Protein AF-A0A1F9N794-F1 (afdb_monomer_lite)

Foldseek 3Di:
DDDDDDDPVVVVVVVVVVVVVVVVVVVVVVVVVVVVVVVVVVVVVVVCVVPPCVVVVVVVVVVVLVVLLVVQLPDPLNVLLVVLVVLLVPPPQLVVQADPVLVVVLSVLCSVPVNLSSLLSVLLNVLSPDPQNCLLRVHSLLSSLVSVLCSVPSVCSVQLSVLCVQLLSNQNQHDPVLSSLLSNLSSVCVVVVNSVLSNLLSLLNNLCSVLLQDHLLSNLSSVLCVVPVDSQLSVLLSVLSVQPLLSVDDNVLNNLLSSLCSQLSSDNLSSVLVSVCSPDVLSVVLCVQQSLLQSLLLVVAHSLQNNLLSVLVVVLSVDPLADSDNQLNNQLSLVSSVQCVPPNSVSDDSVVSSVVSPDDPQDAADDQDALPPDDPVVSVVSQVVRLVSLVVNLVRLVVVLVVLQVQLVPDQALVSLVVSVPSDQHDDHPCVRHDPVSSVVSVVSSVVSVVSSVVSVVSSVVSNVVRVVVHDPPVVVVVVQVVCSSSSNHDDPDPVPPPPPPPPVPPPDDDDDDDDDDDDDDDDDDDDDDDDPVVLLVVLVVVPDPDDCDPVSVVVSVVVSVVVVVVVVVVVVVVVVVVDDDDDDDDDDDDDDDDDDDDDDDDQDDPPVRDGDDPDPPDDDDDDDDDDDDDDDPDDQDLVNLQPDDDPDDQLDPDLVLADALVVLLVDQPVRDDPSLNVLVVLQVDDNVLSNCVQPPPRDGRPSLLDQLVPDDSSNNSSCVSNPDRSVNSVVSNVCVVVVNPD

Secondary structure (DSSP, 8-state):
-------HHHHHHHHHHHHHHHHHHHHHHHHHHHHHHHHHHHHHHHHHHHH-HHHHHHHHHHHHHHHHHHHHHTSHHHHHHHHHHHHHHH-HHHHTT--HHHHHHHHHHHHH-HHHHHHHHHHHHHHHHSTTHHHH--SHHHHHHHHHHHHH-GGGHHHHHHHHHSHHHH-TTS-HHHHHHHHHHHHHHHHTT-HHHHHHHHHHHHHHHHTT--HHHHHHHHHHHHHH--HHHHHHHHHHHH-HHHHHS-HHHHHHHHHHHHHTTT-HHHHHHHHHHHH-HHHHHHHHHHHHHHHHHHTTS-HHHHHHHHHHHHHHHHSTTS--SHHHHHHHHHHHHHHHHHHTGGG--HHHHHHHHHS-SSPPPPPPPP-TTS-HHHHHHHHHHHHHHHHHHHHHHHHHHHHHHHHHHT--SHHHHHTTTT-PPPPPP--TTS-HHHHHHHHHHHHHHHHHHHHHHHHHHHHHHHTSS-PPPHHHHHHHHHHHHHTT---TT--TTGGGSSSSSSS----S----------PPP--SSS--HHHHHHHHHHTT-SS---HHHHHHHHHHHHHHHHHHHHHHHHHHHHTS---PPP-------------------B-TTSPBPPS---S-------PPP-----SPPPHHHHHS----S--S-S-GGGS--HHHHHHS-GGGS-HHHHHHHHHTT--HHHHHTTTSTT----GGGGS-GGGS-HHHHHHHHHTT--HHHHHHHHHHHHHTS--

Structure (mmCIF, N/CA/C/O backbone):
data_AF-A0A1F9N794-F1
#
_entry.id   AF-A0A1F9N794-F1
#
loop_
_atom_site.group_PDB
_atom_site.id
_atom_site.type_symbol
_atom_site.label_atom_id
_atom_site.label_alt_id
_atom_site.label_comp_id
_atom_site.label_asym_id
_atom_site.label_entity_id
_atom_site.label_seq_id
_atom_site.pdbx_PDB_ins_code
_atom_site.Cartn_x
_atom_site.Cartn_y
_atom_site.Cartn_z
_atom_site.occupancy
_atom_site.B_iso_or_equiv
_atom_site.auth_seq_id
_atom_site.auth_comp_id
_atom_site.auth_asym_id
_atom_site.auth_atom_id
_atom_site.pdbx_PDB_model_num
ATOM 1 N N . MET A 1 1 ? -90.006 3.145 -19.663 1.00 33.34 1 MET A N 1
ATOM 2 C CA . MET A 1 1 ? -89.305 1.879 -19.958 1.00 33.34 1 MET A CA 1
ATOM 3 C C . MET A 1 1 ? -87.808 2.156 -19.964 1.00 33.34 1 MET A C 1
ATOM 5 O O . MET A 1 1 ? -87.338 2.712 -20.949 1.00 33.34 1 MET A O 1
ATOM 9 N N . PRO A 1 2 ? -87.083 1.885 -18.867 1.00 43.19 2 PRO A N 1
ATOM 10 C CA . PRO A 1 2 ? -85.628 1.935 -18.845 1.00 43.19 2 PRO A CA 1
ATOM 11 C C . PRO A 1 2 ? -85.046 0.529 -19.062 1.00 43.19 2 PRO A C 1
ATOM 13 O O . PRO A 1 2 ? -85.534 -0.445 -18.492 1.00 43.19 2 PRO A O 1
ATOM 16 N N . ILE A 1 3 ? -84.022 0.435 -19.910 1.00 43.19 3 ILE A N 1
ATOM 17 C CA . ILE A 1 3 ? -83.170 -0.747 -20.064 1.00 43.19 3 ILE A CA 1
ATOM 18 C C . ILE A 1 3 ? -81.896 -0.436 -19.277 1.00 43.19 3 ILE A C 1
ATOM 20 O O . ILE A 1 3 ? -81.021 0.268 -19.774 1.00 43.19 3 ILE A O 1
ATOM 24 N N . ASP A 1 4 ? -81.837 -0.924 -18.040 1.00 46.47 4 ASP A N 1
ATOM 25 C CA . ASP A 1 4 ? -80.626 -0.948 -17.221 1.00 46.47 4 ASP A CA 1
ATOM 26 C C . ASP A 1 4 ? -79.996 -2.339 -17.304 1.00 46.47 4 ASP A C 1
ATOM 28 O O . ASP A 1 4 ? -80.668 -3.348 -17.084 1.00 46.47 4 ASP A O 1
ATOM 32 N N . GLY A 1 5 ? -78.696 -2.383 -17.600 1.00 52.69 5 GLY A N 1
ATOM 33 C CA . GLY A 1 5 ? -77.892 -3.600 -17.500 1.00 52.69 5 GLY A CA 1
ATOM 34 C C . GLY A 1 5 ? -76.899 -3.798 -18.640 1.00 52.69 5 GLY A C 1
ATOM 35 O O . GLY A 1 5 ? -76.963 -4.811 -19.330 1.00 52.69 5 GLY A O 1
ATOM 36 N N . ILE A 1 6 ? -75.961 -2.863 -18.839 1.00 49.84 6 ILE A N 1
ATOM 37 C CA . ILE A 1 6 ? -74.727 -3.190 -19.568 1.00 49.84 6 ILE A CA 1
ATOM 38 C C . ILE A 1 6 ? -73.741 -3.775 -18.560 1.00 49.84 6 ILE A C 1
ATOM 40 O O . ILE A 1 6 ? -73.350 -3.132 -17.587 1.00 49.84 6 ILE A O 1
ATOM 44 N N . ASP A 1 7 ? -73.395 -5.029 -18.817 1.00 55.69 7 ASP A N 1
ATOM 45 C CA . ASP A 1 7 ? -72.596 -5.911 -17.985 1.00 55.69 7 ASP A CA 1
ATOM 46 C C . ASP A 1 7 ? -71.182 -5.352 -17.736 1.00 55.69 7 ASP A C 1
ATOM 48 O O . ASP A 1 7 ? -70.396 -5.107 -18.660 1.00 55.69 7 ASP A O 1
ATOM 52 N N . VAL A 1 8 ? -70.855 -5.160 -16.456 1.00 56.78 8 VAL A N 1
ATOM 53 C CA . VAL A 1 8 ? -69.587 -4.609 -15.947 1.00 56.78 8 VAL A CA 1
ATOM 54 C C . VAL A 1 8 ? -68.380 -5.439 -16.416 1.00 56.78 8 VAL A C 1
ATOM 56 O O . VAL A 1 8 ? -67.263 -4.922 -16.519 1.00 56.78 8 VAL A O 1
ATOM 59 N N . GLN A 1 9 ? -68.584 -6.705 -16.790 1.00 55.09 9 GLN A N 1
ATOM 60 C CA . GLN A 1 9 ? -67.521 -7.540 -17.350 1.00 55.09 9 GLN A CA 1
ATOM 61 C C . GLN A 1 9 ? -67.037 -7.069 -18.729 1.00 55.09 9 GLN A C 1
ATOM 63 O O . GLN A 1 9 ? -65.831 -7.117 -18.990 1.00 55.09 9 GLN A O 1
ATOM 68 N N . ILE A 1 10 ? -67.917 -6.529 -19.578 1.00 56.88 10 ILE A N 1
ATOM 69 C CA . ILE A 1 10 ? -67.556 -6.099 -20.940 1.00 56.88 10 ILE A CA 1
ATOM 70 C C . ILE A 1 10 ? -66.712 -4.817 -20.905 1.00 56.88 10 ILE A C 1
ATOM 72 O O . ILE A 1 10 ? -65.732 -4.700 -21.643 1.00 56.88 10 ILE A O 1
ATOM 76 N N . GLN A 1 11 ? -66.999 -3.889 -19.985 1.00 56.56 11 GLN A N 1
ATOM 77 C CA . GLN A 1 11 ? -66.172 -2.687 -19.809 1.00 56.56 11 GLN A CA 1
ATOM 78 C C . GLN A 1 11 ? -64.757 -3.011 -19.299 1.00 56.56 11 GLN A C 1
ATOM 80 O O . GLN A 1 11 ? -63.794 -2.358 -19.707 1.00 56.56 11 GLN A O 1
ATOM 85 N N . SER A 1 12 ? -64.599 -4.051 -18.469 1.00 54.75 12 SER A N 1
ATOM 86 C CA . SER A 1 12 ? -63.275 -4.475 -17.986 1.00 54.75 12 SER A CA 1
ATOM 87 C C . SER A 1 12 ? -62.397 -5.079 -19.093 1.00 54.75 12 SER A C 1
ATOM 89 O O . SER A 1 12 ? -61.193 -4.819 -19.139 1.00 54.75 12 SER A O 1
ATOM 91 N N . LEU A 1 13 ? -63.004 -5.810 -20.035 1.00 56.34 13 LEU A N 1
ATOM 92 C CA . LEU A 1 13 ? -62.301 -6.439 -21.156 1.00 56.34 13 LEU A CA 1
ATOM 93 C C . LEU A 1 13 ? -61.842 -5.413 -22.202 1.00 56.34 13 LEU A C 1
ATOM 95 O O . LEU A 1 13 ? -60.725 -5.509 -22.709 1.00 56.34 13 LEU A O 1
ATOM 99 N N . ILE A 1 14 ? -62.657 -4.388 -22.467 1.00 58.91 14 ILE A N 1
ATOM 100 C CA . ILE A 1 14 ? -62.307 -3.298 -23.394 1.00 58.91 14 ILE A CA 1
ATOM 101 C C . ILE A 1 14 ? -61.195 -2.409 -22.806 1.00 58.91 14 ILE A C 1
ATOM 103 O O . ILE A 1 14 ? -60.281 -1.994 -23.520 1.00 58.91 14 ILE A O 1
ATOM 107 N N . SER A 1 15 ? -61.222 -2.170 -21.491 1.00 60.75 15 SER A N 1
ATOM 108 C CA . SER A 1 15 ? -60.168 -1.445 -20.765 1.00 60.75 15 SER A CA 1
ATOM 109 C C . SER A 1 15 ? -58.816 -2.173 -20.814 1.00 60.75 15 SER A C 1
ATOM 111 O O . SER A 1 15 ? -57.793 -1.559 -21.126 1.00 60.75 15 SER A O 1
ATOM 113 N N . GLY A 1 16 ? -58.808 -3.494 -20.594 1.00 63.50 16 GLY A N 1
ATOM 114 C CA . GLY A 1 16 ? -57.588 -4.307 -20.646 1.00 63.50 16 GLY A CA 1
ATOM 115 C C . GLY A 1 16 ? -56.952 -4.363 -22.038 1.00 63.50 16 GLY A C 1
ATOM 116 O O . GLY A 1 16 ? -55.742 -4.181 -22.170 1.00 63.50 16 GLY A O 1
ATOM 117 N N . ALA A 1 17 ? -57.764 -4.528 -23.088 1.00 58.91 17 ALA A N 1
ATOM 118 C CA . ALA A 1 17 ? -57.274 -4.598 -24.465 1.00 58.91 17 ALA A CA 1
ATOM 119 C C . ALA A 1 17 ? -56.627 -3.279 -24.932 1.00 58.91 17 ALA A C 1
ATOM 121 O O . ALA A 1 17 ? -55.580 -3.294 -25.584 1.00 58.91 17 ALA A O 1
ATOM 122 N N . ASN A 1 18 ? -57.185 -2.127 -24.548 1.00 59.81 18 ASN A N 1
ATOM 123 C CA . ASN A 1 18 ? -56.602 -0.826 -24.891 1.00 59.81 18 ASN A CA 1
ATOM 124 C C . ASN A 1 18 ? -55.270 -0.568 -24.169 1.00 59.81 18 ASN A C 1
ATOM 126 O O . ASN A 1 18 ? -54.366 0.039 -24.748 1.00 59.81 18 ASN A O 1
ATOM 130 N N . LEU A 1 19 ? -55.110 -1.076 -22.944 1.00 61.47 19 LEU A N 1
ATOM 131 C CA . LEU A 1 19 ? -53.879 -0.913 -22.169 1.00 61.47 19 LEU A CA 1
ATOM 132 C C . LEU A 1 19 ? -52.725 -1.759 -22.728 1.00 61.47 19 LEU A C 1
ATOM 134 O O . LEU A 1 19 ? -51.597 -1.276 -22.826 1.00 61.47 19 LEU A O 1
ATOM 138 N N . ASP A 1 20 ? -53.011 -2.987 -23.168 1.00 59.22 20 ASP A N 1
ATOM 139 C CA . ASP A 1 20 ? -52.011 -3.853 -23.805 1.00 59.22 20 ASP A CA 1
ATOM 140 C C . ASP A 1 20 ? -51.599 -3.347 -25.194 1.00 59.22 20 ASP A C 1
ATOM 142 O O . ASP A 1 20 ? -50.441 -3.494 -25.594 1.00 59.22 20 ASP A O 1
ATOM 146 N N . THR A 1 21 ? -52.511 -2.688 -25.912 1.00 63.12 21 THR A N 1
ATOM 147 C CA . THR A 1 21 ? -52.209 -2.101 -27.225 1.00 63.12 21 THR A CA 1
ATOM 148 C C . THR A 1 21 ? -51.327 -0.855 -27.086 1.00 63.12 21 THR A C 1
ATOM 150 O O . THR A 1 21 ? -50.335 -0.727 -27.801 1.00 63.12 21 THR A O 1
ATOM 153 N N . GLN A 1 22 ? -51.591 0.015 -26.103 1.00 60.38 22 GLN A N 1
ATOM 154 C CA . GLN A 1 22 ? -50.720 1.165 -25.813 1.00 60.38 22 GLN A CA 1
ATOM 155 C C . GLN A 1 22 ? -49.330 0.746 -25.319 1.00 60.38 22 GLN A C 1
ATOM 157 O O . GLN A 1 22 ? -48.333 1.389 -25.647 1.00 60.38 22 GLN A O 1
ATOM 162 N N . LYS A 1 23 ? -49.243 -0.358 -24.572 1.00 66.31 23 LYS A N 1
ATOM 163 C CA . LYS A 1 23 ? -47.965 -0.881 -24.087 1.00 66.31 23 LYS A CA 1
ATOM 164 C C . LYS A 1 23 ? -47.104 -1.456 -25.214 1.00 66.31 23 LYS A C 1
ATOM 166 O O . LYS A 1 23 ? -45.899 -1.231 -25.219 1.00 66.31 23 LYS A O 1
ATOM 171 N N . LYS A 1 24 ? -47.717 -2.131 -26.193 1.00 64.12 24 LYS A N 1
ATOM 172 C CA . LYS A 1 24 ? -47.010 -2.632 -27.383 1.00 64.12 24 LYS A CA 1
ATOM 173 C C . LYS A 1 24 ? -46.495 -1.512 -28.287 1.00 64.12 24 LYS A C 1
ATOM 175 O O . LYS A 1 24 ? -45.371 -1.614 -28.761 1.00 64.12 24 LYS A O 1
ATOM 180 N N . ILE A 1 25 ? -47.266 -0.436 -28.461 1.00 65.75 25 ILE A N 1
ATOM 181 C CA . ILE A 1 25 ? -46.837 0.729 -29.254 1.00 65.75 25 ILE A CA 1
ATOM 182 C C . ILE A 1 25 ? -45.623 1.414 -28.596 1.00 65.75 25 ILE A C 1
ATOM 184 O O . ILE A 1 25 ? -44.646 1.719 -29.273 1.00 65.75 25 ILE A O 1
ATOM 188 N N . GLY A 1 26 ? -45.619 1.555 -27.264 1.00 67.81 26 GLY A N 1
ATOM 189 C CA . GLY A 1 26 ? -44.466 2.110 -26.541 1.00 67.81 26 GLY A CA 1
ATOM 190 C C . GLY A 1 26 ? -43.200 1.240 -26.599 1.00 67.81 26 GLY A C 1
ATOM 191 O O . GLY A 1 26 ? -42.091 1.772 -26.630 1.00 67.81 26 GLY A O 1
ATOM 192 N N . GLU A 1 27 ? -43.342 -0.089 -26.638 1.00 68.44 27 GLU A N 1
ATOM 193 C CA . GLU A 1 27 ? -42.206 -1.016 -26.763 1.00 68.44 27 GLU A CA 1
ATOM 194 C C . GLU A 1 27 ? -41.591 -1.010 -28.178 1.00 68.44 27 GLU A C 1
ATOM 196 O O . GLU A 1 27 ? -40.369 -1.136 -28.310 1.00 68.44 27 GLU A O 1
ATOM 201 N N . GLU A 1 28 ? -42.394 -0.814 -29.232 1.00 67.88 28 GLU A N 1
ATOM 202 C CA . GLU A 1 28 ? -41.887 -0.641 -30.604 1.00 67.88 28 GLU A CA 1
ATOM 203 C C . GLU A 1 28 ? -41.133 0.684 -30.779 1.00 67.88 28 GLU A C 1
ATOM 205 O O . GLU A 1 28 ? -40.030 0.684 -31.334 1.00 67.88 28 GLU A O 1
ATOM 210 N N . ASP A 1 29 ? -41.643 1.783 -30.219 1.00 73.56 29 ASP A N 1
ATOM 211 C CA . ASP A 1 29 ? -40.980 3.091 -30.284 1.00 73.56 29 ASP A CA 1
ATOM 212 C C . ASP A 1 29 ? -39.639 3.109 -29.520 1.00 73.56 29 ASP A C 1
ATOM 214 O O . ASP A 1 29 ? -38.648 3.690 -29.986 1.00 73.56 29 ASP A O 1
ATOM 218 N N . GLU A 1 30 ? -39.547 2.419 -28.375 1.00 71.81 30 GLU A N 1
ATOM 219 C CA . GLU A 1 30 ? -38.277 2.245 -27.656 1.00 71.81 30 GLU A CA 1
ATOM 220 C C . GLU A 1 30 ? -37.272 1.391 -28.445 1.00 71.81 30 GLU A C 1
ATOM 222 O O . GLU A 1 30 ? -36.070 1.697 -28.460 1.00 71.81 30 GLU A O 1
ATOM 227 N N . ALA A 1 31 ? -37.740 0.337 -29.120 1.00 71.75 31 ALA A N 1
ATOM 228 C CA . ALA A 1 31 ? -36.892 -0.527 -29.934 1.00 71.75 31 ALA A CA 1
ATOM 229 C C . ALA A 1 31 ? -36.330 0.215 -31.157 1.00 71.75 31 ALA A C 1
ATOM 231 O O . ALA A 1 31 ? -35.135 0.094 -31.459 1.00 71.75 31 ALA A O 1
ATOM 232 N N . ASP A 1 32 ? -37.145 1.034 -31.820 1.00 79.94 32 ASP A N 1
ATOM 233 C CA . ASP A 1 32 ? -36.725 1.824 -32.977 1.00 79.94 32 ASP A CA 1
ATOM 234 C C . ASP A 1 32 ? -35.795 2.979 -32.588 1.00 79.94 32 ASP A C 1
ATOM 236 O O . ASP A 1 32 ? -34.786 3.233 -33.260 1.00 79.94 32 ASP A O 1
ATOM 240 N N . HIS A 1 33 ? -36.033 3.622 -31.443 1.00 75.81 33 HIS A N 1
ATOM 241 C CA . HIS A 1 33 ? -35.098 4.603 -30.897 1.00 75.81 33 HIS A CA 1
ATOM 242 C C . HIS A 1 33 ? -33.748 3.956 -30.534 1.00 75.81 33 HIS A C 1
ATOM 244 O O . HIS A 1 33 ? -32.682 4.499 -30.850 1.00 75.81 33 HIS A O 1
ATOM 250 N N . ALA A 1 34 ? -33.753 2.757 -29.940 1.00 74.31 34 ALA A N 1
ATOM 251 C CA . ALA A 1 34 ? -32.528 2.017 -29.638 1.00 74.31 34 ALA A CA 1
ATOM 252 C C . ALA A 1 34 ? -31.742 1.635 -30.906 1.00 74.31 34 ALA A C 1
ATOM 254 O O . ALA A 1 34 ? -30.508 1.734 -30.910 1.00 74.31 34 ALA A O 1
ATOM 255 N N . ARG A 1 35 ? -32.433 1.263 -31.994 1.00 82.69 35 ARG A N 1
ATOM 256 C CA . ARG A 1 35 ? -31.817 0.991 -33.303 1.00 82.69 35 ARG A CA 1
ATOM 257 C C . ARG A 1 35 ? -31.167 2.239 -33.894 1.00 82.69 35 ARG A C 1
ATOM 259 O O . ARG A 1 35 ? -29.975 2.196 -34.197 1.00 82.69 35 ARG A O 1
ATOM 266 N N . LYS A 1 36 ? -31.873 3.373 -33.935 1.00 87.69 36 LYS A N 1
ATOM 267 C CA . LYS A 1 36 ? -31.327 4.647 -34.446 1.00 87.69 36 LYS A CA 1
ATOM 268 C C . LYS A 1 36 ? -30.106 5.123 -33.650 1.00 87.69 36 LYS A C 1
ATOM 270 O O . LYS A 1 36 ? -29.121 5.584 -34.226 1.00 87.69 36 LYS A O 1
ATOM 275 N N . VAL A 1 37 ? -30.109 4.957 -32.325 1.00 81.44 37 VAL A N 1
ATOM 276 C CA . VAL A 1 37 ? -28.949 5.290 -31.475 1.00 81.44 37 VAL A CA 1
ATOM 277 C C . VAL A 1 37 ? -27.766 4.350 -31.731 1.00 81.44 37 VAL A C 1
ATOM 279 O O . VAL A 1 37 ? -26.612 4.792 -31.715 1.00 81.44 37 VAL A O 1
ATOM 282 N N . ALA A 1 38 ? -28.016 3.059 -31.966 1.00 78.38 38 ALA A N 1
ATOM 283 C CA . ALA A 1 38 ? -26.968 2.104 -32.311 1.00 78.38 38 ALA A CA 1
ATOM 284 C C . ALA A 1 38 ? -26.351 2.415 -33.683 1.00 78.38 38 ALA A C 1
ATOM 286 O O . ALA A 1 38 ? -25.125 2.445 -33.803 1.00 78.38 38 ALA A O 1
ATOM 287 N N . GLU A 1 39 ? -27.174 2.727 -34.683 1.00 86.06 39 GLU A N 1
ATOM 288 C CA . GLU A 1 39 ? -26.725 3.120 -36.022 1.00 86.06 39 GLU A CA 1
ATOM 289 C C . GLU A 1 39 ? -25.909 4.411 -35.994 1.00 86.06 39 GLU A C 1
ATOM 291 O O . GLU A 1 39 ? -24.812 4.446 -36.557 1.00 86.06 39 GLU A O 1
ATOM 296 N N . LYS A 1 40 ? -26.353 5.427 -35.243 1.00 88.31 40 LYS A N 1
ATOM 297 C CA . LYS A 1 40 ? -25.595 6.672 -35.057 1.00 88.31 40 LYS A CA 1
ATOM 298 C C . LYS A 1 40 ? -24.228 6.423 -34.415 1.00 88.31 40 LYS A C 1
ATOM 300 O O . LYS A 1 40 ? -23.221 6.927 -34.903 1.00 88.31 40 LYS A O 1
ATOM 305 N N . LYS A 1 41 ? -24.147 5.572 -33.384 1.00 77.06 41 LYS A N 1
ATOM 306 C CA . LYS A 1 41 ? -22.859 5.200 -32.764 1.00 77.06 41 LYS A CA 1
ATOM 307 C C . LYS A 1 41 ? -21.952 4.416 -33.706 1.00 77.06 41 LYS A C 1
ATOM 309 O O . LYS A 1 41 ? -20.733 4.558 -33.636 1.00 77.06 41 LYS A O 1
ATOM 314 N N . ILE A 1 42 ? -22.513 3.567 -34.566 1.00 76.94 42 ILE A N 1
ATOM 315 C CA . ILE A 1 42 ? -21.741 2.842 -35.580 1.00 76.94 42 ILE A CA 1
ATOM 316 C C . ILE A 1 42 ? -21.224 3.816 -36.645 1.00 76.94 42 ILE A C 1
ATOM 318 O O . ILE A 1 42 ? -20.066 3.694 -37.048 1.00 76.94 42 ILE A O 1
ATOM 322 N N . ALA A 1 43 ? -22.029 4.797 -37.058 1.00 82.50 43 ALA A N 1
ATOM 323 C CA . ALA A 1 43 ? -21.636 5.842 -37.999 1.00 82.50 43 ALA A CA 1
ATOM 324 C C . ALA A 1 43 ? -20.524 6.739 -37.427 1.00 82.50 43 ALA A C 1
ATOM 326 O O . ALA A 1 43 ? -19.465 6.832 -38.042 1.00 82.50 43 ALA A O 1
ATOM 327 N N . GLU A 1 44 ? -20.679 7.269 -36.209 1.00 74.81 44 GLU A N 1
ATOM 328 C CA . GLU A 1 44 ? -19.650 8.067 -35.514 1.00 74.81 44 GLU A CA 1
ATOM 329 C C . GLU A 1 44 ? -18.349 7.272 -35.309 1.00 74.81 44 GLU A C 1
ATOM 331 O O . GLU A 1 44 ? -17.240 7.793 -35.454 1.00 74.81 44 GLU A O 1
ATOM 336 N N . LYS A 1 45 ? -18.450 5.967 -35.022 1.00 71.25 45 LYS A N 1
ATOM 337 C CA . LYS A 1 45 ? -17.276 5.092 -34.895 1.00 71.25 45 LYS A CA 1
ATOM 338 C C . LYS A 1 45 ? -16.599 4.820 -36.243 1.00 71.25 45 LYS A C 1
ATOM 340 O O . LYS A 1 45 ? -15.376 4.729 -36.305 1.00 71.25 45 LYS A O 1
ATOM 345 N N . LYS A 1 46 ? -17.367 4.697 -37.330 1.00 75.38 46 LYS A N 1
ATOM 346 C CA . LYS A 1 46 ? -16.825 4.585 -38.695 1.00 75.38 46 LYS A CA 1
ATOM 347 C C . LYS A 1 46 ? -16.169 5.892 -39.138 1.00 75.38 46 LYS A C 1
ATOM 349 O O . LYS A 1 46 ? -15.126 5.844 -39.780 1.00 75.38 46 LYS A O 1
ATOM 354 N N . GLU A 1 47 ? -16.737 7.033 -38.775 1.00 73.06 47 GLU A N 1
ATOM 355 C CA . GLU A 1 47 ? -16.204 8.348 -39.117 1.00 73.06 47 GLU A CA 1
ATOM 356 C C . GLU A 1 47 ? -14.926 8.664 -38.330 1.00 73.06 47 GLU A C 1
ATOM 358 O O . GLU A 1 47 ? -13.933 9.059 -38.931 1.00 73.06 47 GLU A O 1
ATOM 363 N N . THR A 1 48 ? -14.876 8.350 -37.031 1.00 63.31 48 THR A N 1
ATOM 364 C CA . THR A 1 48 ? -13.645 8.445 -36.214 1.00 63.31 48 THR A CA 1
ATOM 365 C C . THR A 1 48 ? -12.545 7.477 -36.656 1.00 63.31 48 THR A C 1
ATOM 367 O O . THR A 1 48 ? -11.365 7.816 -36.588 1.00 63.31 48 THR A O 1
ATOM 370 N N . LEU A 1 49 ? -12.891 6.286 -37.159 1.00 57.62 49 LEU A N 1
ATOM 371 C CA . LEU A 1 49 ? -11.914 5.379 -37.775 1.00 57.62 49 LEU A CA 1
ATOM 372 C C . LEU A 1 49 ? -11.380 5.929 -39.106 1.00 57.62 49 LEU A C 1
ATOM 374 O O . LEU A 1 49 ? -10.177 5.831 -39.351 1.00 57.62 49 LEU A O 1
ATOM 378 N N . LYS A 1 50 ? -12.241 6.547 -39.928 1.00 66.44 50 LYS A N 1
ATOM 379 C CA . LYS A 1 50 ? -11.858 7.191 -41.197 1.00 66.44 50 LYS A CA 1
ATOM 380 C C . LYS A 1 50 ? -11.041 8.475 -40.999 1.00 66.44 50 LYS A C 1
ATOM 382 O O . LYS A 1 50 ? -10.142 8.726 -41.793 1.00 66.44 50 LYS A O 1
ATOM 387 N N . SER A 1 51 ? -11.307 9.253 -39.950 1.00 51.84 51 SER A N 1
ATOM 388 C CA . SER A 1 51 ? -10.596 10.503 -39.634 1.00 51.84 51 SER A CA 1
ATOM 389 C C . SER A 1 51 ? -9.366 10.315 -38.739 1.00 51.84 51 SER A C 1
ATOM 391 O O . SER A 1 51 ? -8.626 11.271 -38.500 1.00 51.84 51 SER A O 1
ATOM 393 N N . SER A 1 52 ? -9.084 9.091 -38.270 1.00 50.41 52 SER A N 1
ATOM 394 C CA . SER A 1 52 ? -7.871 8.811 -37.497 1.00 50.41 52 SER A CA 1
ATOM 395 C C . SER A 1 52 ? -6.619 8.819 -38.391 1.00 50.41 52 SER A C 1
ATOM 397 O O . SER A 1 52 ? -6.073 7.790 -38.788 1.00 50.41 52 SER A O 1
ATOM 399 N N . ASN A 1 53 ? -6.098 10.022 -38.649 1.00 54.41 53 ASN A N 1
ATOM 400 C CA . ASN A 1 53 ? -4.766 10.255 -39.221 1.00 54.41 53 ASN A CA 1
ATOM 401 C C . ASN A 1 53 ? -3.657 9.491 -38.475 1.00 54.41 53 ASN A C 1
ATOM 403 O O . ASN A 1 53 ? -2.612 9.212 -39.053 1.00 54.41 53 ASN A O 1
ATOM 407 N N . PHE A 1 54 ? -3.910 9.076 -37.231 1.00 54.16 54 PHE A N 1
ATOM 408 C CA . PHE A 1 54 ? -3.012 8.279 -36.403 1.00 54.16 54 PHE A CA 1
ATOM 409 C C . PHE A 1 54 ? -2.532 6.984 -37.080 1.00 54.16 54 PHE A C 1
ATOM 411 O O . PHE A 1 54 ? -1.342 6.687 -37.046 1.00 54.16 54 PHE A O 1
ATOM 418 N N . ASN A 1 55 ? -3.412 6.232 -37.752 1.00 54.41 55 ASN A N 1
ATOM 419 C CA . ASN A 1 55 ? -2.997 4.988 -38.416 1.00 54.41 55 ASN A CA 1
ATOM 420 C C . ASN A 1 55 ? -2.144 5.260 -39.663 1.00 54.41 55 ASN A C 1
ATOM 422 O O . ASN A 1 55 ? -1.199 4.521 -39.932 1.00 54.41 55 ASN A O 1
ATOM 426 N N . ARG A 1 56 ? -2.430 6.346 -40.392 1.00 58.91 56 ARG A N 1
ATOM 427 C CA . ARG A 1 56 ? -1.656 6.752 -41.574 1.00 58.91 56 ARG A CA 1
ATOM 428 C C . ARG A 1 56 ? -0.275 7.283 -41.182 1.00 58.91 56 ARG A C 1
ATOM 430 O O . ARG A 1 56 ? 0.710 6.927 -41.821 1.00 58.91 56 ARG A O 1
ATOM 437 N N . GLU A 1 57 ? -0.188 8.048 -40.095 1.00 59.34 57 GLU A N 1
ATOM 438 C CA . GLU A 1 57 ? 1.074 8.547 -39.535 1.00 59.34 57 GLU A CA 1
ATOM 439 C C . GLU A 1 57 ? 1.953 7.415 -38.984 1.00 59.34 57 GLU A C 1
ATOM 441 O O . GLU A 1 57 ? 3.160 7.402 -39.221 1.00 59.34 57 GLU A O 1
ATOM 446 N N . VAL A 1 58 ? 1.367 6.442 -38.274 1.00 61.91 58 VAL A N 1
ATOM 447 C CA . VAL A 1 58 ? 2.097 5.264 -37.774 1.00 61.91 58 VAL A CA 1
ATOM 448 C C . VAL A 1 58 ? 2.637 4.433 -38.941 1.00 61.91 58 VAL A C 1
ATOM 450 O O . VAL A 1 58 ? 3.801 4.035 -38.911 1.00 61.91 58 VAL A O 1
ATOM 453 N N . PHE A 1 59 ? 1.842 4.239 -39.999 1.00 60.09 59 PHE A N 1
ATOM 454 C CA . PHE A 1 59 ? 2.264 3.495 -41.188 1.00 60.09 59 PHE A CA 1
ATOM 455 C C . PHE A 1 59 ? 3.374 4.220 -41.970 1.00 60.09 59 PHE A C 1
ATOM 457 O O . PHE A 1 59 ? 4.371 3.605 -42.344 1.00 60.09 59 PHE A O 1
ATOM 464 N N . GLN A 1 60 ? 3.263 5.542 -42.155 1.00 68.75 60 GLN A N 1
ATOM 465 C CA . GLN A 1 60 ? 4.311 6.351 -42.793 1.00 68.75 60 GLN A CA 1
ATOM 466 C C . GLN A 1 60 ? 5.610 6.371 -41.976 1.00 68.75 60 GLN A C 1
ATOM 468 O O . GLN A 1 60 ? 6.692 6.207 -42.539 1.00 68.75 60 GLN A O 1
ATOM 473 N N . LYS A 1 61 ? 5.526 6.508 -40.644 1.00 71.56 61 LYS A N 1
ATOM 474 C CA . LYS A 1 61 ? 6.699 6.438 -39.756 1.00 71.56 61 LYS A CA 1
ATOM 475 C C . LYS A 1 61 ? 7.386 5.076 -39.844 1.00 71.56 61 LYS A C 1
ATOM 477 O O . LYS A 1 61 ? 8.611 5.032 -39.894 1.00 71.56 61 LYS A O 1
ATOM 482 N N . GLN A 1 62 ? 6.622 3.987 -39.922 1.00 72.06 62 GLN A N 1
ATOM 483 C CA . GLN A 1 62 ? 7.172 2.636 -40.039 1.00 72.06 62 GLN A CA 1
ATOM 484 C C . GLN A 1 62 ? 7.859 2.399 -41.395 1.00 72.06 62 GLN A C 1
ATOM 486 O O . GLN A 1 62 ? 8.988 1.916 -41.420 1.00 72.06 62 GLN A O 1
ATOM 491 N N . SER A 1 63 ? 7.241 2.827 -42.499 1.00 71.81 63 SER A N 1
ATOM 492 C CA . SER A 1 63 ? 7.839 2.802 -43.845 1.00 71.81 63 SER A CA 1
ATOM 493 C C . SER A 1 63 ? 9.174 3.559 -43.897 1.00 71.81 63 SER A C 1
ATOM 495 O O . SER A 1 63 ? 10.187 3.035 -44.361 1.00 71.81 63 SER A O 1
ATOM 497 N N . ASN A 1 64 ? 9.204 4.783 -43.361 1.00 77.69 64 ASN A N 1
ATOM 498 C CA . ASN A 1 64 ? 10.415 5.609 -43.344 1.00 77.69 64 ASN A CA 1
ATOM 499 C C . ASN A 1 64 ? 11.518 5.009 -42.460 1.00 77.69 64 ASN A C 1
ATOM 501 O O . ASN A 1 64 ? 12.705 5.127 -42.774 1.00 77.69 64 ASN A O 1
ATOM 505 N N . LEU A 1 65 ? 11.137 4.350 -41.363 1.00 76.38 65 LEU A N 1
ATOM 506 C CA . LEU A 1 65 ? 12.062 3.646 -40.482 1.00 76.38 65 LEU A CA 1
ATOM 507 C C . LEU A 1 65 ? 12.709 2.445 -41.185 1.00 76.38 65 LEU A C 1
ATOM 509 O O . LEU A 1 65 ? 13.923 2.269 -41.099 1.00 76.38 65 LEU A O 1
ATOM 513 N N . GLU A 1 66 ? 11.919 1.642 -41.901 1.00 75.19 66 GLU A N 1
ATOM 514 C CA . GLU A 1 66 ? 12.424 0.500 -42.671 1.00 75.19 66 GLU A CA 1
ATOM 515 C C . GLU A 1 66 ? 13.365 0.945 -43.796 1.00 75.19 66 GLU A C 1
ATOM 517 O O . GLU A 1 66 ? 14.423 0.339 -43.977 1.00 75.19 66 GLU A O 1
ATOM 522 N N . GLY A 1 67 ? 13.042 2.041 -44.493 1.00 74.00 67 GLY A N 1
ATOM 523 C CA . GLY A 1 67 ? 13.921 2.642 -45.500 1.00 74.00 67 GLY A CA 1
ATOM 524 C C . GLY A 1 67 ? 15.270 3.084 -44.922 1.00 74.00 67 GLY A C 1
ATOM 525 O O . GLY A 1 67 ? 16.320 2.713 -45.448 1.00 74.00 67 GLY A O 1
ATOM 526 N N . ARG A 1 68 ? 15.259 3.796 -43.785 1.00 75.44 68 ARG A N 1
ATOM 527 C CA . ARG A 1 68 ? 16.488 4.207 -43.079 1.00 75.44 68 ARG A CA 1
ATOM 528 C C . ARG A 1 68 ? 17.313 3.016 -42.604 1.00 75.44 68 ARG A C 1
ATOM 530 O O . ARG A 1 68 ? 18.529 3.022 -42.764 1.00 75.44 68 ARG A O 1
ATOM 537 N N . MET A 1 69 ? 16.669 1.983 -42.061 1.00 72.88 69 MET A N 1
ATOM 538 C CA . MET A 1 69 ? 17.364 0.767 -41.634 1.00 72.88 69 MET A CA 1
ATOM 539 C C . MET A 1 69 ? 18.045 0.064 -42.809 1.00 72.88 69 MET A C 1
ATOM 541 O O . MET A 1 69 ? 19.206 -0.308 -42.682 1.00 72.88 69 MET A O 1
ATOM 545 N N . ARG A 1 70 ? 17.384 -0.062 -43.968 1.00 75.50 70 ARG A N 1
ATOM 546 C CA . ARG A 1 70 ? 18.002 -0.653 -45.170 1.00 75.50 70 ARG A CA 1
ATOM 547 C C . ARG A 1 70 ? 19.221 0.139 -45.651 1.00 75.50 70 ARG A C 1
ATOM 549 O O . ARG A 1 70 ? 20.229 -0.469 -45.990 1.00 75.50 70 ARG A O 1
ATOM 556 N N . GLN A 1 71 ? 19.152 1.471 -45.635 1.00 74.19 71 GLN A N 1
ATOM 557 C CA . GLN A 1 71 ? 20.266 2.337 -46.043 1.00 74.19 71 GLN A CA 1
ATOM 558 C C . GLN A 1 71 ? 21.472 2.222 -45.098 1.00 74.19 71 GLN A C 1
ATOM 560 O O . GLN A 1 71 ? 22.615 2.195 -45.541 1.00 74.19 71 GLN A O 1
ATOM 565 N N . ILE A 1 72 ? 21.211 2.118 -43.796 1.00 69.62 72 ILE A N 1
ATOM 566 C CA . ILE A 1 72 ? 22.231 1.956 -42.755 1.00 69.62 72 ILE A CA 1
ATOM 567 C C . ILE A 1 72 ? 22.896 0.574 -42.820 1.00 69.62 72 ILE A C 1
ATOM 569 O O . ILE A 1 72 ? 24.103 0.452 -42.619 1.00 69.62 72 ILE A O 1
ATOM 573 N N . ILE A 1 73 ? 22.109 -0.467 -43.097 1.00 69.38 73 ILE A N 1
ATOM 574 C CA . ILE A 1 73 ? 22.570 -1.859 -43.136 1.00 69.38 73 ILE A CA 1
ATOM 575 C C . ILE A 1 73 ? 23.538 -2.120 -44.308 1.00 69.38 73 ILE A C 1
ATOM 577 O O . ILE A 1 73 ? 24.352 -3.032 -44.226 1.00 69.38 73 ILE A O 1
ATOM 581 N N . GLY A 1 74 ? 23.524 -1.294 -45.359 1.00 76.00 74 GLY A N 1
ATOM 582 C CA . GLY A 1 74 ? 24.381 -1.469 -46.538 1.00 76.00 74 GLY A CA 1
ATOM 583 C C . GLY A 1 74 ? 25.887 -1.218 -46.339 1.00 76.00 74 GLY A C 1
ATOM 584 O O . GLY A 1 74 ? 26.659 -1.523 -47.242 1.00 76.00 74 GLY A O 1
ATOM 585 N N . GLY A 1 75 ? 26.330 -0.665 -45.202 1.00 76.88 75 GLY A N 1
ATOM 586 C CA . GLY A 1 75 ? 27.759 -0.481 -44.884 1.00 76.88 75 GLY A CA 1
ATOM 587 C C . GLY A 1 75 ? 28.356 -1.637 -44.064 1.00 76.88 75 GLY A C 1
ATOM 588 O O . GLY A 1 75 ? 27.621 -2.424 -43.482 1.00 76.88 75 GLY A O 1
ATOM 589 N N . ALA A 1 76 ? 29.686 -1.714 -43.921 1.00 69.50 76 ALA A N 1
ATOM 590 C CA . ALA A 1 76 ? 30.349 -2.772 -43.131 1.00 69.50 76 ALA A CA 1
ATOM 591 C C . ALA A 1 76 ? 29.888 -2.820 -41.653 1.00 69.50 76 ALA A C 1
ATOM 593 O O . ALA A 1 76 ? 29.637 -3.889 -41.109 1.00 69.50 76 ALA A O 1
ATOM 594 N N . ALA A 1 77 ? 29.678 -1.658 -41.019 1.00 69.31 77 ALA A N 1
ATOM 595 C CA . ALA A 1 77 ? 29.056 -1.571 -39.688 1.00 69.31 77 ALA A CA 1
ATOM 596 C C . ALA A 1 77 ? 27.554 -1.933 -39.692 1.00 69.31 77 ALA A C 1
ATOM 598 O O . ALA A 1 77 ? 26.966 -2.217 -38.648 1.00 69.31 77 ALA A O 1
ATOM 599 N N . GLY A 1 78 ? 26.931 -1.898 -40.868 1.00 79.25 78 GLY A N 1
ATOM 600 C CA . GLY A 1 78 ? 25.545 -2.261 -41.113 1.00 79.25 78 GLY A CA 1
ATOM 601 C C . GLY A 1 78 ? 25.318 -3.769 -41.187 1.00 79.25 78 GLY A C 1
ATOM 602 O O . GLY A 1 78 ? 24.276 -4.225 -40.724 1.00 79.25 78 GLY A O 1
ATOM 603 N N . GLN A 1 79 ? 26.294 -4.547 -41.667 1.00 84.69 79 GLN A N 1
ATOM 604 C CA . GLN A 1 79 ? 26.202 -6.010 -41.712 1.00 84.69 79 GLN A CA 1
ATOM 605 C C . GLN A 1 79 ? 26.165 -6.613 -40.300 1.00 84.69 79 GLN A C 1
ATOM 607 O O . GLN A 1 79 ? 25.245 -7.355 -39.969 1.00 84.69 79 GLN A O 1
ATOM 612 N N . ASP A 1 80 ? 27.063 -6.165 -39.420 1.00 84.38 80 ASP A N 1
ATOM 613 C CA . ASP A 1 80 ? 27.074 -6.527 -37.997 1.00 84.38 80 ASP A CA 1
ATOM 614 C C . ASP A 1 80 ? 25.748 -6.202 -37.284 1.00 84.38 80 ASP A C 1
ATOM 616 O O . ASP A 1 80 ? 25.266 -6.973 -36.446 1.00 84.38 80 ASP A O 1
ATOM 620 N N . ALA A 1 81 ? 25.154 -5.050 -37.613 1.00 86.75 81 ALA A N 1
ATOM 621 C CA . ALA A 1 81 ? 23.863 -4.626 -37.082 1.00 86.75 81 ALA A CA 1
ATOM 622 C C . ALA A 1 81 ? 22.694 -5.426 -37.670 1.00 86.75 81 ALA A C 1
ATOM 624 O O . ALA A 1 81 ? 21.727 -5.705 -36.958 1.00 86.75 81 ALA A O 1
ATOM 625 N N . ALA A 1 82 ? 22.779 -5.822 -38.939 1.00 87.06 82 ALA A N 1
ATOM 626 C CA . ALA A 1 82 ? 21.786 -6.656 -39.602 1.00 87.06 82 ALA A CA 1
ATOM 627 C C . ALA A 1 82 ? 21.769 -8.075 -39.042 1.00 87.06 82 ALA A C 1
ATOM 629 O O . ALA A 1 82 ? 20.689 -8.592 -38.761 1.00 87.06 82 ALA A O 1
ATOM 630 N N . ASP A 1 83 ? 22.938 -8.669 -38.808 1.00 91.38 83 ASP A N 1
ATOM 631 C CA . ASP A 1 83 ? 23.054 -9.995 -38.203 1.00 91.38 83 ASP A CA 1
ATOM 632 C C . ASP A 1 83 ? 22.527 -9.978 -36.764 1.00 91.38 83 ASP A C 1
ATOM 634 O O . ASP A 1 83 ? 21.668 -10.785 -36.405 1.00 91.38 83 ASP A O 1
ATOM 638 N N . ALA A 1 84 ? 22.917 -8.976 -35.967 1.00 92.00 84 ALA A N 1
ATOM 639 C CA . ALA A 1 84 ? 22.391 -8.796 -34.613 1.00 92.00 84 ALA A CA 1
ATOM 640 C C . ALA A 1 84 ? 20.863 -8.586 -34.597 1.00 92.00 84 ALA A C 1
ATOM 642 O O . ALA A 1 84 ? 20.160 -9.131 -33.741 1.00 92.00 84 ALA A O 1
ATOM 643 N N . LEU A 1 85 ? 20.324 -7.816 -35.548 1.00 91.38 85 LEU A N 1
ATOM 644 C CA . LEU A 1 85 ? 18.882 -7.625 -35.697 1.00 91.38 85 LEU A CA 1
ATOM 645 C C . LEU A 1 85 ? 18.177 -8.924 -36.076 1.00 91.38 85 LEU A C 1
ATOM 647 O O . LEU A 1 85 ? 17.117 -9.216 -35.525 1.00 91.38 85 LEU A O 1
ATOM 651 N N . LYS A 1 86 ? 18.741 -9.682 -37.017 1.00 93.88 86 LYS A N 1
ATOM 652 C CA . LYS A 1 86 ? 18.197 -10.955 -37.485 1.00 93.88 86 LYS A CA 1
ATOM 653 C C . LYS A 1 86 ? 18.152 -11.966 -36.344 1.00 93.88 86 LYS A C 1
ATOM 655 O O . LYS A 1 86 ? 17.109 -12.577 -36.131 1.00 93.88 86 LYS A O 1
ATOM 660 N N . ASP A 1 87 ? 19.212 -12.066 -35.549 1.00 94.25 87 ASP A N 1
ATOM 661 C CA . ASP A 1 87 ? 19.247 -12.912 -34.353 1.00 94.25 87 ASP A CA 1
ATOM 662 C C . ASP A 1 87 ? 18.194 -12.495 -33.325 1.00 94.25 87 ASP A C 1
ATOM 664 O O . ASP A 1 87 ? 17.446 -13.329 -32.809 1.00 94.25 87 ASP A O 1
ATOM 668 N N . TRP A 1 88 ? 18.067 -11.191 -33.073 1.00 95.25 88 TRP A N 1
ATOM 669 C CA . TRP A 1 88 ? 17.046 -10.652 -32.179 1.00 95.25 88 TRP A CA 1
ATOM 670 C C . TRP A 1 88 ? 15.620 -10.932 -32.684 1.00 95.25 88 TRP A C 1
ATOM 672 O O . TRP A 1 88 ? 14.744 -11.281 -31.888 1.00 95.25 88 TRP A O 1
ATOM 682 N N . GLN A 1 89 ? 15.370 -10.806 -33.992 1.00 94.19 89 GLN A N 1
ATOM 683 C CA . GLN A 1 89 ? 14.076 -11.090 -34.629 1.00 94.19 89 GLN A CA 1
ATOM 684 C C . GLN A 1 89 ? 13.739 -12.584 -34.608 1.00 94.19 89 GLN A C 1
ATOM 686 O O . GLN A 1 89 ? 12.598 -12.947 -34.328 1.00 94.19 89 GLN A O 1
ATOM 691 N N . ASN A 1 90 ? 14.728 -13.444 -34.846 1.00 96.44 90 ASN A N 1
ATOM 692 C CA . ASN A 1 90 ? 14.564 -14.898 -34.867 1.00 96.44 90 ASN A CA 1
ATOM 693 C C . ASN A 1 90 ? 14.452 -15.506 -33.465 1.00 96.44 90 ASN A C 1
ATOM 695 O O . ASN A 1 90 ? 14.050 -16.661 -33.309 1.00 96.44 90 ASN A O 1
ATOM 699 N N . ASN A 1 91 ? 14.761 -14.738 -32.422 1.00 95.81 91 ASN A N 1
ATOM 700 C CA . ASN A 1 91 ? 14.603 -15.165 -31.044 1.00 95.81 91 ASN A CA 1
ATOM 701 C C . ASN A 1 91 ? 13.122 -15.176 -30.625 1.00 95.81 91 ASN A C 1
ATOM 703 O O . ASN A 1 91 ? 12.617 -14.250 -29.984 1.00 95.81 91 ASN A O 1
ATOM 707 N N . GLY A 1 92 ? 12.412 -16.252 -30.976 1.00 94.81 92 GLY A N 1
ATOM 708 C CA . GLY A 1 92 ? 10.980 -16.408 -30.698 1.00 94.81 92 GLY A CA 1
ATOM 709 C C . GLY A 1 92 ? 10.617 -16.259 -29.215 1.00 94.81 92 GLY A C 1
ATOM 710 O O . GLY A 1 92 ? 9.577 -15.683 -28.883 1.00 94.81 92 GLY A O 1
ATOM 711 N N . GLN A 1 93 ? 11.500 -16.694 -28.308 1.00 93.31 93 GLN A N 1
ATOM 712 C CA . GLN A 1 93 ? 11.314 -16.537 -26.866 1.00 93.31 93 GLN A CA 1
ATOM 713 C C . GLN A 1 93 ? 11.272 -15.057 -26.473 1.00 93.31 93 GLN A C 1
ATOM 715 O O . GLN A 1 93 ? 10.323 -14.625 -25.818 1.00 93.31 93 GLN A O 1
ATOM 720 N N . LEU A 1 94 ? 12.248 -14.266 -26.921 1.00 94.12 94 LEU A N 1
ATOM 721 C CA . LEU A 1 94 ? 12.315 -12.825 -26.692 1.00 94.12 94 LEU A CA 1
ATOM 722 C C . LEU A 1 94 ? 11.138 -12.088 -27.344 1.00 94.12 94 LEU A C 1
ATOM 724 O O . LEU A 1 94 ? 10.460 -11.296 -26.685 1.00 94.12 94 LEU A O 1
ATOM 728 N N . GLN A 1 95 ? 10.854 -12.390 -28.614 1.00 95.50 95 GLN A N 1
ATOM 729 C CA . GLN A 1 95 ? 9.790 -11.741 -29.382 1.00 95.50 95 GLN A CA 1
ATOM 730 C C . GLN A 1 95 ? 8.408 -11.958 -28.763 1.00 95.50 95 GLN A C 1
ATOM 732 O O . GLN A 1 95 ? 7.607 -11.025 -28.724 1.00 95.50 95 GLN A O 1
ATOM 737 N N . SER A 1 96 ? 8.144 -13.143 -28.202 1.00 95.69 96 SER A N 1
ATOM 738 C CA . SER A 1 96 ? 6.877 -13.445 -27.518 1.00 95.69 96 SER A CA 1
ATOM 739 C C . SER A 1 96 ? 6.636 -12.601 -26.257 1.00 95.69 96 SER A C 1
ATOM 741 O O . SER A 1 96 ? 5.500 -12.476 -25.794 1.00 95.69 96 SER A O 1
ATOM 743 N N . LYS A 1 97 ? 7.695 -12.018 -25.675 1.00 95.31 97 LYS A N 1
ATOM 744 C CA . LYS A 1 97 ? 7.618 -11.177 -24.472 1.00 95.31 97 LYS A CA 1
ATOM 745 C C . LYS A 1 97 ? 7.530 -9.689 -24.793 1.00 95.31 97 LYS A C 1
ATOM 747 O O . LYS A 1 97 ? 7.258 -8.918 -23.877 1.00 95.31 97 LYS A O 1
ATOM 752 N N . LEU A 1 98 ? 7.756 -9.270 -26.035 1.00 95.69 98 LEU A N 1
ATOM 753 C CA . LEU A 1 98 ? 7.762 -7.863 -26.428 1.00 95.69 98 LEU A CA 1
ATOM 754 C C . LEU A 1 98 ? 6.431 -7.461 -27.068 1.00 95.69 98 LEU A C 1
ATOM 756 O O . LEU A 1 98 ? 5.869 -8.188 -27.884 1.00 95.69 98 LEU A O 1
ATOM 760 N N . THR A 1 99 ? 5.927 -6.276 -26.723 1.00 96.69 99 THR A N 1
ATOM 761 C CA . THR A 1 99 ? 4.807 -5.659 -27.451 1.00 96.69 99 THR A CA 1
ATOM 762 C C . THR A 1 99 ? 5.295 -5.012 -28.748 1.00 96.69 99 THR A C 1
ATOM 764 O O . THR A 1 99 ? 6.462 -4.646 -28.854 1.00 96.69 99 THR A O 1
ATOM 767 N N . GLU A 1 100 ? 4.413 -4.784 -29.723 1.00 94.81 100 GLU A N 1
ATOM 768 C CA . GLU A 1 100 ? 4.804 -4.087 -30.963 1.00 94.81 100 GLU A CA 1
ATOM 769 C C . GLU A 1 100 ? 5.373 -2.685 -30.706 1.00 94.81 100 GLU A C 1
ATOM 771 O O . GLU A 1 100 ? 6.380 -2.306 -31.296 1.00 94.81 100 GLU A O 1
ATOM 776 N N . ALA A 1 101 ? 4.822 -1.944 -29.739 1.00 94.44 101 ALA A N 1
ATOM 777 C CA . ALA A 1 101 ? 5.380 -0.652 -29.332 1.00 94.44 101 ALA A CA 1
ATOM 778 C C . ALA A 1 101 ? 6.831 -0.773 -28.822 1.00 94.44 101 ALA A C 1
ATOM 780 O O . ALA A 1 101 ? 7.675 0.063 -29.132 1.00 94.44 101 ALA A O 1
ATOM 781 N N . GLN A 1 102 ? 7.138 -1.836 -28.074 1.00 95.75 102 GLN A N 1
ATOM 782 C CA . GLN A 1 102 ? 8.488 -2.120 -27.584 1.00 95.75 102 GLN A CA 1
ATOM 783 C C . GLN A 1 102 ? 9.435 -2.541 -28.711 1.00 95.75 102 GLN A C 1
ATOM 785 O O . GLN A 1 102 ? 10.595 -2.130 -28.728 1.00 95.75 102 GLN A O 1
ATOM 790 N N . LYS A 1 103 ? 8.953 -3.330 -29.676 1.00 96.12 103 LYS A N 1
ATOM 791 C CA . LYS A 1 103 ? 9.726 -3.680 -30.874 1.00 96.12 103 LYS A CA 1
ATOM 792 C C . LYS A 1 103 ? 10.049 -2.431 -31.696 1.00 96.12 103 LYS A C 1
ATOM 794 O O . LYS A 1 103 ? 11.198 -2.245 -32.083 1.00 96.12 103 LYS A O 1
ATOM 799 N N . ASN A 1 104 ? 9.074 -1.543 -31.887 1.00 93.25 104 ASN A N 1
ATOM 800 C CA . ASN A 1 104 ? 9.254 -0.285 -32.613 1.00 93.25 104 ASN A CA 1
ATOM 801 C C . ASN A 1 104 ? 10.233 0.659 -31.911 1.00 93.25 104 ASN A C 1
ATOM 803 O O . ASN A 1 104 ? 11.124 1.178 -32.570 1.00 93.25 104 ASN A O 1
ATOM 807 N N . MET A 1 105 ? 10.149 0.794 -30.585 1.00 93.06 105 MET A N 1
ATOM 808 C CA . MET A 1 105 ? 11.119 1.566 -29.796 1.00 93.06 105 MET A CA 1
ATOM 809 C C . MET A 1 105 ? 12.561 1.071 -30.002 1.00 93.06 105 MET A C 1
ATOM 811 O O . MET A 1 105 ? 13.489 1.870 -30.077 1.00 93.06 105 MET A O 1
ATOM 815 N N . PHE A 1 106 ? 12.768 -0.243 -30.120 1.00 95.44 106 PHE A N 1
ATOM 816 C CA . PHE A 1 106 ? 14.093 -0.796 -30.402 1.00 95.44 106 PHE A CA 1
ATOM 817 C C . PHE A 1 106 ? 14.547 -0.562 -31.842 1.00 95.44 106 PHE A C 1
ATOM 819 O O . PHE A 1 106 ? 15.693 -0.174 -32.053 1.00 95.44 106 PHE A O 1
ATOM 826 N N . ARG A 1 107 ? 13.655 -0.730 -32.826 1.00 92.62 107 ARG A N 1
ATOM 827 C CA . ARG A 1 107 ? 13.953 -0.394 -34.228 1.00 92.62 107 ARG A CA 1
ATOM 828 C C . ARG A 1 107 ? 14.306 1.090 -34.385 1.00 92.62 107 ARG A C 1
ATOM 830 O O . ARG A 1 107 ? 15.214 1.421 -35.135 1.00 92.62 107 ARG A O 1
ATOM 837 N N . GLU A 1 108 ? 13.634 1.973 -33.650 1.00 92.31 108 GLU A N 1
ATOM 838 C CA . GLU A 1 108 ? 13.942 3.405 -33.620 1.00 92.31 108 GLU A CA 1
ATOM 839 C C . GLU A 1 108 ? 15.314 3.684 -32.996 1.00 92.31 108 GLU A C 1
ATOM 841 O O . GLU A 1 108 ? 16.119 4.395 -33.593 1.00 92.31 108 GLU A O 1
ATOM 846 N N . ALA A 1 109 ? 15.628 3.064 -31.854 1.00 91.56 109 ALA A N 1
ATOM 847 C CA . ALA A 1 109 ? 16.949 3.182 -31.234 1.00 91.56 109 ALA A CA 1
ATOM 848 C C . ALA A 1 109 ? 18.078 2.672 -32.155 1.00 91.56 109 ALA A C 1
ATOM 850 O O . ALA A 1 109 ? 19.134 3.297 -32.242 1.00 91.56 109 ALA A O 1
ATOM 851 N N . MET A 1 110 ? 17.836 1.575 -32.877 1.00 89.62 110 MET A N 1
ATOM 852 C CA . MET A 1 110 ? 18.739 1.034 -33.898 1.00 89.62 110 MET A CA 1
ATOM 853 C C . MET A 1 110 ? 18.937 1.994 -35.072 1.00 89.62 110 MET A C 1
ATOM 855 O O . MET A 1 110 ? 20.069 2.223 -35.485 1.00 89.62 110 MET A O 1
ATOM 859 N N . ALA A 1 111 ? 17.860 2.594 -35.584 1.00 89.31 111 ALA A N 1
ATOM 860 C CA . ALA A 1 111 ? 17.946 3.563 -36.673 1.00 89.31 111 ALA A CA 1
ATOM 861 C C . ALA A 1 111 ? 18.706 4.838 -36.265 1.00 89.31 111 ALA A C 1
ATOM 863 O O . ALA A 1 111 ? 19.366 5.449 -37.101 1.00 89.31 111 ALA A O 1
ATOM 864 N N . GLN A 1 112 ? 18.624 5.241 -34.992 1.00 92.38 112 GLN A N 1
ATOM 865 C CA . GLN A 1 112 ? 19.348 6.402 -34.464 1.00 92.38 112 GLN A CA 1
ATOM 866 C C . GLN A 1 112 ? 20.839 6.121 -34.235 1.00 92.38 112 GLN A C 1
ATOM 868 O O . GLN A 1 112 ? 21.672 6.981 -34.508 1.00 92.38 112 GLN A O 1
ATOM 873 N N . ASN A 1 113 ? 21.190 4.942 -33.713 1.00 93.88 113 ASN A N 1
ATOM 874 C CA . ASN A 1 113 ? 22.578 4.541 -33.492 1.00 93.88 113 ASN A CA 1
ATOM 875 C C . ASN A 1 113 ? 22.756 3.042 -33.798 1.00 93.88 113 ASN A C 1
ATOM 877 O O . ASN A 1 113 ? 22.564 2.210 -32.907 1.00 93.88 113 ASN A O 1
ATOM 881 N N . PRO A 1 114 ? 23.153 2.691 -35.033 1.00 91.19 114 PRO A N 1
ATOM 882 C CA . PRO A 1 114 ? 23.182 1.304 -35.504 1.00 91.19 114 PRO A CA 1
ATOM 883 C C . PRO A 1 114 ? 24.156 0.425 -34.727 1.00 91.19 114 PRO A C 1
ATOM 885 O O . PRO A 1 114 ? 23.816 -0.695 -34.356 1.00 91.19 114 PRO A O 1
ATOM 888 N N . LYS A 1 115 ? 25.341 0.959 -34.400 1.00 93.38 115 LYS A N 1
ATOM 889 C CA . LYS A 1 115 ? 26.354 0.251 -33.608 1.00 93.38 115 LYS A CA 1
ATOM 890 C C . LYS A 1 115 ? 25.827 -0.081 -32.213 1.00 93.38 115 LYS A C 1
ATOM 892 O O . LYS A 1 115 ? 25.852 -1.235 -31.796 1.00 93.38 115 LYS A O 1
ATOM 897 N N . LYS A 1 116 ? 25.287 0.921 -31.513 1.00 94.38 116 LYS A N 1
ATOM 898 C CA . LYS A 1 116 ? 24.699 0.727 -30.182 1.00 94.38 116 LYS A CA 1
ATOM 899 C C . LYS A 1 116 ? 23.488 -0.207 -30.238 1.00 94.38 116 LYS A C 1
ATOM 901 O O . LYS A 1 116 ? 23.311 -1.035 -29.353 1.00 94.38 116 LYS A O 1
ATOM 906 N N . GLY A 1 117 ? 22.673 -0.091 -31.284 1.00 94.00 117 GLY A N 1
ATOM 907 C CA . GLY A 1 117 ? 21.541 -0.970 -31.544 1.00 94.00 117 GLY A CA 1
ATOM 908 C C . GLY A 1 117 ? 21.959 -2.432 -31.702 1.00 94.00 117 GLY A C 1
ATOM 909 O O . GLY A 1 117 ? 21.348 -3.298 -31.078 1.00 94.00 117 GLY A O 1
ATOM 910 N N . ALA A 1 118 ? 23.030 -2.699 -32.456 1.00 94.06 118 ALA A N 1
ATOM 911 C CA . ALA A 1 118 ? 23.607 -4.031 -32.623 1.00 94.06 118 ALA A CA 1
ATOM 912 C C . ALA A 1 118 ? 24.086 -4.612 -31.285 1.00 94.06 118 ALA A C 1
ATOM 914 O O . ALA A 1 118 ? 23.730 -5.737 -30.932 1.00 94.06 118 ALA A O 1
ATOM 915 N N . GLU A 1 119 ? 24.825 -3.822 -30.498 1.00 96.06 119 GLU A N 1
ATOM 916 C CA . GLU A 1 119 ? 25.263 -4.196 -29.146 1.00 96.06 119 GLU A CA 1
ATOM 917 C C . GLU A 1 119 ? 24.062 -4.496 -28.232 1.00 96.06 119 GLU A C 1
ATOM 919 O O . GLU A 1 119 ? 24.045 -5.509 -27.534 1.00 96.06 119 GLU A O 1
ATOM 924 N N . THR A 1 120 ? 23.013 -3.667 -28.272 1.00 96.25 120 THR A N 1
ATOM 925 C CA . THR A 1 120 ? 21.765 -3.908 -27.535 1.00 96.25 120 THR A CA 1
ATOM 926 C C . THR A 1 120 ? 21.066 -5.191 -28.001 1.00 96.25 120 THR A C 1
ATOM 928 O O . THR A 1 120 ? 20.575 -5.938 -27.156 1.00 96.25 120 THR A O 1
ATOM 931 N N . ALA A 1 121 ? 21.004 -5.475 -29.308 1.00 96.44 121 ALA A N 1
ATOM 932 C CA . ALA A 1 121 ? 20.379 -6.688 -29.848 1.00 96.44 121 ALA A CA 1
ATOM 933 C C . ALA A 1 121 ? 21.104 -7.957 -29.384 1.00 96.44 121 ALA A C 1
ATOM 935 O O . ALA A 1 121 ? 20.447 -8.905 -28.938 1.00 96.44 121 ALA A O 1
ATOM 936 N N . ARG A 1 122 ? 22.444 -7.951 -29.440 1.00 96.62 122 ARG A N 1
ATOM 937 C CA . ARG A 1 122 ? 23.296 -9.035 -28.926 1.00 96.62 122 ARG A CA 1
ATOM 938 C C . ARG A 1 122 ? 23.052 -9.230 -27.431 1.00 96.62 122 ARG A C 1
ATOM 940 O O . ARG A 1 122 ? 22.597 -10.297 -27.030 1.00 96.62 122 ARG A O 1
ATOM 947 N N . ALA A 1 123 ? 23.145 -8.158 -26.643 1.00 97.12 123 ALA A N 1
ATOM 948 C CA . ALA A 1 123 ? 22.895 -8.206 -25.204 1.00 97.12 123 ALA A CA 1
ATOM 949 C C . ALA A 1 123 ? 21.479 -8.707 -24.848 1.00 97.12 123 ALA A C 1
ATOM 951 O O . ALA A 1 123 ? 21.305 -9.490 -23.916 1.00 97.12 123 ALA A O 1
ATOM 952 N N . MET A 1 124 ? 20.438 -8.295 -25.581 1.00 97.19 124 MET A N 1
ATOM 953 C CA . MET A 1 124 ? 19.071 -8.797 -25.371 1.00 97.19 124 MET A CA 1
ATOM 954 C C . MET A 1 124 ? 18.956 -10.290 -25.690 1.00 97.19 124 MET A C 1
ATOM 956 O O . MET A 1 124 ? 18.288 -11.027 -24.960 1.00 97.19 124 MET A O 1
ATOM 960 N N . THR A 1 125 ? 19.598 -10.727 -26.772 1.00 96.81 125 THR A N 1
ATOM 961 C CA . THR A 1 125 ? 19.640 -12.130 -27.186 1.00 96.81 125 THR A CA 1
ATOM 962 C C . THR A 1 125 ? 20.355 -12.972 -26.135 1.00 96.81 125 THR A C 1
ATOM 964 O O . THR A 1 125 ? 19.800 -13.976 -25.686 1.00 96.81 125 THR A O 1
ATOM 967 N N . ASP A 1 126 ? 21.506 -12.527 -25.647 1.00 96.62 126 ASP A N 1
ATOM 968 C CA . ASP A 1 126 ? 22.295 -13.243 -24.644 1.00 96.62 126 ASP A CA 1
ATOM 969 C C . ASP A 1 126 ? 21.577 -13.311 -23.296 1.00 96.62 126 ASP A C 1
ATOM 971 O O . ASP A 1 126 ? 21.441 -14.394 -22.723 1.00 96.62 126 ASP A O 1
ATOM 975 N N . VAL A 1 127 ? 20.983 -12.202 -22.840 1.00 97.00 127 VAL A N 1
ATOM 976 C CA . VAL A 1 127 ? 20.141 -12.166 -21.632 1.00 97.00 127 VAL A CA 1
ATOM 977 C C . VAL A 1 127 ? 18.960 -13.139 -21.735 1.00 97.00 127 VAL A C 1
ATOM 979 O O . VAL A 1 127 ? 18.618 -13.795 -20.749 1.00 97.00 127 VAL A O 1
ATOM 982 N N . SER A 1 128 ? 18.338 -13.264 -22.911 1.00 96.88 128 SER A N 1
ATOM 983 C CA . SER A 1 128 ? 17.193 -14.165 -23.110 1.00 96.88 128 SER A CA 1
ATOM 984 C C . SER A 1 128 ? 17.562 -15.651 -23.111 1.00 96.88 128 SER A C 1
ATOM 986 O O . SER A 1 128 ? 16.770 -16.471 -22.652 1.00 96.88 128 SER A O 1
ATOM 988 N N . LYS A 1 129 ? 18.782 -15.992 -23.550 1.00 95.94 129 LYS A N 1
ATOM 989 C CA . LYS A 1 129 ? 19.310 -17.365 -23.549 1.00 95.94 129 LYS A CA 1
ATOM 990 C C . LYS A 1 129 ? 19.674 -17.855 -22.145 1.00 95.94 129 LYS A C 1
ATOM 992 O O . LYS A 1 129 ? 19.930 -19.041 -21.949 1.00 95.94 129 LYS A O 1
ATOM 997 N N . GLN A 1 130 ? 19.707 -16.970 -21.148 1.00 95.88 130 GLN A N 1
ATOM 998 C CA . GLN A 1 130 ? 20.146 -17.347 -19.812 1.00 95.88 130 GLN A CA 1
ATOM 999 C C . GLN A 1 130 ? 19.186 -18.296 -19.092 1.00 95.88 130 GLN A C 1
ATOM 1001 O O . GLN A 1 130 ? 17.959 -18.125 -19.128 1.00 95.88 130 GLN A O 1
ATOM 1006 N N . PRO A 1 131 ? 19.727 -19.250 -18.310 1.00 94.19 131 PRO A N 1
ATOM 1007 C CA . PRO A 1 131 ? 18.909 -20.176 -17.551 1.00 94.19 131 PRO A CA 1
ATOM 1008 C C . PRO A 1 131 ? 18.039 -19.421 -16.542 1.00 94.19 131 PRO A C 1
ATOM 1010 O O . PRO A 1 131 ? 18.520 -18.685 -15.678 1.00 94.19 131 PRO A O 1
ATOM 1013 N N . GLY A 1 132 ? 16.726 -19.630 -16.632 1.00 91.00 132 GLY A N 1
ATOM 1014 C CA . GLY A 1 132 ? 15.747 -19.002 -15.747 1.00 91.00 132 GLY A CA 1
ATOM 1015 C C . GLY A 1 132 ? 15.171 -17.674 -16.242 1.00 91.00 132 GLY A C 1
ATOM 1016 O O . GLY A 1 132 ? 14.339 -17.116 -15.521 1.00 91.00 132 GLY A O 1
ATOM 1017 N N . PHE A 1 133 ? 15.520 -17.214 -17.450 1.00 95.81 133 PHE A N 1
ATOM 1018 C CA . PHE A 1 133 ? 14.928 -16.024 -18.068 1.00 95.81 133 PHE A CA 1
ATOM 1019 C C . PHE A 1 133 ? 13.389 -16.057 -18.040 1.00 95.81 133 PHE A C 1
ATOM 1021 O O . PHE A 1 133 ? 12.772 -15.149 -17.485 1.00 95.81 133 PHE A O 1
ATOM 1028 N N . ASP A 1 134 ? 12.754 -17.154 -18.470 1.00 95.19 134 ASP A N 1
ATOM 1029 C CA . ASP A 1 134 ? 11.282 -17.289 -18.453 1.00 95.19 134 ASP A CA 1
ATOM 1030 C C . ASP A 1 134 ? 10.663 -17.262 -17.053 1.00 95.19 134 ASP A C 1
ATOM 1032 O O . ASP A 1 134 ? 9.516 -16.844 -16.856 1.00 95.19 134 ASP A O 1
ATOM 1036 N N . LYS A 1 135 ? 11.413 -17.719 -16.044 1.00 95.12 135 LYS A N 1
ATOM 1037 C CA . LYS A 1 135 ? 10.961 -17.683 -14.647 1.00 95.12 135 LYS A CA 1
ATOM 1038 C C . LYS A 1 135 ? 11.040 -16.256 -14.102 1.00 95.12 135 LYS A C 1
ATOM 1040 O O . LYS A 1 135 ? 10.154 -15.842 -13.338 1.00 95.12 135 LYS A O 1
ATOM 1045 N N . ALA A 1 136 ? 12.073 -15.515 -14.502 1.00 95.75 136 ALA A N 1
ATOM 1046 C CA . ALA A 1 136 ? 12.301 -14.127 -14.135 1.00 95.75 136 ALA A CA 1
ATOM 1047 C C . ALA A 1 136 ? 11.297 -13.184 -14.816 1.00 95.75 136 ALA A C 1
ATOM 1049 O O . ALA A 1 136 ? 10.563 -12.484 -14.105 1.00 95.75 136 ALA A O 1
ATOM 1050 N N . ILE A 1 137 ? 11.213 -13.236 -16.148 1.00 96.44 137 ILE A N 1
ATOM 1051 C CA . ILE A 1 137 ? 10.435 -12.356 -17.027 1.00 96.44 137 ILE A CA 1
ATOM 1052 C C . ILE A 1 137 ? 9.109 -13.019 -17.421 1.00 96.44 137 ILE A C 1
ATOM 1054 O O . ILE A 1 137 ? 8.994 -13.794 -18.371 1.00 96.44 137 ILE A O 1
ATOM 1058 N N . LYS A 1 138 ? 8.060 -12.682 -16.672 1.00 94.38 138 LYS A N 1
ATOM 1059 C CA . LYS A 1 138 ? 6.700 -13.197 -16.883 1.00 94.38 138 LYS A CA 1
ATOM 1060 C C . LYS A 1 138 ? 5.810 -12.253 -17.683 1.00 94.38 138 LYS A C 1
ATOM 1062 O O . LYS A 1 138 ? 4.787 -12.697 -18.191 1.00 94.38 138 LYS A O 1
ATOM 1067 N N . THR A 1 139 ? 6.145 -10.966 -17.750 1.00 95.94 139 THR A N 1
ATOM 1068 C CA . THR A 1 139 ? 5.304 -9.950 -18.396 1.00 95.94 139 THR A CA 1
ATOM 1069 C C . THR A 1 139 ? 6.099 -9.105 -19.379 1.00 95.94 139 THR A C 1
ATOM 1071 O O . THR A 1 139 ? 7.291 -8.864 -19.185 1.00 95.94 139 THR A O 1
ATOM 1074 N N . SER A 1 140 ? 5.415 -8.577 -20.394 1.00 96.00 140 SER A N 1
ATOM 1075 C CA . SER A 1 140 ? 6.022 -7.657 -21.358 1.00 96.00 140 SER A CA 1
ATOM 1076 C C . SER A 1 140 ? 6.505 -6.357 -20.728 1.00 96.00 140 SER A C 1
ATOM 1078 O O . SER A 1 140 ? 7.480 -5.766 -21.176 1.00 96.00 140 SER A O 1
ATOM 1080 N N . GLN A 1 141 ? 5.895 -5.926 -19.623 1.00 96.44 141 GLN A N 1
ATOM 1081 C CA . GLN A 1 141 ? 6.368 -4.767 -18.868 1.00 96.44 141 GLN A CA 1
ATOM 1082 C C . GLN A 1 141 ? 7.757 -4.995 -18.243 1.00 96.44 141 GLN A C 1
ATOM 1084 O O . GLN A 1 141 ? 8.587 -4.085 -18.240 1.00 96.44 141 GLN A O 1
ATOM 1089 N N . GLN A 1 142 ? 8.019 -6.207 -17.737 1.00 96.88 142 GLN A N 1
ATOM 1090 C CA . GLN A 1 142 ? 9.336 -6.577 -17.206 1.00 96.88 142 GLN A CA 1
ATOM 1091 C C . GLN A 1 142 ? 10.368 -6.621 -18.331 1.00 96.88 142 GLN A C 1
ATOM 1093 O O . GLN A 1 142 ? 11.454 -6.068 -18.177 1.00 96.88 142 GLN A O 1
ATOM 1098 N N . MET A 1 143 ? 9.995 -7.201 -19.477 1.00 97.44 143 MET A N 1
ATOM 1099 C CA . MET A 1 143 ? 10.859 -7.232 -20.655 1.00 97.44 143 MET A CA 1
ATOM 1100 C C . MET A 1 143 ? 11.168 -5.827 -21.184 1.00 97.44 143 MET A C 1
ATOM 1102 O O . MET A 1 143 ? 12.322 -5.512 -21.445 1.00 97.44 143 MET A O 1
ATOM 1106 N N . GLY A 1 144 ? 10.167 -4.947 -21.250 1.00 97.06 144 GLY A N 1
ATOM 1107 C CA . GLY A 1 144 ? 10.354 -3.552 -21.649 1.00 97.06 144 GLY A CA 1
ATOM 1108 C C . GLY A 1 144 ? 11.300 -2.786 -20.732 1.00 97.06 144 GLY A C 1
ATOM 1109 O O . GLY A 1 144 ? 12.086 -1.979 -21.205 1.00 97.06 144 GLY A O 1
ATOM 1110 N N . THR A 1 145 ? 11.279 -3.073 -19.427 1.00 97.31 145 THR A N 1
ATOM 1111 C CA . THR A 1 145 ? 12.232 -2.476 -18.477 1.00 97.31 145 THR A CA 1
ATOM 1112 C C . THR A 1 145 ? 13.666 -2.946 -18.754 1.00 97.31 145 THR A C 1
ATOM 1114 O O . THR A 1 145 ? 14.586 -2.133 -18.730 1.00 97.31 145 THR A O 1
ATOM 1117 N N . VAL A 1 146 ? 13.865 -4.238 -19.043 1.00 97.31 146 VAL A N 1
ATOM 1118 C CA . VAL A 1 146 ? 15.180 -4.788 -19.430 1.00 97.31 146 VAL A CA 1
ATOM 1119 C C . VAL A 1 146 ? 15.664 -4.168 -20.741 1.00 97.31 146 VAL A C 1
ATOM 1121 O O . VAL A 1 146 ? 16.799 -3.705 -20.820 1.00 97.31 146 VAL A O 1
ATOM 1124 N N . GLN A 1 147 ? 14.784 -4.103 -21.740 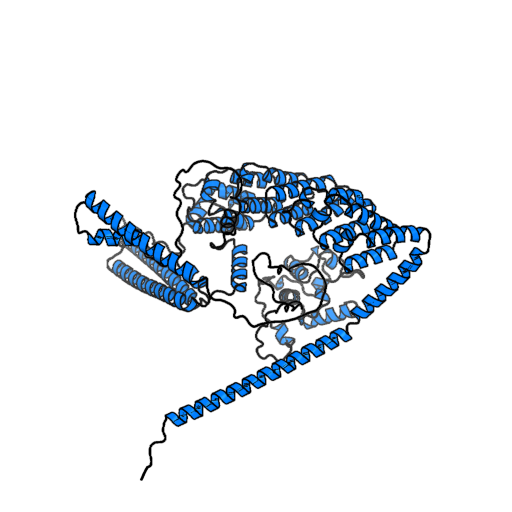1.00 97.25 147 GLN A N 1
ATOM 1125 C CA . GLN A 1 147 ? 15.052 -3.503 -23.043 1.00 97.25 147 GLN A CA 1
ATOM 1126 C C . GLN A 1 147 ? 15.445 -2.026 -22.918 1.00 97.25 147 GLN A C 1
ATOM 1128 O O . GLN A 1 147 ? 16.459 -1.622 -23.471 1.00 97.25 147 GLN A O 1
ATOM 1133 N N . GLU A 1 148 ? 14.698 -1.226 -22.153 1.00 96.44 148 GLU A N 1
ATOM 1134 C CA . GLU A 1 148 ? 15.025 0.184 -21.908 1.00 96.44 148 GLU A CA 1
ATOM 1135 C C . GLU A 1 148 ? 16.400 0.336 -21.233 1.00 96.44 148 GLU A C 1
ATOM 1137 O O . GLU A 1 148 ? 17.174 1.227 -21.585 1.00 96.44 148 GLU A O 1
ATOM 1142 N N . GLY A 1 149 ? 16.731 -0.557 -20.293 1.00 96.44 149 GLY A N 1
ATOM 1143 C CA . GLY A 1 149 ? 18.048 -0.609 -19.657 1.00 96.44 149 GLY A CA 1
ATOM 1144 C C . GLY A 1 149 ? 19.183 -0.856 -20.654 1.00 96.44 149 GLY A C 1
ATOM 1145 O O . GLY A 1 149 ? 20.167 -0.117 -20.642 1.00 96.44 149 GLY A O 1
ATOM 1146 N N . LEU A 1 150 ? 19.019 -1.842 -21.541 1.00 96.88 150 LEU A N 1
ATOM 1147 C CA . LEU A 1 150 ? 20.016 -2.218 -22.552 1.00 96.88 150 LEU A CA 1
ATOM 1148 C C . LEU A 1 150 ? 20.132 -1.207 -23.698 1.00 96.88 150 LEU A C 1
ATOM 1150 O O . LEU A 1 150 ? 21.231 -0.982 -24.193 1.00 96.88 150 LEU A O 1
ATOM 1154 N N . ILE A 1 151 ? 19.035 -0.552 -24.091 1.00 96.06 151 ILE A N 1
ATOM 1155 C CA . ILE A 1 151 ? 19.070 0.559 -25.059 1.00 96.06 151 ILE A CA 1
ATOM 1156 C C . ILE A 1 151 ? 19.884 1.728 -24.486 1.00 96.06 151 ILE A C 1
ATOM 1158 O O . ILE A 1 151 ? 20.657 2.379 -25.193 1.00 96.06 151 ILE A O 1
ATOM 1162 N N . LYS A 1 152 ? 19.738 2.014 -23.185 1.00 95.69 152 LYS A N 1
ATOM 1163 C CA . LYS A 1 152 ? 20.511 3.073 -22.523 1.00 95.69 152 LYS A CA 1
ATOM 1164 C C . LYS A 1 152 ? 21.979 2.686 -22.372 1.00 95.69 152 LYS A C 1
ATOM 1166 O O . LYS A 1 152 ? 22.835 3.510 -22.693 1.00 95.69 152 LYS A O 1
ATOM 1171 N N . ASN A 1 153 ? 22.265 1.460 -21.939 1.00 96.31 153 ASN A N 1
ATOM 1172 C CA . ASN A 1 153 ? 23.620 0.951 -21.741 1.00 96.31 153 ASN A CA 1
ATOM 1173 C C . ASN A 1 153 ? 23.722 -0.536 -22.148 1.00 96.31 153 ASN A C 1
ATOM 1175 O O . ASN A 1 153 ? 23.402 -1.398 -21.325 1.00 96.31 153 ASN A O 1
ATOM 1179 N N . PRO A 1 154 ? 24.193 -0.851 -23.371 1.00 96.25 154 PRO A N 1
ATOM 1180 C CA . PRO A 1 154 ? 24.345 -2.234 -23.833 1.00 96.25 154 PRO A CA 1
ATOM 1181 C C . PRO A 1 154 ? 25.287 -3.059 -22.947 1.00 96.25 154 PRO A C 1
ATOM 1183 O O . PRO A 1 154 ? 25.014 -4.221 -22.659 1.00 96.25 154 PRO A O 1
ATOM 1186 N N . ASN A 1 155 ? 26.325 -2.423 -22.394 1.00 95.38 155 ASN A N 1
ATOM 1187 C CA . ASN A 1 155 ? 27.311 -3.059 -21.514 1.00 95.38 155 ASN A CA 1
ATOM 1188 C C . ASN A 1 155 ? 26.743 -3.466 -20.141 1.00 95.38 155 ASN A C 1
ATOM 1190 O O . ASN A 1 155 ? 27.447 -4.086 -19.345 1.00 95.38 155 ASN A O 1
ATOM 1194 N N . ALA A 1 156 ? 25.481 -3.127 -19.843 1.00 95.44 156 ALA A N 1
ATOM 1195 C CA . ALA A 1 156 ? 24.788 -3.561 -18.631 1.00 95.44 156 ALA A CA 1
ATOM 1196 C C . ALA A 1 156 ? 24.309 -5.028 -18.687 1.00 95.44 156 ALA A C 1
ATOM 1198 O O . ALA A 1 156 ? 23.679 -5.502 -17.738 1.00 95.44 156 ALA A O 1
ATOM 1199 N N . GLU A 1 157 ? 24.570 -5.746 -19.785 1.00 96.06 157 GLU A N 1
ATOM 1200 C CA . GLU A 1 157 ? 24.180 -7.142 -20.005 1.00 96.06 157 GLU A CA 1
ATOM 1201 C C . GLU A 1 157 ? 24.524 -8.049 -18.815 1.00 96.06 157 GLU A C 1
ATOM 1203 O O . GLU A 1 157 ? 23.643 -8.722 -18.273 1.00 96.06 157 GLU A O 1
ATOM 1208 N N . LYS A 1 158 ? 25.777 -8.029 -18.340 1.00 96.06 158 LYS A N 1
ATOM 1209 C CA . LYS A 1 158 ? 26.236 -8.876 -17.223 1.00 96.06 158 LYS A CA 1
ATOM 1210 C C . LYS A 1 158 ? 25.509 -8.547 -15.917 1.00 96.06 158 LYS A C 1
ATOM 1212 O O . LYS A 1 158 ? 25.154 -9.443 -15.154 1.00 96.06 158 LYS A O 1
ATOM 1217 N N . GLN A 1 159 ? 25.237 -7.273 -15.658 1.00 95.06 159 GLN A N 1
ATOM 1218 C CA . GLN A 1 159 ? 24.529 -6.817 -14.463 1.00 95.06 159 GLN A CA 1
ATOM 1219 C C . GLN A 1 159 ? 23.044 -7.197 -14.520 1.00 95.06 159 GLN A C 1
ATOM 1221 O O . GLN A 1 159 ? 22.479 -7.658 -13.528 1.00 95.06 159 GLN A O 1
ATOM 1226 N N . ILE A 1 160 ? 22.408 -7.062 -15.686 1.00 95.75 160 ILE A N 1
ATOM 1227 C CA . ILE A 1 160 ? 21.026 -7.503 -15.926 1.00 95.75 160 ILE A CA 1
ATOM 1228 C C . ILE A 1 160 ? 20.915 -9.010 -15.763 1.00 95.75 160 ILE A C 1
ATOM 1230 O O . ILE A 1 160 ? 20.001 -9.502 -15.107 1.00 95.75 160 ILE A O 1
ATOM 1234 N N . SER A 1 161 ? 21.880 -9.739 -16.297 1.00 95.94 161 SER A N 1
ATOM 1235 C CA . SER A 1 161 ? 21.997 -11.178 -16.126 1.00 95.94 161 SER A CA 1
ATOM 1236 C C . SER A 1 161 ? 22.010 -11.554 -14.645 1.00 95.94 161 SER A C 1
ATOM 1238 O O . SER A 1 161 ? 21.143 -12.291 -14.176 1.00 95.94 161 SER A O 1
ATOM 1240 N N . GLN A 1 162 ? 22.904 -10.949 -13.858 1.00 95.44 162 GLN A N 1
ATOM 1241 C CA . GLN A 1 162 ? 22.964 -11.147 -12.406 1.00 95.44 162 GLN A CA 1
ATOM 1242 C C . GLN A 1 162 ? 21.642 -10.786 -11.702 1.00 95.44 162 GLN A C 1
ATOM 1244 O O . GLN A 1 162 ? 21.189 -11.519 -10.818 1.00 95.44 162 GLN A O 1
ATOM 1249 N N . LEU A 1 163 ? 20.975 -9.707 -12.125 1.00 96.19 163 LEU A N 1
ATOM 1250 C CA . LEU A 1 163 ? 19.654 -9.307 -11.629 1.00 96.19 163 LEU A CA 1
ATOM 1251 C C . LEU A 1 163 ? 18.583 -10.375 -11.882 1.00 96.19 163 LEU A C 1
ATOM 1253 O O . LEU A 1 163 ? 17.809 -10.696 -10.977 1.00 96.19 163 LEU A O 1
ATOM 1257 N N . LEU A 1 164 ? 18.530 -10.948 -13.086 1.00 96.25 164 LEU A N 1
ATOM 1258 C CA . LEU A 1 164 ? 17.575 -12.003 -13.440 1.00 96.25 164 LEU A CA 1
ATOM 1259 C C . LEU A 1 164 ? 17.883 -13.323 -12.734 1.00 96.25 164 LEU A C 1
ATOM 1261 O O . LEU A 1 164 ? 16.963 -14.079 -12.404 1.00 96.25 164 LEU A O 1
ATOM 1265 N N . GLN A 1 165 ? 19.160 -13.577 -12.439 1.00 96.00 165 GLN A N 1
ATOM 1266 C CA . GLN A 1 165 ? 19.581 -14.737 -11.664 1.00 96.00 165 GLN A CA 1
ATOM 1267 C C . GLN A 1 165 ? 19.173 -14.648 -10.181 1.00 96.00 165 GLN A C 1
ATOM 1269 O O . GLN A 1 165 ? 19.146 -15.687 -9.507 1.00 96.00 165 GLN A O 1
ATOM 1274 N N . ASN A 1 166 ? 18.800 -13.460 -9.686 1.00 96.50 166 ASN A N 1
ATOM 1275 C CA . ASN A 1 166 ? 18.419 -13.243 -8.295 1.00 96.50 166 ASN A CA 1
ATOM 1276 C C . ASN A 1 166 ? 17.239 -14.134 -7.859 1.00 96.50 166 ASN A C 1
ATOM 1278 O O . ASN A 1 166 ? 16.260 -14.351 -8.586 1.00 96.50 166 ASN A O 1
ATOM 1282 N N . ARG A 1 167 ? 17.304 -14.622 -6.615 1.00 95.62 167 ARG A N 1
ATOM 1283 C CA . ARG A 1 167 ? 16.294 -15.503 -6.017 1.00 95.62 167 ARG A CA 1
ATOM 1284 C C . ARG A 1 167 ? 14.880 -14.927 -6.102 1.00 95.62 167 ARG A C 1
ATOM 1286 O O . ARG A 1 167 ? 13.937 -15.676 -6.365 1.00 95.62 167 ARG A O 1
ATOM 1293 N N . PHE A 1 168 ? 14.716 -13.621 -5.897 1.00 97.44 168 PHE A N 1
ATOM 1294 C CA . PHE A 1 168 ? 13.416 -12.959 -5.978 1.00 97.44 168 PHE A CA 1
ATOM 1295 C C . PHE A 1 168 ? 12.803 -13.040 -7.381 1.00 97.44 168 PHE A C 1
ATOM 1297 O O . PHE A 1 168 ? 11.614 -13.354 -7.534 1.00 97.44 168 PHE A O 1
ATOM 1304 N N . MET A 1 169 ? 13.625 -12.821 -8.410 1.00 97.62 169 MET A N 1
ATOM 1305 C CA . MET A 1 169 ? 13.200 -12.887 -9.806 1.00 97.62 169 MET A CA 1
ATOM 1306 C C . MET A 1 169 ? 12.784 -14.306 -10.187 1.00 97.62 169 MET A C 1
ATOM 1308 O O . MET A 1 169 ? 11.756 -14.489 -10.831 1.00 97.62 169 MET A O 1
ATOM 1312 N N . LYS A 1 170 ? 13.475 -15.335 -9.703 1.00 95.88 170 LYS A N 1
ATOM 1313 C CA . LYS A 1 170 ? 13.108 -16.733 -9.987 1.00 95.88 170 LYS A CA 1
ATOM 1314 C C . LYS A 1 170 ? 11.945 -17.267 -9.149 1.00 95.88 170 LYS A C 1
ATOM 1316 O O . LYS A 1 170 ? 11.370 -18.299 -9.500 1.00 95.88 170 LYS A O 1
ATOM 1321 N N . ALA A 1 171 ? 11.586 -16.607 -8.047 1.00 96.00 171 ALA A N 1
ATOM 1322 C CA . ALA A 1 171 ? 10.578 -17.129 -7.132 1.00 96.00 171 ALA A CA 1
ATOM 1323 C C . ALA A 1 171 ? 9.196 -17.266 -7.818 1.00 96.00 171 ALA A C 1
ATOM 1325 O O . ALA A 1 171 ? 8.712 -16.334 -8.462 1.00 96.00 171 ALA A O 1
ATOM 1326 N N . PRO A 1 172 ? 8.492 -18.404 -7.670 1.00 95.00 172 PRO A N 1
ATOM 1327 C CA . PRO A 1 172 ? 7.189 -18.592 -8.310 1.00 95.00 172 PRO A CA 1
ATOM 1328 C C . PRO A 1 172 ? 6.102 -17.692 -7.705 1.00 95.00 172 PRO A C 1
ATOM 1330 O O . PRO A 1 172 ? 5.178 -17.291 -8.412 1.00 95.00 172 PRO A O 1
ATOM 1333 N N . LYS A 1 173 ? 6.238 -17.355 -6.414 1.00 94.88 173 LYS A N 1
ATOM 1334 C CA . LYS A 1 173 ? 5.274 -16.585 -5.610 1.00 94.88 173 LYS A CA 1
ATOM 1335 C C . LYS A 1 173 ? 5.590 -15.086 -5.509 1.00 94.88 173 LYS A C 1
ATOM 1337 O O . LYS A 1 173 ? 4.903 -14.384 -4.764 1.00 94.88 173 LYS A O 1
ATOM 1342 N N . SER A 1 174 ? 6.602 -14.588 -6.218 1.00 96.00 174 SER A N 1
ATOM 1343 C CA . SER A 1 174 ? 6.894 -13.154 -6.223 1.00 96.00 174 SER A CA 1
ATOM 1344 C C . SER A 1 174 ? 5.861 -12.367 -7.034 1.00 96.00 174 SER A C 1
ATOM 1346 O O . SER A 1 174 ? 5.326 -12.823 -8.049 1.00 96.00 174 SER A O 1
ATOM 1348 N N . ASP A 1 175 ? 5.537 -11.174 -6.547 1.00 96.62 175 ASP A N 1
ATOM 1349 C CA . ASP A 1 175 ? 4.594 -10.259 -7.175 1.00 96.62 175 ASP A CA 1
ATOM 1350 C C . ASP A 1 175 ? 5.183 -9.655 -8.458 1.00 96.62 175 ASP A C 1
ATOM 1352 O O . ASP A 1 175 ? 6.279 -9.100 -8.452 1.00 96.62 175 ASP A O 1
ATOM 1356 N N . ALA A 1 176 ? 4.442 -9.730 -9.568 1.00 96.12 176 ALA A N 1
ATOM 1357 C CA . ALA A 1 176 ? 4.923 -9.262 -10.870 1.00 96.12 176 ALA A CA 1
ATOM 1358 C C . ALA A 1 176 ? 5.224 -7.753 -10.892 1.00 96.12 176 ALA A C 1
ATOM 1360 O O . ALA A 1 176 ? 6.185 -7.333 -11.538 1.00 96.12 176 ALA A O 1
ATOM 1361 N N . GLN A 1 177 ? 4.438 -6.953 -10.160 1.00 96.12 177 GLN A N 1
ATOM 1362 C CA . GLN A 1 177 ? 4.666 -5.515 -10.034 1.00 96.12 177 GLN A CA 1
ATOM 1363 C C . GLN A 1 177 ? 5.917 -5.235 -9.191 1.00 96.12 177 GLN A C 1
ATOM 1365 O O . GLN A 1 177 ? 6.747 -4.434 -9.605 1.00 96.12 177 GLN A O 1
ATOM 1370 N N . ALA A 1 178 ? 6.104 -5.936 -8.067 1.00 97.56 178 ALA A N 1
ATOM 1371 C CA . ALA A 1 178 ? 7.322 -5.820 -7.264 1.00 97.56 178 ALA A CA 1
ATOM 1372 C C . ALA A 1 178 ? 8.583 -6.262 -8.033 1.00 97.56 178 ALA A C 1
ATOM 1374 O O . ALA A 1 178 ? 9.597 -5.578 -7.951 1.00 97.56 178 ALA A O 1
ATOM 1375 N N . LYS A 1 179 ? 8.515 -7.329 -8.844 1.00 97.69 179 LYS A N 1
ATOM 1376 C CA . LYS A 1 179 ? 9.596 -7.715 -9.774 1.00 97.69 179 LYS A CA 1
ATOM 1377 C C . LYS A 1 179 ? 9.938 -6.603 -10.762 1.00 97.69 179 LYS A C 1
ATOM 1379 O O . LYS A 1 179 ? 11.107 -6.314 -10.976 1.00 97.69 179 LYS A O 1
ATOM 1384 N N . ASN A 1 180 ? 8.925 -5.968 -11.352 1.00 97.56 180 ASN A N 1
ATOM 1385 C CA . ASN A 1 180 ? 9.143 -4.869 -12.288 1.00 97.56 180 ASN A CA 1
ATOM 1386 C C . ASN A 1 180 ? 9.809 -3.663 -11.601 1.00 97.56 180 ASN A C 1
ATOM 1388 O O . ASN A 1 180 ? 10.761 -3.096 -12.127 1.00 97.56 180 ASN A O 1
ATOM 1392 N N . SER A 1 181 ? 9.358 -3.309 -10.393 1.00 97.31 181 SER A N 1
ATOM 1393 C CA . SER A 1 181 ? 10.007 -2.276 -9.575 1.00 97.31 181 SER A CA 1
ATOM 1394 C C . SER A 1 181 ? 11.440 -2.652 -9.185 1.00 97.31 181 SER A C 1
ATOM 1396 O O . SER A 1 181 ? 12.306 -1.780 -9.178 1.00 97.31 181 SER A O 1
ATOM 1398 N N . PHE A 1 182 ? 11.702 -3.931 -8.899 1.00 98.25 182 PHE A N 1
ATOM 1399 C CA . PHE A 1 182 ? 13.039 -4.438 -8.589 1.00 98.25 182 PHE A CA 1
ATOM 1400 C C . PHE A 1 182 ? 13.975 -4.372 -9.795 1.00 98.25 182 PHE A C 1
ATOM 1402 O O . PHE A 1 182 ? 15.105 -3.939 -9.631 1.00 98.25 182 PHE A O 1
ATOM 1409 N N . LEU A 1 183 ? 13.506 -4.694 -11.005 1.00 97.69 183 LEU A N 1
ATOM 1410 C CA . LEU A 1 183 ? 14.292 -4.515 -12.231 1.00 97.69 183 LEU A CA 1
ATOM 1411 C C . LEU A 1 183 ? 14.672 -3.048 -12.454 1.00 97.69 183 LEU A C 1
ATOM 1413 O O . LEU A 1 183 ? 15.836 -2.754 -12.702 1.00 97.69 183 LEU A O 1
ATOM 1417 N N . ARG A 1 184 ? 13.717 -2.119 -12.306 1.00 96.94 184 ARG A N 1
ATOM 1418 C CA . ARG A 1 184 ? 13.988 -0.675 -12.433 1.00 96.94 184 ARG A CA 1
ATOM 1419 C C . ARG A 1 184 ? 14.999 -0.191 -11.399 1.00 96.94 184 ARG A C 1
ATOM 1421 O O . ARG A 1 184 ? 15.947 0.498 -11.755 1.00 96.94 184 ARG A O 1
ATOM 1428 N N . PHE A 1 185 ? 14.801 -0.576 -10.138 1.00 97.06 185 PHE A N 1
ATOM 1429 C CA . PHE A 1 185 ? 15.732 -0.272 -9.053 1.00 97.06 185 PHE A CA 1
ATOM 1430 C C . PHE A 1 185 ? 17.123 -0.848 -9.338 1.00 97.06 185 PHE A C 1
ATOM 1432 O O . PHE A 1 185 ? 18.111 -0.129 -9.248 1.00 97.06 185 PHE A O 1
ATOM 1439 N N . GLY A 1 186 ? 17.181 -2.116 -9.745 1.00 96.38 186 GLY A N 1
ATOM 1440 C CA . GLY A 1 186 ? 18.392 -2.825 -10.124 1.00 96.38 186 GLY A CA 1
ATOM 1441 C C . GLY A 1 186 ? 19.182 -2.078 -11.186 1.00 96.38 186 GLY A C 1
ATOM 1442 O O . GLY A 1 186 ? 20.317 -1.704 -10.932 1.00 96.38 186 GLY A O 1
ATOM 1443 N N . LEU A 1 187 ? 18.549 -1.784 -12.323 1.00 95.88 187 LEU A N 1
ATOM 1444 C CA . LEU A 1 187 ? 19.156 -1.051 -13.438 1.00 95.88 187 LEU A CA 1
ATOM 1445 C C . LEU A 1 187 ? 19.676 0.334 -13.028 1.00 95.88 187 LEU A C 1
ATOM 1447 O O . LEU A 1 187 ? 20.773 0.733 -13.415 1.00 95.88 187 LEU A O 1
ATOM 1451 N N . GLN A 1 188 ? 18.905 1.067 -12.221 1.00 95.50 188 GLN A N 1
ATOM 1452 C CA . GLN A 1 188 ? 19.311 2.383 -11.724 1.00 95.50 188 GLN A CA 1
ATOM 1453 C C . GLN A 1 188 ? 20.518 2.298 -10.783 1.00 95.50 188 GLN A C 1
ATOM 1455 O O . GLN A 1 188 ? 21.410 3.137 -10.853 1.00 95.50 188 GLN A O 1
ATOM 1460 N N . GLN A 1 189 ? 20.564 1.302 -9.898 1.00 94.75 189 GLN A N 1
ATOM 1461 C CA . GLN A 1 189 ? 21.671 1.132 -8.956 1.00 94.75 189 GLN A CA 1
ATOM 1462 C C . GLN A 1 189 ? 22.912 0.532 -9.623 1.00 94.75 189 GLN A C 1
ATOM 1464 O O . GLN A 1 189 ? 24.023 0.929 -9.289 1.00 94.75 189 GLN A O 1
ATOM 1469 N N . THR A 1 190 ? 22.754 -0.349 -10.617 1.00 92.31 190 THR A N 1
ATOM 1470 C CA . THR A 1 190 ? 23.878 -0.879 -11.405 1.00 92.31 190 THR A CA 1
ATOM 1471 C C . THR A 1 190 ? 24.566 0.228 -12.194 1.00 92.31 190 THR A C 1
ATOM 1473 O O . THR A 1 190 ? 25.788 0.244 -12.265 1.00 92.31 190 THR A O 1
ATOM 1476 N N . GLN A 1 191 ? 23.806 1.198 -12.721 1.00 92.44 191 GLN A N 1
ATOM 1477 C CA . GLN A 1 191 ? 24.370 2.395 -13.361 1.00 92.44 191 GLN A CA 1
ATOM 1478 C C . GLN A 1 191 ? 25.167 3.267 -12.380 1.00 92.44 191 GLN A C 1
ATOM 1480 O O . GLN A 1 191 ? 26.104 3.940 -12.789 1.00 92.44 191 GLN A O 1
ATOM 1485 N N . LYS A 1 192 ? 24.827 3.223 -11.088 1.00 94.12 192 LYS A N 1
ATOM 1486 C CA . LYS A 1 192 ? 25.553 3.904 -10.006 1.00 94.12 192 LYS A CA 1
ATOM 1487 C C . LYS A 1 192 ? 26.692 3.065 -9.409 1.00 94.12 192 LYS A C 1
ATOM 1489 O O . LYS A 1 192 ? 27.288 3.485 -8.426 1.00 94.12 192 LYS A O 1
ATOM 1494 N N . GLY A 1 193 ? 26.950 1.859 -9.925 1.00 92.75 193 GLY A N 1
ATOM 1495 C CA . GLY A 1 193 ? 27.930 0.927 -9.354 1.00 92.75 193 GLY A CA 1
ATOM 1496 C C . GLY A 1 193 ? 27.525 0.299 -8.011 1.00 92.75 193 GLY A C 1
ATOM 1497 O O . GLY A 1 193 ? 28.321 -0.407 -7.399 1.00 92.75 193 GLY A O 1
ATOM 1498 N N . ASN A 1 194 ? 26.288 0.492 -7.541 1.00 94.31 194 ASN A N 1
ATOM 1499 C CA . ASN A 1 194 ? 25.832 0.023 -6.229 1.00 94.31 194 ASN A CA 1
ATOM 1500 C C . ASN A 1 194 ? 25.224 -1.391 -6.295 1.00 94.31 194 ASN A C 1
ATOM 1502 O O . ASN A 1 194 ? 24.028 -1.602 -6.075 1.00 94.31 194 ASN A O 1
ATOM 1506 N N . LEU A 1 195 ? 26.053 -2.379 -6.639 1.00 92.75 195 LEU A N 1
ATOM 1507 C CA . LEU A 1 195 ? 25.621 -3.776 -6.782 1.00 92.75 195 LEU A CA 1
ATOM 1508 C C . LEU A 1 195 ? 25.252 -4.434 -5.442 1.00 92.75 195 LEU A C 1
ATOM 1510 O O . LEU A 1 195 ? 24.399 -5.324 -5.413 1.00 92.75 195 LEU A O 1
ATOM 1514 N N . ASP A 1 196 ? 25.843 -3.989 -4.331 1.00 94.12 196 ASP A N 1
ATOM 1515 C CA . ASP A 1 196 ? 25.566 -4.548 -3.002 1.00 94.12 196 ASP A CA 1
ATOM 1516 C C . ASP A 1 196 ? 24.131 -4.245 -2.540 1.00 94.12 196 ASP A C 1
ATOM 1518 O O . ASP A 1 196 ? 23.411 -5.151 -2.111 1.00 94.12 196 ASP A O 1
ATOM 1522 N N . ALA A 1 197 ? 23.653 -3.008 -2.725 1.00 94.75 197 ALA A N 1
ATOM 1523 C CA . ALA A 1 197 ? 22.266 -2.654 -2.414 1.00 94.75 197 ALA A CA 1
ATOM 1524 C C . ALA A 1 197 ? 21.263 -3.465 -3.252 1.00 94.75 197 ALA A C 1
ATOM 1526 O O . ALA A 1 197 ? 20.228 -3.903 -2.747 1.00 94.75 197 ALA A O 1
ATOM 1527 N N . VAL A 1 198 ? 21.582 -3.716 -4.525 1.00 96.31 198 VAL A N 1
ATOM 1528 C CA . VAL A 1 198 ? 20.773 -4.559 -5.417 1.00 96.31 198 VAL A CA 1
ATOM 1529 C C . VAL A 1 198 ? 20.705 -5.997 -4.917 1.00 96.31 198 VAL A C 1
ATOM 1531 O O . VAL A 1 198 ? 19.616 -6.575 -4.846 1.00 96.31 198 VAL A O 1
ATOM 1534 N N . LYS A 1 199 ? 21.857 -6.568 -4.553 1.00 96.06 199 LYS A N 1
ATOM 1535 C CA . LYS A 1 199 ? 21.953 -7.930 -4.027 1.00 96.06 199 LYS A CA 1
ATOM 1536 C C . LYS A 1 199 ? 21.139 -8.069 -2.742 1.00 96.06 199 LYS A C 1
ATOM 1538 O O . LYS A 1 199 ? 20.256 -8.922 -2.687 1.00 96.06 199 LYS A O 1
ATOM 1543 N N . LYS A 1 200 ? 21.334 -7.168 -1.775 1.00 96.31 200 LYS A N 1
ATOM 1544 C CA . LYS A 1 200 ? 20.614 -7.166 -0.489 1.00 96.31 200 LYS A CA 1
ATOM 1545 C C . LYS A 1 200 ? 19.108 -6.971 -0.651 1.00 96.31 200 LYS A C 1
ATOM 1547 O O . LYS A 1 200 ? 18.331 -7.682 -0.013 1.00 96.31 200 LYS A O 1
ATOM 1552 N N . ALA A 1 201 ? 18.673 -6.081 -1.546 1.00 97.75 201 ALA A N 1
ATOM 1553 C CA . ALA A 1 201 ? 17.254 -5.922 -1.864 1.00 97.75 201 ALA A CA 1
ATOM 1554 C C . ALA A 1 201 ? 16.664 -7.214 -2.447 1.00 97.75 201 ALA A C 1
ATOM 1556 O O . ALA A 1 201 ? 15.571 -7.635 -2.061 1.00 97.75 201 ALA A O 1
ATOM 1557 N N . GLY A 1 202 ? 17.387 -7.855 -3.367 1.00 97.56 202 GLY A N 1
ATOM 1558 C CA . GLY A 1 202 ? 16.968 -9.104 -3.989 1.00 97.56 202 GLY A CA 1
ATOM 1559 C C . GLY A 1 202 ? 16.925 -10.276 -3.006 1.00 97.56 202 GLY A C 1
ATOM 1560 O O . GLY A 1 202 ? 15.966 -11.047 -3.026 1.00 97.56 202 GLY A O 1
ATOM 1561 N N . ASP A 1 203 ? 17.894 -10.373 -2.096 1.00 97.06 203 ASP A N 1
ATOM 1562 C CA . ASP A 1 203 ? 17.928 -11.394 -1.044 1.00 97.06 203 ASP A CA 1
ATOM 1563 C C . ASP A 1 203 ? 16.756 -11.220 -0.071 1.00 97.06 203 ASP A C 1
ATOM 1565 O O . ASP A 1 203 ? 15.974 -12.157 0.115 1.00 97.06 203 ASP A O 1
ATOM 1569 N N . MET A 1 204 ? 16.529 -9.998 0.425 1.00 98.06 204 MET A N 1
ATOM 1570 C CA . MET A 1 204 ? 15.380 -9.650 1.270 1.00 98.06 204 MET A CA 1
ATOM 1571 C C . MET A 1 204 ? 14.041 -10.001 0.589 1.00 98.06 204 MET A C 1
ATOM 1573 O O . MET A 1 204 ? 13.180 -10.668 1.175 1.00 98.06 204 MET A O 1
ATOM 1577 N N . LEU A 1 205 ? 13.838 -9.590 -0.669 1.00 98.19 205 LEU A N 1
ATOM 1578 C CA . LEU A 1 205 ? 12.614 -9.890 -1.426 1.00 98.19 205 LEU A CA 1
ATOM 1579 C C . LEU A 1 205 ? 12.486 -11.391 -1.758 1.00 98.19 205 LEU A C 1
ATOM 1581 O O . LEU A 1 205 ? 11.377 -11.946 -1.819 1.00 98.19 205 LEU A O 1
ATOM 1585 N N . GLY A 1 206 ? 13.616 -12.072 -1.937 1.00 97.81 206 GLY A N 1
ATOM 1586 C CA . GLY A 1 206 ? 13.716 -13.518 -2.087 1.00 97.81 206 GLY A CA 1
ATOM 1587 C C . GLY A 1 206 ? 13.236 -14.241 -0.831 1.00 97.81 206 GLY A C 1
ATOM 1588 O O . GLY A 1 206 ? 12.410 -15.154 -0.934 1.00 97.81 206 GLY A O 1
ATOM 1589 N N . THR A 1 207 ? 13.664 -13.792 0.350 1.00 97.62 207 THR A N 1
ATOM 1590 C CA . THR A 1 207 ? 13.192 -14.288 1.648 1.00 97.62 207 THR A CA 1
ATOM 1591 C C . THR A 1 207 ? 11.703 -14.029 1.832 1.00 97.62 207 THR A C 1
ATOM 1593 O O . THR A 1 207 ? 10.980 -14.961 2.191 1.00 97.62 207 THR A O 1
ATOM 1596 N N . MET A 1 208 ? 11.190 -12.837 1.497 1.00 97.75 208 MET A N 1
ATOM 1597 C CA . MET A 1 208 ? 9.742 -12.555 1.514 1.00 97.75 208 MET A CA 1
ATOM 1598 C C . MET A 1 208 ? 8.957 -13.556 0.659 1.00 97.75 208 MET A C 1
ATOM 1600 O O . MET A 1 208 ? 7.937 -14.105 1.082 1.00 97.75 208 MET A O 1
ATOM 1604 N N . SER A 1 209 ? 9.453 -13.844 -0.544 1.00 96.69 209 SER A N 1
ATOM 1605 C CA . SER A 1 209 ? 8.798 -14.782 -1.458 1.00 96.69 209 SER A CA 1
ATOM 1606 C C . SER A 1 209 ? 8.865 -16.227 -0.953 1.00 96.69 209 SER A C 1
ATOM 1608 O O . SER A 1 209 ? 7.872 -16.952 -1.048 1.00 96.69 209 SER A O 1
ATOM 1610 N N . LYS A 1 210 ? 10.003 -16.644 -0.375 1.00 96.31 210 LYS A N 1
ATOM 1611 C CA . LYS A 1 210 ? 10.196 -17.978 0.228 1.00 96.31 210 LYS A CA 1
ATOM 1612 C C . LYS A 1 210 ? 9.284 -18.185 1.440 1.00 96.31 210 LYS A C 1
ATOM 1614 O O . LYS A 1 210 ? 8.679 -19.242 1.587 1.00 96.31 210 LYS A O 1
ATOM 1619 N N . THR A 1 211 ? 9.153 -17.166 2.285 1.00 95.56 211 THR A N 1
ATOM 1620 C CA . THR A 1 211 ? 8.394 -17.211 3.547 1.00 95.56 211 THR A CA 1
ATOM 1621 C C . THR A 1 211 ? 6.891 -16.966 3.368 1.00 95.56 211 THR A C 1
ATOM 1623 O O . THR A 1 211 ? 6.173 -16.809 4.356 1.00 95.56 211 THR A O 1
ATOM 1626 N N . ASN A 1 212 ? 6.390 -16.992 2.124 1.00 94.56 212 ASN A N 1
ATOM 1627 C CA . ASN A 1 212 ? 4.984 -16.775 1.760 1.00 94.56 212 ASN A CA 1
ATOM 1628 C C . ASN A 1 212 ? 4.414 -15.432 2.247 1.00 94.56 212 ASN A C 1
ATOM 1630 O O . ASN A 1 212 ? 3.223 -15.325 2.551 1.00 94.56 212 ASN A O 1
ATOM 1634 N N . VAL A 1 213 ? 5.250 -14.399 2.306 1.00 95.38 213 VAL A N 1
ATOM 1635 C CA . VAL A 1 213 ? 4.812 -13.034 2.587 1.00 95.38 213 VAL A CA 1
ATOM 1636 C C . VAL A 1 213 ? 4.014 -12.520 1.385 1.00 95.38 213 VAL A C 1
ATOM 1638 O O . VAL A 1 213 ? 4.417 -12.662 0.227 1.00 95.38 213 VAL A O 1
ATOM 1641 N N . GLY A 1 214 ? 2.853 -11.927 1.655 1.00 95.06 214 GLY A N 1
ATOM 1642 C CA . GLY A 1 214 ? 1.933 -11.448 0.633 1.00 95.06 214 GLY A CA 1
ATOM 1643 C C . GLY A 1 214 ? 2.482 -10.302 -0.222 1.00 95.06 214 GLY A C 1
ATOM 1644 O O . GLY A 1 214 ? 3.408 -9.577 0.143 1.00 95.06 214 GLY A O 1
ATOM 1645 N N . LYS A 1 215 ? 1.837 -10.105 -1.376 1.00 96.62 215 LYS A N 1
ATOM 1646 C CA . LYS A 1 215 ? 2.235 -9.144 -2.418 1.00 96.62 215 LYS A CA 1
ATOM 1647 C C . LYS A 1 215 ? 2.379 -7.701 -1.912 1.00 96.62 215 LYS A C 1
ATOM 1649 O O . LYS A 1 215 ? 3.234 -6.972 -2.400 1.00 96.62 215 LYS A O 1
ATOM 1654 N N . THR A 1 216 ? 1.562 -7.273 -0.943 1.00 94.25 216 THR A N 1
ATOM 1655 C CA . THR A 1 216 ? 1.605 -5.894 -0.419 1.00 94.25 216 THR A CA 1
ATOM 1656 C C . THR A 1 216 ? 2.900 -5.595 0.322 1.00 94.25 216 THR A C 1
ATOM 1658 O O . THR A 1 216 ? 3.467 -4.523 0.135 1.00 94.25 216 THR A O 1
ATOM 1661 N N . ALA A 1 217 ? 3.408 -6.549 1.098 1.00 96.56 217 ALA A N 1
ATOM 1662 C CA . ALA A 1 217 ? 4.667 -6.391 1.809 1.00 96.56 217 ALA A CA 1
ATOM 1663 C C . ALA A 1 217 ? 5.872 -6.485 0.868 1.00 96.56 217 ALA A C 1
ATOM 1665 O O . ALA A 1 217 ? 6.807 -5.718 1.036 1.00 96.56 217 ALA A O 1
ATOM 1666 N N . GLN A 1 218 ? 5.819 -7.328 -0.173 1.00 97.88 218 GLN A N 1
ATOM 1667 C CA . GLN A 1 218 ? 6.855 -7.344 -1.219 1.00 97.88 218 GLN A CA 1
ATOM 1668 C C . GLN A 1 218 ? 6.960 -5.981 -1.923 1.00 97.88 218 GLN A C 1
ATOM 1670 O O . GLN A 1 218 ? 8.054 -5.460 -2.116 1.00 97.88 218 GLN A O 1
ATOM 1675 N N . ARG A 1 219 ? 5.816 -5.359 -2.246 1.00 97.81 219 ARG A N 1
ATOM 1676 C CA . ARG A 1 219 ? 5.766 -3.995 -2.803 1.00 97.81 219 ARG A CA 1
ATOM 1677 C C . ARG A 1 219 ? 6.289 -2.949 -1.819 1.00 97.81 219 ARG A C 1
ATOM 1679 O O . ARG A 1 219 ? 7.024 -2.057 -2.218 1.00 97.81 219 ARG A O 1
ATOM 1686 N N . ALA A 1 220 ? 5.931 -3.056 -0.539 1.00 96.69 220 ALA A N 1
ATOM 1687 C CA . ALA A 1 220 ? 6.462 -2.167 0.492 1.00 96.69 220 ALA A CA 1
ATOM 1688 C C . ALA A 1 220 ? 7.983 -2.323 0.649 1.00 96.69 220 ALA A C 1
ATOM 1690 O O . ALA A 1 220 ? 8.672 -1.316 0.752 1.00 96.69 220 ALA A O 1
ATOM 1691 N N . GLY A 1 221 ? 8.497 -3.556 0.591 1.00 97.75 221 GLY A N 1
ATOM 1692 C CA . GLY A 1 221 ? 9.921 -3.878 0.653 1.00 97.75 221 GLY A CA 1
ATOM 1693 C C . GLY A 1 221 ? 10.716 -3.267 -0.496 1.00 97.75 221 GLY A C 1
ATOM 1694 O O . GLY A 1 221 ? 11.732 -2.626 -0.253 1.00 97.75 221 GLY A O 1
ATOM 1695 N N . ILE A 1 222 ? 10.242 -3.380 -1.742 1.00 98.19 222 ILE A N 1
ATOM 1696 C CA . ILE A 1 222 ? 10.941 -2.735 -2.864 1.00 9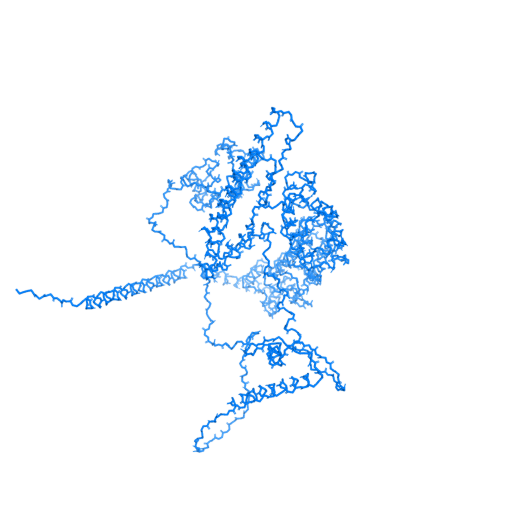8.19 222 ILE A CA 1
ATOM 1697 C C . ILE A 1 222 ? 10.837 -1.207 -2.807 1.00 98.19 222 ILE A C 1
ATOM 1699 O O . ILE A 1 222 ? 11.823 -0.523 -3.057 1.00 98.19 222 ILE A O 1
ATOM 1703 N N . ASN A 1 223 ? 9.684 -0.658 -2.411 1.00 97.31 223 ASN A N 1
ATOM 1704 C CA . ASN A 1 223 ? 9.542 0.788 -2.235 1.00 97.31 223 ASN A CA 1
ATOM 1705 C C . ASN A 1 223 ? 10.467 1.310 -1.126 1.00 97.31 223 ASN A C 1
ATOM 1707 O O . ASN A 1 223 ? 10.973 2.419 -1.232 1.00 97.31 223 ASN A O 1
ATOM 1711 N N . MET A 1 224 ? 10.685 0.526 -0.068 1.00 97.62 224 MET A N 1
ATOM 1712 C CA . MET A 1 224 ? 11.668 0.831 0.967 1.00 97.62 224 MET A CA 1
ATOM 1713 C C . MET A 1 224 ? 13.080 0.872 0.385 1.00 97.62 224 MET A C 1
ATOM 1715 O O . MET A 1 224 ? 13.743 1.892 0.513 1.00 97.62 224 MET A O 1
ATOM 1719 N N . ALA A 1 225 ? 13.508 -0.193 -0.301 1.00 97.31 225 ALA A N 1
ATOM 1720 C CA . ALA A 1 225 ? 14.841 -0.265 -0.900 1.00 97.31 225 ALA A CA 1
ATOM 1721 C C . ALA A 1 225 ? 15.102 0.891 -1.883 1.00 97.31 225 ALA A C 1
ATOM 1723 O O . ALA A 1 225 ? 16.201 1.433 -1.917 1.00 97.31 225 ALA A O 1
ATOM 1724 N N . GLN A 1 226 ? 14.078 1.316 -2.631 1.00 96.19 226 GLN A N 1
ATOM 1725 C CA . GLN A 1 226 ? 14.143 2.485 -3.511 1.00 96.19 226 GLN A CA 1
ATOM 1726 C C . GLN A 1 226 ? 14.281 3.814 -2.755 1.00 96.19 226 GLN A C 1
ATOM 1728 O O . GLN A 1 226 ? 14.979 4.698 -3.241 1.00 96.19 226 GLN A O 1
ATOM 1733 N N . ARG A 1 227 ? 13.607 3.971 -1.606 1.00 94.88 227 ARG A N 1
ATOM 1734 C CA . ARG A 1 227 ? 13.666 5.199 -0.796 1.00 94.88 227 ARG A CA 1
ATOM 1735 C C . ARG A 1 227 ? 14.981 5.330 -0.042 1.00 94.88 227 ARG A C 1
ATOM 1737 O O . ARG A 1 227 ? 15.577 6.397 -0.068 1.00 94.88 227 ARG A O 1
ATOM 1744 N N . THR A 1 228 ? 15.381 4.279 0.669 1.00 92.88 228 THR A N 1
ATOM 1745 C CA . THR A 1 228 ? 16.516 4.356 1.593 1.00 92.88 228 THR A CA 1
ATOM 1746 C C . THR A 1 228 ? 17.828 4.053 0.894 1.00 92.88 228 THR A C 1
ATOM 1748 O O . THR A 1 228 ? 18.840 4.664 1.210 1.00 92.88 228 THR A O 1
ATOM 1751 N N . GLY A 1 229 ? 17.839 3.073 -0.015 1.00 91.88 229 GLY A N 1
ATOM 1752 C CA . GLY A 1 229 ? 19.072 2.497 -0.550 1.00 91.88 229 GLY A CA 1
ATOM 1753 C C . GLY A 1 229 ? 19.972 1.838 0.506 1.00 91.88 229 GLY A C 1
ATOM 1754 O O . GLY A 1 229 ? 21.001 1.293 0.126 1.00 91.88 229 GLY A O 1
ATOM 1755 N N . ASP A 1 230 ? 19.591 1.859 1.790 1.00 93.31 230 ASP A N 1
ATOM 1756 C CA . ASP A 1 230 ? 20.419 1.440 2.919 1.00 93.31 230 ASP A CA 1
ATOM 1757 C C . ASP A 1 230 ? 20.419 -0.092 3.073 1.00 93.31 230 ASP A C 1
ATOM 1759 O O . ASP A 1 230 ? 19.373 -0.696 3.363 1.00 93.31 230 ASP A O 1
ATOM 1763 N N . PRO A 1 231 ? 21.588 -0.740 2.917 1.00 94.44 231 PRO A N 1
ATOM 1764 C CA . PRO A 1 231 ? 21.791 -2.144 3.236 1.00 94.44 231 PRO A CA 1
ATOM 1765 C C . PRO A 1 231 ? 21.273 -2.589 4.607 1.00 94.44 231 PRO A C 1
ATOM 1767 O O . PRO A 1 231 ? 20.726 -3.692 4.714 1.00 94.44 231 PRO A O 1
ATOM 1770 N N . LYS A 1 232 ? 21.438 -1.764 5.651 1.00 95.69 232 LYS A N 1
ATOM 1771 C CA . LYS A 1 232 ? 21.082 -2.124 7.030 1.00 95.69 232 LYS A CA 1
ATOM 1772 C C . LYS A 1 232 ? 19.567 -2.254 7.179 1.00 95.69 232 LYS A C 1
ATOM 1774 O O . LYS A 1 232 ? 19.093 -3.266 7.698 1.00 95.69 232 LYS A O 1
ATOM 1779 N N . SER A 1 233 ? 18.798 -1.313 6.630 1.00 95.38 233 SER A N 1
ATOM 1780 C CA . SER A 1 233 ? 17.331 -1.400 6.555 1.00 95.38 233 SER A CA 1
ATOM 1781 C C . SER A 1 233 ? 16.843 -2.693 5.893 1.00 95.38 233 SER A C 1
ATOM 1783 O O . SER A 1 233 ? 15.931 -3.351 6.397 1.00 95.38 233 SER A O 1
ATOM 1785 N N . MET A 1 234 ? 17.444 -3.087 4.764 1.00 97.12 234 MET A N 1
ATOM 1786 C CA . MET A 1 234 ? 17.061 -4.313 4.047 1.00 97.12 234 MET A CA 1
ATOM 1787 C C . MET A 1 234 ? 17.406 -5.569 4.851 1.00 97.12 234 MET A C 1
ATOM 1789 O O . MET A 1 234 ? 16.592 -6.490 4.941 1.00 97.12 234 MET A O 1
ATOM 1793 N N . GLN A 1 235 ? 18.577 -5.577 5.493 1.00 97.12 235 GLN A N 1
ATOM 1794 C CA . GLN A 1 235 ? 19.008 -6.664 6.365 1.00 97.12 235 GLN A CA 1
ATOM 1795 C C . GLN A 1 235 ? 18.097 -6.814 7.588 1.00 97.12 235 GLN A C 1
ATOM 1797 O O . GLN A 1 235 ? 17.797 -7.936 7.985 1.00 97.12 235 GLN A O 1
ATOM 1802 N N . ASN A 1 236 ? 17.608 -5.716 8.167 1.00 97.44 236 ASN A N 1
ATOM 1803 C CA . ASN A 1 236 ? 16.668 -5.761 9.288 1.00 97.44 236 ASN A CA 1
ATOM 1804 C C . ASN A 1 236 ? 15.347 -6.435 8.906 1.00 97.44 236 ASN A C 1
ATOM 1806 O O . ASN A 1 236 ? 14.837 -7.263 9.660 1.00 97.44 236 ASN A O 1
ATOM 1810 N N . VAL A 1 237 ? 14.811 -6.131 7.721 1.00 97.56 237 VAL A N 1
ATOM 1811 C CA . VAL A 1 237 ? 13.596 -6.783 7.210 1.00 97.56 237 VAL A CA 1
ATOM 1812 C C . VAL A 1 237 ? 13.838 -8.261 6.885 1.00 97.56 237 VAL A C 1
ATOM 1814 O O . VAL A 1 237 ? 12.963 -9.093 7.130 1.00 97.56 237 VAL A O 1
ATOM 1817 N N . ASP A 1 238 ? 15.010 -8.606 6.352 1.00 97.81 238 ASP A N 1
ATOM 1818 C CA . ASP A 1 238 ? 15.384 -9.996 6.078 1.00 97.81 238 ASP A CA 1
ATOM 1819 C C . ASP A 1 238 ? 15.537 -10.812 7.376 1.00 97.81 238 ASP A C 1
ATOM 1821 O O . ASP A 1 238 ? 14.884 -11.846 7.528 1.00 97.81 238 ASP A O 1
ATOM 1825 N N . LYS A 1 239 ? 16.288 -10.300 8.362 1.00 97.62 239 LYS A N 1
ATOM 1826 C CA . LYS A 1 239 ? 16.441 -10.906 9.698 1.00 97.62 239 LYS A CA 1
ATOM 1827 C C . LYS A 1 239 ? 15.093 -11.104 10.392 1.00 97.62 239 LYS A C 1
ATOM 1829 O O . LYS A 1 239 ? 14.824 -12.192 10.894 1.00 97.62 239 LYS A O 1
ATOM 1834 N N . PHE A 1 240 ? 14.210 -10.104 10.328 1.00 97.69 240 PHE A N 1
ATOM 1835 C CA . PHE A 1 240 ? 12.849 -10.202 10.860 1.00 97.69 240 PHE A CA 1
ATOM 1836 C C . PHE A 1 240 ? 12.087 -11.413 10.305 1.00 97.69 240 PHE A C 1
ATOM 1838 O O . PHE A 1 240 ? 11.392 -12.116 11.031 1.00 97.69 240 PHE A O 1
ATOM 1845 N N . LEU A 1 241 ? 12.205 -11.679 9.003 1.00 97.19 241 LEU A N 1
ATOM 1846 C CA . LEU A 1 241 ? 11.518 -12.796 8.351 1.00 97.19 241 LEU A CA 1
ATOM 1847 C C . LEU A 1 241 ? 12.143 -14.158 8.648 1.00 97.19 241 LEU A C 1
ATOM 1849 O O . LEU A 1 241 ? 11.453 -15.175 8.536 1.00 97.19 241 LEU A O 1
ATOM 1853 N N . GLN A 1 242 ? 13.429 -14.176 8.986 1.00 96.94 242 GLN A N 1
ATOM 1854 C CA . GLN A 1 242 ? 14.166 -15.374 9.381 1.00 96.94 242 GLN A CA 1
ATOM 1855 C C . GLN A 1 242 ? 13.950 -15.729 10.858 1.00 96.94 242 GLN A C 1
ATOM 1857 O O . GLN A 1 242 ? 14.190 -16.872 11.243 1.00 96.94 242 GLN A O 1
ATOM 1862 N N . ASN A 1 243 ? 13.443 -14.794 11.667 1.00 97.50 243 ASN A N 1
ATOM 1863 C CA . ASN A 1 243 ? 13.143 -15.025 13.073 1.00 97.50 243 ASN A CA 1
ATOM 1864 C C . ASN A 1 243 ? 12.140 -16.199 13.251 1.00 97.50 243 ASN A C 1
ATOM 1866 O O . ASN A 1 243 ? 11.043 -16.175 12.667 1.00 97.50 243 ASN A O 1
ATOM 1870 N N . PRO A 1 244 ? 12.466 -17.225 14.068 1.00 96.94 244 PRO A N 1
ATOM 1871 C CA . PRO A 1 244 ? 11.610 -18.394 14.267 1.00 96.94 244 PRO A CA 1
ATOM 1872 C C . PRO A 1 244 ? 10.198 -18.063 14.762 1.00 96.94 244 PRO A C 1
ATOM 1874 O O . PRO A 1 244 ? 9.236 -18.680 14.299 1.00 96.94 244 PRO A O 1
ATOM 1877 N N . ASP A 1 245 ? 10.027 -17.078 15.645 1.00 94.56 245 ASP A N 1
ATOM 1878 C CA . ASP A 1 245 ? 8.706 -16.688 16.152 1.00 94.56 245 ASP A CA 1
ATOM 1879 C C . ASP A 1 245 ? 7.867 -15.982 15.081 1.00 94.56 245 ASP A C 1
ATOM 1881 O O . ASP A 1 245 ? 6.670 -16.255 14.925 1.00 94.56 245 ASP A O 1
ATOM 1885 N N . VAL A 1 246 ? 8.500 -15.155 14.246 1.00 94.50 246 VAL A N 1
ATOM 1886 C CA . VAL A 1 246 ? 7.848 -14.521 13.088 1.00 94.50 246 VAL A CA 1
ATOM 1887 C C . VAL A 1 246 ? 7.431 -15.577 12.055 1.00 94.50 246 VAL A C 1
ATOM 1889 O O . VAL A 1 246 ? 6.337 -15.510 11.476 1.00 94.50 246 VAL A O 1
ATOM 1892 N N . SER A 1 247 ? 8.245 -16.618 11.871 1.00 93.69 247 SER A N 1
ATOM 1893 C CA . SER A 1 247 ? 7.933 -17.762 11.006 1.00 93.69 247 SER A CA 1
ATOM 1894 C C . SER A 1 247 ? 6.756 -18.614 11.515 1.00 93.69 247 SER A C 1
ATOM 1896 O O . SER A 1 247 ? 6.099 -19.291 10.720 1.00 93.69 247 SER A O 1
ATOM 1898 N N . LYS A 1 248 ? 6.429 -18.536 12.811 1.00 92.94 248 LYS A N 1
ATOM 1899 C CA . LYS A 1 248 ? 5.253 -19.176 13.425 1.00 92.94 248 LYS A CA 1
ATOM 1900 C C . LYS A 1 248 ? 4.002 -18.289 13.373 1.00 92.94 248 LYS A C 1
ATOM 1902 O O . LYS A 1 248 ? 2.886 -18.777 13.569 1.00 92.94 248 LYS A O 1
ATOM 1907 N N . MET A 1 249 ? 4.130 -16.997 13.048 1.00 89.75 249 MET A N 1
ATOM 1908 C CA . MET A 1 249 ? 2.962 -16.141 12.819 1.00 89.75 249 MET A CA 1
ATOM 1909 C C . MET A 1 249 ? 2.133 -16.637 11.620 1.00 89.75 249 MET A C 1
ATOM 1911 O O . MET A 1 249 ? 2.698 -16.994 10.584 1.00 89.75 249 MET A O 1
ATOM 1915 N N . PRO A 1 250 ? 0.791 -16.555 11.673 1.00 88.88 250 PRO A N 1
ATOM 1916 C CA . PRO A 1 250 ? -0.070 -16.735 10.511 1.00 88.88 250 PRO A CA 1
ATOM 1917 C C . PRO A 1 250 ? 0.333 -15.830 9.350 1.00 88.88 250 PRO A C 1
ATOM 1919 O O . PRO A 1 250 ? 0.699 -14.672 9.554 1.00 88.88 250 PRO A O 1
ATOM 1922 N N . ALA A 1 251 ? 0.195 -16.339 8.124 1.00 89.62 251 ALA A N 1
ATOM 1923 C CA . ALA A 1 251 ? 0.708 -15.694 6.914 1.00 89.62 251 ALA A CA 1
ATOM 1924 C C . ALA A 1 251 ? 0.291 -14.222 6.767 1.00 89.62 251 ALA A C 1
ATOM 1926 O O . ALA A 1 251 ? 1.092 -13.388 6.352 1.00 89.62 251 ALA A O 1
ATOM 1927 N N . PHE A 1 252 ? -0.942 -13.869 7.136 1.00 86.12 252 PHE A N 1
ATOM 1928 C CA . PHE A 1 252 ? -1.404 -12.488 7.030 1.00 86.12 252 PHE A CA 1
ATOM 1929 C C . PHE A 1 252 ? -0.770 -11.560 8.084 1.00 86.12 252 PHE A C 1
ATOM 1931 O O . PHE A 1 252 ? -0.538 -10.393 7.783 1.00 86.12 252 PHE A O 1
ATOM 1938 N N . ALA A 1 253 ? -0.507 -12.059 9.300 1.00 88.19 253 ALA A N 1
ATOM 1939 C CA . ALA A 1 253 ? 0.112 -11.294 10.380 1.00 88.19 253 ALA A CA 1
ATOM 1940 C C . ALA A 1 253 ? 1.560 -11.000 10.009 1.00 88.19 253 ALA A C 1
ATOM 1942 O O . ALA A 1 253 ? 1.940 -9.838 9.963 1.00 88.19 253 ALA A O 1
ATOM 1943 N N . ARG A 1 254 ? 2.285 -12.043 9.581 1.00 93.12 254 ARG A N 1
ATOM 1944 C CA . ARG A 1 254 ? 3.629 -11.931 9.005 1.00 93.12 254 ARG A CA 1
ATOM 1945 C C . ARG A 1 254 ? 3.665 -10.959 7.832 1.00 93.12 254 ARG A C 1
ATOM 1947 O O . ARG A 1 254 ? 4.488 -10.063 7.793 1.00 93.12 254 ARG A O 1
ATOM 1954 N N . THR A 1 255 ? 2.723 -11.086 6.893 1.00 93.88 255 THR A N 1
ATOM 1955 C CA . THR A 1 255 ? 2.635 -10.163 5.752 1.00 93.88 255 THR A CA 1
ATOM 1956 C C . THR A 1 255 ? 2.486 -8.726 6.219 1.00 93.88 255 THR A C 1
ATOM 1958 O O . THR A 1 255 ? 3.180 -7.842 5.727 1.00 93.88 255 THR A O 1
ATOM 1961 N N . LYS A 1 256 ? 1.579 -8.468 7.162 1.00 90.88 256 LYS A N 1
ATOM 1962 C CA . LYS A 1 256 ? 1.299 -7.101 7.573 1.00 90.88 256 LYS A CA 1
ATOM 1963 C C . LYS A 1 256 ? 2.413 -6.521 8.443 1.00 90.88 256 LYS A C 1
ATOM 1965 O O . LYS A 1 256 ? 2.769 -5.377 8.204 1.00 90.88 256 LYS A O 1
ATOM 1970 N N . SER A 1 257 ? 3.001 -7.274 9.372 1.00 91.94 257 SER A N 1
ATOM 1971 C CA . SER A 1 257 ? 4.159 -6.808 10.147 1.00 91.94 257 SER A CA 1
ATOM 1972 C C . SER A 1 257 ? 5.343 -6.477 9.238 1.00 91.94 257 SER A C 1
ATOM 1974 O O . SER A 1 257 ? 5.895 -5.388 9.348 1.00 91.94 257 SER A O 1
ATOM 1976 N N . THR A 1 258 ? 5.654 -7.322 8.251 1.00 95.94 258 THR A N 1
ATOM 1977 C CA . THR A 1 258 ? 6.698 -7.037 7.253 1.00 95.94 258 THR A CA 1
ATOM 1978 C C . THR A 1 258 ? 6.375 -5.810 6.398 1.00 95.94 258 THR A C 1
ATOM 1980 O O . THR A 1 258 ? 7.257 -4.996 6.140 1.00 95.94 258 THR A O 1
ATOM 1983 N N . GLU A 1 259 ? 5.118 -5.632 5.972 1.00 95.00 259 GLU A N 1
ATOM 1984 C CA . GLU A 1 259 ? 4.688 -4.425 5.248 1.00 95.00 259 GLU A CA 1
ATOM 1985 C C . GLU A 1 259 ? 4.920 -3.159 6.083 1.00 95.00 259 GLU A C 1
ATOM 1987 O O . GLU A 1 259 ? 5.346 -2.139 5.545 1.00 95.00 259 GLU A O 1
ATOM 1992 N N . LEU A 1 260 ? 4.626 -3.217 7.383 1.00 92.06 260 LEU A N 1
ATOM 1993 C CA . LEU A 1 260 ? 4.771 -2.086 8.297 1.00 92.06 260 LEU A CA 1
ATOM 1994 C C . LEU A 1 260 ? 6.227 -1.798 8.633 1.00 92.06 260 LEU A C 1
ATOM 1996 O O . LEU A 1 260 ? 6.618 -0.637 8.602 1.00 92.06 260 LEU A O 1
ATOM 2000 N N . LEU A 1 261 ? 7.037 -2.833 8.848 1.00 94.94 261 LEU A N 1
ATOM 2001 C CA . LEU A 1 261 ? 8.474 -2.686 9.041 1.00 94.94 261 LEU A CA 1
ATOM 2002 C C . LEU A 1 261 ? 9.135 -2.051 7.809 1.00 94.94 261 LEU A C 1
ATOM 2004 O O . LEU A 1 261 ? 9.905 -1.107 7.944 1.00 94.94 261 LEU A O 1
ATOM 2008 N N . ALA A 1 262 ? 8.767 -2.489 6.601 1.00 95.56 262 ALA A N 1
ATOM 2009 C CA . ALA A 1 262 ? 9.272 -1.894 5.365 1.00 95.56 262 ALA A CA 1
ATOM 2010 C C . ALA A 1 262 ? 8.767 -0.455 5.138 1.00 95.56 262 ALA A C 1
ATOM 2012 O O . ALA A 1 262 ? 9.473 0.395 4.598 1.00 95.56 262 ALA A O 1
ATOM 2013 N N . LYS A 1 263 ? 7.533 -0.141 5.550 1.00 93.69 263 LYS A N 1
ATOM 2014 C CA . LYS A 1 263 ? 7.030 1.244 5.553 1.00 93.69 263 LYS A CA 1
ATOM 2015 C C . LYS A 1 263 ? 7.753 2.124 6.563 1.00 93.69 263 LYS A C 1
ATOM 2017 O O . LYS A 1 263 ? 7.835 3.321 6.332 1.00 93.69 263 LYS A O 1
ATOM 2022 N N . ALA A 1 264 ? 8.263 1.533 7.637 1.00 92.12 264 ALA A N 1
ATOM 2023 C CA . ALA A 1 264 ? 9.118 2.188 8.609 1.00 92.12 264 ALA A CA 1
ATOM 2024 C C . ALA A 1 264 ? 10.605 2.064 8.290 1.00 92.12 264 ALA A C 1
ATOM 2026 O O . ALA A 1 264 ? 11.431 2.100 9.196 1.00 92.12 264 ALA A O 1
ATOM 2027 N N . ASP A 1 265 ? 10.937 1.916 7.008 1.00 95.62 265 ASP A N 1
ATOM 2028 C CA . ASP A 1 265 ? 12.308 1.973 6.514 1.00 95.62 265 ASP A CA 1
ATOM 2029 C C . ASP A 1 265 ? 13.250 0.953 7.169 1.00 95.62 265 ASP A C 1
ATOM 2031 O O . ASP A 1 265 ? 14.451 1.175 7.281 1.00 95.62 265 ASP A O 1
ATOM 2035 N N . GLY A 1 266 ? 12.707 -0.188 7.609 1.00 95.25 266 GLY A N 1
ATOM 2036 C CA . GLY A 1 266 ? 13.491 -1.260 8.219 1.00 95.25 266 GLY A CA 1
ATOM 2037 C C . GLY A 1 266 ? 14.141 -0.859 9.543 1.00 95.25 266 GLY A C 1
ATOM 2038 O O . GLY A 1 266 ? 15.158 -1.441 9.915 1.00 95.25 266 GLY A O 1
ATOM 2039 N N . LYS A 1 267 ? 13.582 0.134 10.244 1.00 94.44 267 LYS A N 1
ATOM 2040 C CA . LYS A 1 267 ? 14.071 0.602 11.545 1.00 94.44 267 LYS A CA 1
ATOM 2041 C C . LYS A 1 267 ? 14.187 -0.532 12.560 1.00 94.44 267 LYS A C 1
ATOM 2043 O O . LYS A 1 267 ? 13.276 -1.351 12.707 1.00 94.44 267 LYS A O 1
ATOM 2048 N N . GLU A 1 268 ? 15.315 -0.558 13.259 1.00 94.19 268 GLU A N 1
ATOM 2049 C CA . GLU A 1 268 ? 15.683 -1.617 14.199 1.00 94.19 268 GLU A CA 1
ATOM 2050 C C . GLU A 1 268 ? 14.731 -1.662 15.395 1.00 94.19 268 GLU A C 1
ATOM 2052 O O . GLU A 1 268 ? 14.216 -2.726 15.733 1.00 94.19 268 GLU A O 1
ATOM 2057 N N . GLU A 1 269 ? 14.354 -0.503 15.930 1.00 90.50 269 GLU A N 1
ATOM 2058 C CA . GLU A 1 269 ? 13.402 -0.408 17.031 1.00 90.50 269 GLU A CA 1
ATOM 2059 C C . GLU A 1 269 ? 12.018 -0.969 16.650 1.00 90.50 269 GLU A C 1
ATOM 2061 O O . GLU A 1 269 ? 11.352 -1.626 17.453 1.00 90.50 269 GLU A O 1
ATOM 2066 N N . VAL A 1 270 ? 11.577 -0.779 15.401 1.00 90.44 270 VAL A N 1
ATOM 2067 C CA . VAL A 1 270 ? 10.295 -1.316 14.911 1.00 90.44 270 VAL A CA 1
ATOM 2068 C C . VAL A 1 270 ? 10.388 -2.827 14.690 1.00 90.44 270 VAL A C 1
ATOM 2070 O O . VAL A 1 270 ? 9.435 -3.548 14.994 1.00 90.44 270 VAL A O 1
ATOM 2073 N N . LYS A 1 271 ? 11.534 -3.312 14.191 1.00 94.94 271 LYS A N 1
ATOM 2074 C CA . LYS A 1 271 ? 11.838 -4.742 14.032 1.00 94.94 271 LYS A CA 1
ATOM 2075 C C . LYS A 1 271 ? 11.706 -5.453 15.377 1.00 94.94 271 LYS A C 1
ATOM 2077 O O . LYS A 1 271 ? 10.880 -6.355 15.497 1.00 94.94 271 LYS A O 1
ATOM 2082 N N . GLU A 1 272 ? 12.433 -4.985 16.388 1.00 93.31 272 GLU A N 1
ATOM 2083 C CA . GLU A 1 272 ? 12.439 -5.568 17.734 1.00 93.31 272 GLU A CA 1
ATOM 2084 C C . GLU A 1 272 ? 11.043 -5.582 18.363 1.00 93.31 272 GLU A C 1
ATOM 2086 O O . GLU A 1 272 ? 10.648 -6.569 18.978 1.00 93.31 272 GLU A O 1
ATOM 2091 N N . GLY A 1 273 ? 10.251 -4.525 18.158 1.00 89.06 273 GLY A N 1
ATOM 2092 C CA . GLY A 1 273 ? 8.896 -4.443 18.708 1.00 89.06 273 GLY A CA 1
ATOM 2093 C C . GLY A 1 273 ? 7.972 -5.492 18.096 1.00 89.06 273 GLY A C 1
ATOM 2094 O O . GLY A 1 273 ? 7.196 -6.142 18.800 1.00 89.06 273 GLY A O 1
ATOM 2095 N N . PHE A 1 274 ? 8.078 -5.720 16.784 1.00 92.19 274 PHE A N 1
ATOM 2096 C CA . PHE A 1 274 ? 7.329 -6.790 16.129 1.00 92.19 274 PHE A CA 1
ATOM 2097 C C . PHE A 1 274 ? 7.848 -8.190 16.471 1.00 92.19 274 PHE A C 1
ATOM 2099 O O . PHE A 1 274 ? 7.041 -9.118 16.460 1.00 92.19 274 PHE A O 1
ATOM 2106 N N . GLU A 1 275 ? 9.137 -8.363 16.773 1.00 94.38 275 GLU A N 1
ATOM 2107 C CA . GLU A 1 275 ? 9.708 -9.637 17.239 1.00 94.38 275 GLU A CA 1
ATOM 2108 C C . GLU A 1 275 ? 9.258 -9.970 18.666 1.00 94.38 275 GLU A C 1
ATOM 2110 O O . GLU A 1 275 ? 8.804 -11.086 18.907 1.00 94.38 275 GLU A O 1
ATOM 2115 N N . GLN A 1 276 ? 9.264 -8.996 19.579 1.00 92.56 276 GLN A N 1
ATOM 2116 C CA . GLN A 1 276 ? 8.704 -9.133 20.931 1.00 92.56 276 GLN A CA 1
ATOM 2117 C C . GLN A 1 276 ? 7.211 -9.483 20.880 1.00 92.56 276 GLN A C 1
ATOM 2119 O O . GLN A 1 276 ? 6.739 -10.396 21.555 1.00 92.56 276 GLN A O 1
ATOM 2124 N N . LEU A 1 277 ? 6.459 -8.818 20.000 1.00 87.88 277 LEU A N 1
ATOM 2125 C CA . LEU A 1 277 ? 5.061 -9.162 19.754 1.00 87.88 277 LEU A CA 1
ATOM 2126 C C . LEU A 1 277 ? 4.902 -10.571 19.159 1.00 87.88 277 LEU A C 1
ATOM 2128 O O . LEU A 1 277 ? 3.911 -11.249 19.426 1.00 87.88 277 LEU A O 1
ATOM 2132 N N . ALA A 1 278 ? 5.854 -11.021 18.337 1.00 90.31 278 ALA A N 1
ATOM 2133 C CA . ALA A 1 278 ? 5.853 -12.361 17.762 1.00 90.31 278 ALA A CA 1
ATOM 2134 C C . ALA A 1 278 ? 6.039 -13.448 18.810 1.00 90.31 278 ALA A C 1
ATOM 2136 O O . ALA A 1 278 ? 5.417 -14.503 18.675 1.00 90.31 278 ALA A O 1
ATOM 2137 N N . SER A 1 279 ? 6.905 -13.206 19.794 1.00 91.62 279 SER A N 1
ATOM 2138 C CA . SER A 1 279 ? 7.283 -14.176 20.815 1.00 91.62 279 SER A CA 1
ATOM 2139 C C . SER A 1 279 ? 6.259 -14.267 21.950 1.00 91.62 279 SER A C 1
ATOM 2141 O O . SER A 1 279 ? 6.089 -15.359 22.496 1.00 91.62 279 SER A O 1
ATOM 2143 N N . ASP A 1 280 ? 5.506 -13.196 22.226 1.00 88.69 280 ASP A N 1
ATOM 2144 C CA . ASP A 1 280 ? 4.524 -13.118 23.315 1.00 88.69 280 ASP A CA 1
ATOM 2145 C C . ASP A 1 280 ? 3.426 -14.208 23.234 1.00 88.69 280 ASP A C 1
ATOM 2147 O O . ASP A 1 280 ? 2.675 -14.330 22.258 1.00 88.69 280 ASP A O 1
ATOM 2151 N N . ASN A 1 281 ? 3.306 -15.010 24.299 1.00 86.75 281 ASN A N 1
ATOM 2152 C CA . ASN A 1 281 ? 2.353 -16.120 24.384 1.00 86.75 281 ASN A CA 1
ATOM 2153 C C . ASN A 1 281 ? 0.890 -15.658 24.481 1.00 86.75 281 ASN A C 1
ATOM 2155 O O . ASN A 1 281 ? 0.008 -16.301 23.906 1.00 86.75 281 ASN A O 1
ATOM 2159 N N . LYS A 1 282 ? 0.611 -14.539 25.165 1.00 81.00 282 LYS A N 1
ATOM 2160 C CA . LYS A 1 282 ? -0.741 -13.962 25.256 1.00 81.00 282 LYS A CA 1
ATOM 2161 C C . LYS A 1 282 ? -1.168 -13.413 23.908 1.00 81.00 282 LYS A C 1
ATOM 2163 O O . LYS A 1 282 ? -2.316 -13.636 23.510 1.00 81.00 282 LYS A O 1
ATOM 2168 N N . PHE A 1 283 ? -0.242 -12.778 23.185 1.00 79.06 283 PHE A N 1
ATOM 2169 C CA . PHE A 1 283 ? -0.413 -12.470 21.780 1.00 79.06 283 PHE A CA 1
ATOM 2170 C C . PHE A 1 283 ? -0.733 -13.782 21.078 1.00 79.06 283 PHE A C 1
ATOM 2172 O O . PHE A 1 283 ? -1.896 -13.956 20.744 1.00 79.06 283 PHE A O 1
ATOM 2179 N N . LYS A 1 284 ? 0.166 -14.771 20.962 1.00 82.19 284 LYS A N 1
ATOM 2180 C CA . LYS A 1 284 ? -0.077 -16.073 20.282 1.00 82.19 284 LYS A CA 1
ATOM 2181 C C . LYS A 1 284 ? -1.439 -16.735 20.599 1.00 82.19 284 LYS A C 1
ATOM 2183 O O . LYS A 1 284 ? -2.083 -17.226 19.667 1.00 82.19 284 LYS A O 1
ATOM 2188 N N . ALA A 1 285 ? -1.915 -16.675 21.844 1.00 78.19 285 ALA A N 1
ATOM 2189 C CA . ALA A 1 285 ? -3.201 -17.224 22.283 1.00 78.19 285 ALA A CA 1
ATOM 2190 C C . ALA A 1 285 ? -4.425 -16.404 21.822 1.00 78.19 285 ALA A C 1
ATOM 2192 O O . ALA A 1 285 ? -5.365 -16.951 21.245 1.00 78.19 285 ALA A O 1
ATOM 2193 N N . GLN A 1 286 ? -4.426 -15.077 21.995 1.00 68.88 286 GLN A N 1
ATOM 2194 C CA . GLN A 1 286 ? -5.570 -14.218 21.625 1.00 68.88 286 GLN A CA 1
ATOM 2195 C C . GLN A 1 286 ? -5.759 -14.056 20.108 1.00 68.88 286 GLN A C 1
ATOM 2197 O O . GLN A 1 286 ? -6.735 -13.482 19.609 1.00 68.88 286 GLN A O 1
ATOM 2202 N N . THR A 1 287 ? -4.784 -14.516 19.341 1.00 60.56 287 THR A N 1
ATOM 2203 C CA . THR A 1 287 ? -4.484 -13.973 18.028 1.00 60.56 287 THR A CA 1
ATOM 2204 C C . THR A 1 287 ? -5.007 -14.858 16.889 1.00 60.56 287 THR A C 1
ATOM 2206 O O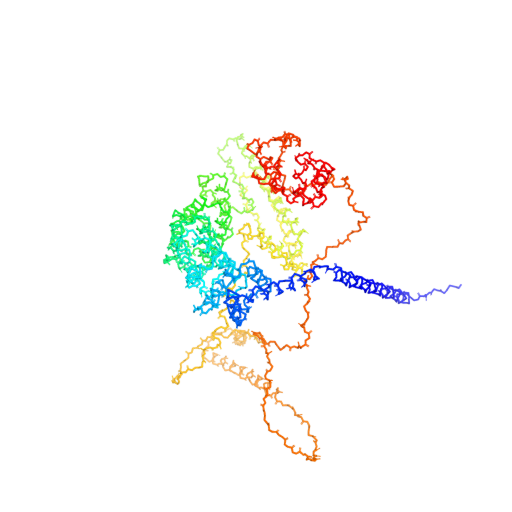 . THR A 1 287 ? -5.157 -14.364 15.774 1.00 60.56 287 THR A O 1
ATOM 2209 N N . ALA A 1 288 ? -5.440 -16.102 17.121 1.00 58.59 288 ALA A N 1
ATOM 2210 C CA . ALA A 1 288 ? -6.106 -16.892 16.071 1.00 58.59 288 ALA A CA 1
ATOM 2211 C C . ALA A 1 288 ? -7.353 -16.184 15.479 1.00 58.59 288 ALA A C 1
ATOM 2213 O O . ALA A 1 288 ? -7.541 -16.196 14.264 1.00 58.59 288 ALA A O 1
ATOM 2214 N N . GLN A 1 289 ? -8.144 -15.478 16.303 1.00 57.91 289 GLN A N 1
ATOM 2215 C CA . GLN A 1 289 ? -9.313 -14.703 15.849 1.00 57.91 289 GLN A CA 1
ATOM 2216 C C . GLN A 1 289 ? -9.046 -13.192 15.665 1.00 57.91 289 GLN A C 1
ATOM 2218 O O . GLN A 1 289 ? -9.689 -12.559 14.825 1.00 57.91 289 GLN A O 1
ATOM 2223 N N . ASN A 1 290 ? -8.094 -12.596 16.401 1.00 63.81 290 ASN A N 1
ATOM 2224 C CA . ASN A 1 290 ? -7.924 -11.133 16.458 1.00 63.81 290 ASN A CA 1
ATOM 2225 C C . ASN A 1 290 ? -6.721 -10.559 15.676 1.00 63.81 290 ASN A C 1
ATOM 2227 O O . ASN A 1 290 ? -6.705 -9.348 15.434 1.00 63.81 290 ASN A O 1
ATOM 2231 N N . LYS A 1 291 ? -5.761 -11.381 15.203 1.00 64.50 291 LYS A N 1
ATOM 2232 C CA . LYS A 1 291 ? -4.532 -10.922 14.493 1.00 64.50 291 LYS A CA 1
ATOM 2233 C C . LYS A 1 291 ? -4.833 -9.945 13.361 1.00 64.50 291 LYS A C 1
ATOM 2235 O O . LYS A 1 291 ? -4.107 -8.977 13.164 1.00 64.50 291 LYS A O 1
ATOM 2240 N N . GLY A 1 292 ? -5.896 -10.204 12.593 1.00 65.69 292 GLY A N 1
ATOM 2241 C CA . GLY A 1 292 ? -6.218 -9.428 11.388 1.00 65.69 292 GLY A CA 1
ATOM 2242 C C . GLY A 1 292 ? -6.567 -7.985 11.707 1.00 65.69 292 GLY A C 1
ATOM 2243 O O . GLY A 1 292 ? -6.244 -7.088 10.938 1.00 65.69 292 GLY A O 1
ATOM 2244 N N . ARG A 1 293 ? -7.211 -7.771 12.857 1.00 69.25 293 ARG A N 1
ATOM 2245 C CA . ARG A 1 293 ? -7.624 -6.447 13.319 1.00 69.25 293 ARG A CA 1
ATOM 2246 C C . ARG A 1 293 ? -6.453 -5.692 13.920 1.00 69.25 293 ARG A C 1
ATOM 2248 O O . ARG A 1 293 ? -6.273 -4.535 13.580 1.00 69.25 293 ARG A O 1
ATOM 2255 N N . PHE A 1 294 ? -5.629 -6.376 14.711 1.00 71.75 294 PHE A N 1
ATOM 2256 C CA . PHE A 1 294 ? -4.442 -5.793 15.327 1.00 71.75 294 PHE A CA 1
ATOM 2257 C C . PHE A 1 294 ? -3.530 -5.108 14.307 1.00 71.75 294 PHE A C 1
ATOM 2259 O O . PHE A 1 294 ? -3.371 -3.890 14.322 1.00 71.75 294 PHE A O 1
ATOM 2266 N N . PHE A 1 295 ? -3.029 -5.865 13.333 1.00 71.62 295 PHE A N 1
ATOM 2267 C CA . PHE A 1 295 ? -2.128 -5.309 12.326 1.00 71.62 295 PHE A CA 1
ATOM 2268 C C . PHE A 1 295 ? -2.823 -4.384 11.313 1.00 71.62 295 PHE A C 1
ATOM 2270 O O . PHE A 1 295 ? -2.164 -3.559 10.677 1.00 71.62 295 PHE A O 1
ATOM 2277 N N . ALA A 1 296 ? -4.147 -4.496 11.143 1.00 68.88 296 ALA A N 1
ATOM 2278 C CA . ALA A 1 296 ? -4.901 -3.519 10.360 1.00 68.88 296 ALA A CA 1
ATOM 2279 C C . ALA A 1 296 ? -4.908 -2.148 11.045 1.00 68.88 296 ALA A C 1
ATOM 2281 O O . ALA A 1 296 ? -4.732 -1.148 10.356 1.00 68.88 296 ALA A O 1
ATOM 2282 N N . THR A 1 297 ? -5.060 -2.115 12.371 1.00 68.81 297 THR A N 1
ATOM 2283 C CA . THR A 1 297 ? -5.059 -0.870 13.140 1.00 68.81 297 THR A CA 1
ATOM 2284 C C . THR A 1 297 ? -3.662 -0.282 13.304 1.00 68.81 297 THR A C 1
ATOM 2286 O O . THR A 1 297 ? -3.511 0.919 13.136 1.00 68.81 297 THR A O 1
ATOM 2289 N N . ILE A 1 298 ? -2.616 -1.089 13.531 1.00 69.94 298 ILE A N 1
ATOM 2290 C CA . ILE A 1 298 ? -1.242 -0.545 13.509 1.00 69.94 298 ILE A CA 1
ATOM 2291 C C . ILE A 1 298 ? -0.959 0.097 12.148 1.00 69.94 298 ILE A C 1
ATOM 2293 O O . ILE A 1 298 ? -0.369 1.167 12.071 1.00 69.94 298 ILE A O 1
ATOM 2297 N N . GLY A 1 299 ? -1.443 -0.510 11.062 1.00 64.38 299 GLY A N 1
ATOM 2298 C CA . GLY A 1 299 ? -1.139 -0.052 9.714 1.00 64.38 299 GLY A CA 1
ATOM 2299 C C . GLY A 1 299 ? -1.744 1.267 9.253 1.00 64.38 299 GLY A C 1
ATOM 2300 O O . GLY A 1 299 ? -1.528 1.610 8.089 1.00 64.38 299 GLY A O 1
ATOM 2301 N N . THR A 1 300 ? -2.476 1.978 10.110 1.00 63.66 300 THR A N 1
ATOM 2302 C CA . THR A 1 300 ? -2.947 3.347 9.856 1.00 63.66 300 THR A CA 1
ATOM 2303 C C . THR A 1 300 ? -2.043 4.425 10.456 1.00 63.66 300 THR A C 1
ATOM 2305 O O . THR A 1 300 ? -2.228 5.594 10.128 1.00 63.66 300 THR A O 1
ATOM 2308 N N . GLY A 1 301 ? -1.086 4.062 11.316 1.00 63.69 301 GLY A N 1
ATOM 2309 C CA . GLY A 1 301 ? -0.131 4.999 11.915 1.00 63.69 301 GLY A CA 1
ATOM 2310 C C . GLY A 1 301 ? 0.989 5.436 10.966 1.00 63.69 301 GLY A C 1
ATOM 2311 O O . GLY A 1 301 ? 1.230 4.820 9.920 1.00 63.69 301 GLY A O 1
ATOM 2312 N N . ARG A 1 302 ? 1.698 6.501 11.344 1.00 75.12 302 ARG A N 1
ATOM 2313 C CA . ARG A 1 302 ? 2.987 6.867 10.735 1.00 75.12 302 ARG A CA 1
ATOM 2314 C C . ARG A 1 302 ? 4.068 5.864 11.166 1.00 75.12 302 ARG A C 1
ATOM 2316 O O . ARG A 1 302 ? 3.980 5.318 12.263 1.00 75.12 302 ARG A O 1
ATOM 2323 N N . PRO A 1 303 ? 5.133 5.661 10.372 1.00 72.25 303 PRO A N 1
ATOM 2324 C CA . PRO A 1 303 ? 6.297 4.866 10.768 1.00 72.25 303 PRO A CA 1
ATOM 2325 C C . PRO A 1 303 ? 6.823 5.101 12.187 1.00 72.25 303 PRO A C 1
ATOM 2327 O O . PRO A 1 303 ? 7.090 4.147 12.911 1.00 72.25 303 PRO A O 1
ATOM 2330 N N . SER A 1 304 ? 6.924 6.369 12.596 1.00 72.12 304 SER A N 1
ATOM 2331 C CA . SER A 1 304 ? 7.378 6.783 13.929 1.00 72.12 304 SER A CA 1
ATOM 2332 C C . SER A 1 304 ? 6.438 6.350 15.058 1.00 72.12 304 SER A C 1
ATOM 2334 O O . SER A 1 304 ? 6.850 6.267 16.208 1.00 72.12 304 SER A O 1
ATOM 2336 N N . GLU A 1 305 ? 5.175 6.070 14.744 1.00 80.06 305 GLU A N 1
ATOM 2337 C CA . GLU A 1 305 ? 4.140 5.707 15.710 1.00 80.06 305 GLU A CA 1
ATOM 2338 C C . GLU A 1 305 ? 4.058 4.190 15.917 1.00 80.06 305 GLU A C 1
ATOM 2340 O O . GLU A 1 305 ? 3.507 3.742 16.919 1.00 80.06 305 GLU A O 1
ATOM 2345 N N . PHE A 1 306 ? 4.602 3.372 15.006 1.00 78.19 306 PHE A N 1
ATOM 2346 C CA . PHE A 1 306 ? 4.447 1.916 15.081 1.00 78.19 306 PHE A CA 1
ATOM 2347 C C . PHE A 1 306 ? 5.073 1.315 16.335 1.00 78.19 306 PHE A C 1
ATOM 2349 O O . PHE A 1 306 ? 4.453 0.435 16.932 1.00 78.19 306 PHE A O 1
ATOM 2356 N N . ARG A 1 307 ? 6.246 1.802 16.762 1.00 79.00 307 ARG A N 1
ATOM 2357 C CA . ARG A 1 307 ? 6.876 1.357 18.012 1.00 79.00 307 ARG A CA 1
ATOM 2358 C C . ARG A 1 307 ? 5.979 1.682 19.205 1.00 79.00 307 ARG A C 1
ATOM 2360 O O . ARG A 1 307 ? 5.569 0.773 19.912 1.00 79.00 307 ARG A O 1
ATOM 2367 N N . ALA A 1 308 ? 5.558 2.940 19.330 1.00 81.25 308 ALA A N 1
ATOM 2368 C CA . ALA A 1 308 ? 4.683 3.392 20.409 1.00 81.25 308 ALA A CA 1
ATOM 2369 C C . ALA A 1 308 ? 3.361 2.609 20.484 1.00 81.25 308 ALA A C 1
ATOM 2371 O O . ALA A 1 308 ? 2.953 2.171 21.557 1.00 81.25 308 ALA A O 1
ATOM 2372 N N . ILE A 1 309 ? 2.701 2.395 19.341 1.00 80.56 309 ILE A N 1
ATOM 2373 C CA . ILE A 1 309 ? 1.464 1.606 19.265 1.00 80.56 309 ILE A CA 1
ATOM 2374 C C . ILE A 1 309 ? 1.736 0.153 19.678 1.00 80.56 309 ILE A C 1
ATOM 2376 O O . ILE A 1 309 ? 0.916 -0.442 20.374 1.00 80.56 309 ILE A O 1
ATOM 2380 N N . THR A 1 310 ? 2.871 -0.421 19.269 1.00 79.94 310 THR A N 1
ATOM 2381 C CA . THR A 1 310 ? 3.239 -1.806 19.597 1.00 79.94 310 THR A CA 1
ATOM 2382 C C . THR A 1 310 ? 3.557 -1.964 21.082 1.00 79.94 310 THR A C 1
ATOM 2384 O O . THR A 1 310 ? 3.002 -2.858 21.713 1.00 79.94 310 THR A O 1
ATOM 2387 N N . ASP A 1 311 ? 4.341 -1.062 21.669 1.00 82.25 311 ASP A N 1
ATOM 2388 C CA . ASP A 1 311 ? 4.701 -1.097 23.091 1.00 82.25 311 ASP A CA 1
ATOM 2389 C C . ASP A 1 311 ? 3.473 -0.923 23.984 1.00 82.25 311 ASP A C 1
ATOM 2391 O O . ASP A 1 311 ? 3.222 -1.725 24.881 1.00 82.25 311 ASP A O 1
ATOM 2395 N N . LYS A 1 312 ? 2.631 0.076 23.695 1.00 85.31 312 LYS A N 1
ATOM 2396 C CA . LYS A 1 312 ? 1.393 0.304 24.456 1.00 85.31 312 LYS A CA 1
ATOM 2397 C C . LYS A 1 312 ? 0.411 -0.854 24.307 1.00 85.31 312 LYS A C 1
ATOM 2399 O O . LYS A 1 312 ? -0.299 -1.176 25.257 1.00 85.31 312 LYS A O 1
ATOM 2404 N N . ALA A 1 313 ? 0.383 -1.507 23.147 1.00 82.44 313 ALA A N 1
ATOM 2405 C CA . ALA A 1 313 ? -0.401 -2.717 22.957 1.00 82.44 313 ALA A CA 1
ATOM 2406 C C . ALA A 1 313 ? 0.143 -3.909 23.752 1.00 82.44 313 ALA A C 1
ATOM 2408 O O . ALA A 1 313 ? -0.659 -4.667 24.290 1.00 82.44 313 ALA A O 1
ATOM 2409 N N . LEU A 1 314 ? 1.465 -4.081 23.828 1.00 81.62 314 LEU A N 1
ATOM 2410 C CA . LEU A 1 314 ? 2.099 -5.128 24.632 1.00 81.62 314 LEU A CA 1
ATOM 2411 C C . LEU A 1 314 ? 1.780 -4.942 26.116 1.00 81.62 314 LEU A C 1
ATOM 2413 O O . LEU A 1 314 ? 1.293 -5.877 26.747 1.00 81.62 314 LEU A O 1
ATOM 2417 N N . VAL A 1 315 ? 1.923 -3.719 26.635 1.00 86.75 315 VAL A N 1
ATOM 2418 C CA . VAL A 1 315 ? 1.516 -3.373 28.008 1.00 86.75 315 VAL A CA 1
ATOM 2419 C C . VAL A 1 315 ? 0.031 -3.684 28.224 1.00 86.75 315 VAL A C 1
ATOM 2421 O O . VAL A 1 315 ? -0.337 -4.357 29.184 1.00 86.75 315 VAL A O 1
ATOM 2424 N N . ALA A 1 316 ? -0.835 -3.282 27.288 1.00 85.25 316 ALA A N 1
ATOM 2425 C CA . ALA A 1 316 ? -2.266 -3.563 27.376 1.00 85.25 316 ALA A CA 1
ATOM 2426 C C . ALA A 1 316 ? -2.587 -5.066 27.378 1.00 85.25 316 ALA A C 1
ATOM 2428 O O . ALA A 1 316 ? -3.496 -5.492 28.078 1.00 85.25 316 ALA A O 1
ATOM 2429 N N . LEU A 1 317 ? -1.872 -5.875 26.590 1.00 82.81 317 LEU A N 1
ATOM 2430 C CA . LEU A 1 317 ? -2.071 -7.327 26.520 1.00 82.81 317 LEU A CA 1
ATOM 2431 C C . LEU A 1 317 ? -1.671 -8.035 27.817 1.00 82.81 317 LEU A C 1
ATOM 2433 O O . LEU A 1 317 ? -2.176 -9.126 28.101 1.00 82.81 317 LEU A O 1
ATOM 2437 N N . GLN A 1 318 ? -0.768 -7.438 28.591 1.00 84.50 318 GLN A N 1
ATOM 2438 C CA . GLN A 1 318 ? -0.353 -7.973 29.879 1.00 84.50 318 GLN A CA 1
ATOM 2439 C C . GLN A 1 318 ? -1.410 -7.744 30.968 1.00 84.50 318 GLN A C 1
ATOM 2441 O O . GLN A 1 318 ? -1.537 -8.612 31.836 1.00 84.50 318 GLN A O 1
ATOM 2446 N N . ASP A 1 319 ? -2.219 -6.685 30.861 1.00 86.31 319 ASP A N 1
ATOM 2447 C CA . ASP A 1 319 ? -3.305 -6.354 31.790 1.00 86.31 319 ASP A CA 1
ATOM 2448 C C . ASP A 1 319 ? -4.394 -7.462 31.818 1.00 86.31 319 ASP A C 1
ATOM 2450 O O . ASP A 1 319 ? -4.987 -7.785 30.778 1.00 86.31 319 ASP A O 1
ATOM 2454 N N . PRO A 1 320 ? -4.720 -8.045 32.994 1.00 85.94 320 PRO A N 1
ATOM 2455 C CA . PRO A 1 320 ? -5.820 -9.006 33.154 1.00 85.94 320 PRO A CA 1
ATOM 2456 C C . PRO A 1 320 ? -7.176 -8.480 32.660 1.00 85.94 320 PRO A C 1
ATOM 2458 O O . PRO A 1 320 ? -8.054 -9.247 32.248 1.00 85.94 320 PRO A O 1
ATOM 2461 N N . SER A 1 321 ? -7.350 -7.158 32.670 1.00 87.19 321 SER A N 1
ATOM 2462 C CA . SER A 1 321 ? -8.519 -6.453 32.168 1.00 87.19 321 SER A CA 1
ATOM 2463 C C . SER A 1 321 ? -8.558 -6.334 30.647 1.00 87.19 321 SER A C 1
ATOM 2465 O O . SER A 1 321 ? -9.549 -5.801 30.144 1.00 87.19 321 SER A O 1
ATOM 2467 N N . PHE A 1 322 ? -7.582 -6.824 29.883 1.00 85.62 322 PHE A N 1
ATOM 2468 C CA . PHE A 1 322 ? -7.612 -6.691 28.428 1.00 85.62 322 PHE A CA 1
ATOM 2469 C C . PHE A 1 322 ? -8.900 -7.281 27.809 1.00 85.62 322 PHE A C 1
ATOM 2471 O O . PHE A 1 322 ? -9.382 -8.341 28.234 1.00 85.62 322 PHE A O 1
ATOM 2478 N N . PRO A 1 323 ? -9.520 -6.627 26.804 1.00 79.75 323 PRO A N 1
ATOM 2479 C CA . PRO A 1 323 ? -10.784 -7.102 26.262 1.00 79.75 323 PRO A CA 1
ATOM 2480 C C . PRO A 1 323 ? -10.648 -8.468 25.577 1.00 79.75 323 PRO A C 1
ATOM 2482 O O . PRO A 1 323 ? -9.904 -8.624 24.617 1.00 79.75 323 PRO A O 1
ATOM 2485 N N . LYS A 1 324 ? -11.446 -9.455 26.001 1.00 80.69 324 LYS A N 1
ATOM 2486 C CA . LYS A 1 324 ? -11.448 -10.799 25.387 1.00 80.69 324 LYS A CA 1
ATOM 2487 C C . LYS A 1 324 ? -12.256 -10.859 24.082 1.00 80.69 324 LYS A C 1
ATOM 2489 O O . LYS A 1 324 ? -12.005 -11.690 23.212 1.00 80.69 324 LYS A O 1
ATOM 2494 N N . ARG A 1 325 ? -13.248 -9.972 23.910 1.00 76.50 325 ARG A N 1
ATOM 2495 C CA . ARG A 1 325 ? -14.154 -9.980 22.746 1.00 76.50 325 ARG A CA 1
ATOM 2496 C C . ARG A 1 325 ? -13.563 -9.196 21.572 1.00 76.50 325 ARG A C 1
ATOM 2498 O O . ARG A 1 325 ? -13.269 -8.010 21.697 1.00 76.50 325 ARG A O 1
ATOM 2505 N N . ALA A 1 326 ? -13.548 -9.798 20.380 1.00 69.31 326 ALA A N 1
ATOM 2506 C CA . ALA A 1 326 ? -13.011 -9.204 19.143 1.00 69.31 326 ALA A CA 1
ATOM 2507 C C . ALA A 1 326 ? -13.546 -7.796 18.792 1.00 69.31 326 ALA A C 1
ATOM 2509 O O . ALA A 1 326 ? -12.864 -6.985 18.158 1.00 69.31 326 ALA A O 1
ATOM 2510 N N . GLY A 1 327 ? -14.795 -7.496 19.168 1.00 71.12 327 GLY A N 1
ATOM 2511 C CA . GLY A 1 327 ? -15.392 -6.170 18.985 1.00 71.12 327 GLY A CA 1
ATOM 2512 C C . GLY A 1 327 ? -14.760 -5.102 19.881 1.00 71.12 327 GLY A C 1
ATOM 2513 O O . GLY A 1 327 ? -14.478 -4.006 19.404 1.00 71.12 327 GLY A O 1
ATOM 2514 N N . GLN A 1 328 ? -14.498 -5.441 21.144 1.00 80.50 328 GLN A N 1
ATOM 2515 C CA . GLN A 1 328 ? -13.887 -4.546 22.126 1.00 80.50 328 GLN A CA 1
ATOM 2516 C C . GLN A 1 328 ? -12.396 -4.357 21.841 1.00 80.50 328 GLN A C 1
ATOM 2518 O O . GLN A 1 328 ? -11.943 -3.220 21.831 1.00 80.50 328 GLN A O 1
ATOM 2523 N N . VAL A 1 329 ? -11.675 -5.425 21.471 1.00 78.25 329 VAL A N 1
ATOM 2524 C CA . VAL A 1 329 ? -10.279 -5.328 21.001 1.00 78.25 329 VAL A CA 1
ATOM 2525 C C . VAL A 1 329 ? -10.177 -4.357 19.825 1.00 78.25 329 VAL A C 1
ATOM 2527 O O . VAL A 1 329 ? -9.352 -3.453 19.830 1.00 78.25 329 VAL A O 1
ATOM 2530 N N . GLY A 1 330 ? -11.076 -4.462 18.839 1.00 75.62 330 GLY A N 1
ATOM 2531 C CA . GLY A 1 330 ? -11.102 -3.520 17.716 1.00 75.62 330 GLY A CA 1
ATOM 2532 C C . GLY A 1 330 ? -11.380 -2.067 18.129 1.00 75.62 330 GLY A C 1
ATOM 2533 O O . GLY A 1 330 ? -10.794 -1.152 17.559 1.00 75.62 330 GLY A O 1
ATOM 2534 N N . LYS A 1 331 ? -12.254 -1.832 19.120 1.00 81.19 331 LYS A N 1
ATOM 2535 C CA . LYS A 1 331 ? -12.495 -0.484 19.667 1.00 81.19 331 LYS A CA 1
ATOM 2536 C C . LYS A 1 331 ? -11.269 0.045 20.415 1.00 81.19 331 LYS A C 1
ATOM 2538 O O . LYS A 1 331 ? -10.911 1.198 20.203 1.00 81.19 331 LYS A O 1
ATOM 2543 N N . PHE A 1 332 ? -10.649 -0.788 21.252 1.00 87.38 332 PHE A N 1
ATOM 2544 C CA . PHE A 1 332 ? -9.430 -0.470 21.995 1.00 87.38 332 PHE A CA 1
ATOM 2545 C C . PHE A 1 332 ? -8.325 -0.018 21.043 1.00 87.38 332 PHE A C 1
ATOM 2547 O O . PHE A 1 332 ? -7.854 1.109 21.147 1.00 87.38 332 PHE A O 1
ATOM 2554 N N . LEU A 1 333 ? -8.002 -0.848 20.049 1.00 81.56 333 LEU A N 1
ATOM 2555 C CA . LEU A 1 333 ? -6.937 -0.561 19.093 1.00 81.56 333 LEU A CA 1
ATOM 2556 C C . LEU A 1 333 ? -7.206 0.723 18.308 1.00 81.56 333 LEU A C 1
ATOM 2558 O O . LEU A 1 333 ? -6.300 1.528 18.127 1.00 81.56 333 LEU A O 1
ATOM 2562 N N . ASN A 1 334 ? -8.443 0.933 17.845 1.00 80.94 334 ASN A N 1
ATOM 2563 C CA . ASN A 1 334 ? -8.776 2.135 17.082 1.00 80.94 334 ASN A CA 1
ATOM 2564 C C . ASN A 1 334 ? -8.645 3.401 17.936 1.00 80.94 334 ASN A C 1
ATOM 2566 O O . ASN A 1 334 ? -8.157 4.413 17.445 1.00 80.94 334 ASN A O 1
ATOM 2570 N N . LYS A 1 335 ? -9.059 3.354 19.209 1.00 87.50 335 LYS A N 1
ATOM 2571 C CA . LYS A 1 335 ? -8.858 4.479 20.127 1.00 87.50 335 LYS A CA 1
ATOM 2572 C C . LYS A 1 335 ? -7.374 4.705 20.399 1.00 87.50 335 LYS A C 1
ATOM 2574 O O . LYS A 1 335 ? -6.929 5.834 20.287 1.00 87.50 335 LYS A O 1
ATOM 2579 N N . MET A 1 336 ? -6.615 3.641 20.652 1.00 87.56 336 MET A N 1
ATOM 2580 C CA . MET A 1 336 ? -5.168 3.712 20.850 1.00 87.56 336 MET A CA 1
ATOM 2581 C C . MET A 1 336 ? -4.463 4.355 19.655 1.00 87.56 336 MET A C 1
ATOM 2583 O O . MET A 1 336 ? -3.717 5.306 19.840 1.00 87.56 336 MET A O 1
ATOM 2587 N N . SER A 1 337 ? -4.755 3.908 18.429 1.00 80.81 337 SER A N 1
ATOM 2588 C CA . SER A 1 337 ? -4.198 4.520 17.216 1.00 80.81 337 SER A CA 1
ATOM 2589 C C . SER A 1 337 ? -4.556 6.002 17.108 1.00 80.81 337 SER A C 1
ATOM 2591 O O . SER A 1 337 ? -3.701 6.793 16.728 1.00 80.81 337 SER A O 1
ATOM 2593 N N . ASN A 1 338 ? -5.792 6.388 17.433 1.00 84.50 338 ASN A N 1
ATOM 2594 C CA . ASN A 1 338 ? -6.214 7.787 17.376 1.00 84.50 338 ASN A CA 1
ATOM 2595 C C . ASN A 1 338 ? -5.521 8.649 18.441 1.00 84.50 338 ASN A C 1
ATOM 2597 O O . ASN A 1 338 ? -5.172 9.787 18.149 1.00 84.50 338 ASN A O 1
ATOM 2601 N N . GLU A 1 339 ? -5.333 8.133 19.657 1.00 88.12 339 GLU A N 1
ATOM 2602 C CA . GLU A 1 339 ? -4.628 8.847 20.728 1.00 88.12 339 GLU A CA 1
ATOM 2603 C C . GLU A 1 339 ? -3.138 9.009 20.395 1.00 88.12 339 GLU A C 1
ATOM 2605 O O . GLU A 1 339 ? -2.622 10.119 20.503 1.00 88.12 339 GLU A O 1
ATOM 2610 N N . VAL A 1 340 ? -2.471 7.966 19.870 1.00 85.00 340 VAL A N 1
ATOM 2611 C CA . VAL A 1 340 ? -1.080 8.097 19.391 1.00 85.00 340 VAL A CA 1
ATOM 2612 C C . VAL A 1 340 ? -0.978 9.143 18.281 1.00 85.00 340 VAL A C 1
ATOM 2614 O O . VAL A 1 340 ? -0.078 9.976 18.307 1.00 85.00 340 VAL A O 1
ATOM 2617 N N . GLN A 1 341 ? -1.907 9.142 17.322 1.00 80.06 341 GLN A N 1
ATOM 2618 C CA . GLN A 1 341 ? -1.902 10.121 16.230 1.00 80.06 341 GLN A CA 1
ATOM 2619 C C . GLN A 1 341 ? -2.136 11.560 16.706 1.00 80.06 341 GLN A C 1
ATOM 2621 O O . GLN A 1 341 ? -1.650 12.495 16.074 1.00 80.06 341 GLN A O 1
ATOM 2626 N N . LYS A 1 342 ? -2.908 11.753 17.783 1.00 86.62 342 LYS A N 1
ATOM 2627 C CA . LYS A 1 342 ? -3.243 13.083 18.307 1.00 86.62 342 LYS A CA 1
ATOM 2628 C C . LYS A 1 342 ? -2.183 13.643 19.247 1.00 86.62 342 LYS A C 1
ATOM 2630 O O . LYS A 1 342 ? -1.879 14.825 19.148 1.00 86.62 342 LYS A O 1
ATOM 2635 N N . GLY A 1 343 ? -1.668 12.827 20.163 1.00 84.31 343 GLY A N 1
ATOM 2636 C CA . GLY A 1 343 ? -0.807 13.284 21.258 1.00 84.31 343 GLY A CA 1
ATOM 2637 C C . GLY A 1 343 ? 0.510 12.520 21.391 1.00 84.31 343 GLY A C 1
ATOM 2638 O O . GLY A 1 343 ? 1.201 12.657 22.398 1.00 84.31 343 GLY A O 1
ATOM 2639 N N . GLY A 1 344 ? 0.869 11.702 20.400 1.00 86.50 344 GLY A N 1
ATOM 2640 C CA . GLY A 1 344 ? 2.075 10.880 20.433 1.00 86.50 344 GLY A CA 1
ATOM 2641 C C . GLY A 1 344 ? 1.984 9.709 21.414 1.00 86.50 344 GLY A C 1
ATOM 2642 O O . GLY A 1 344 ? 0.931 9.391 21.967 1.00 86.50 344 GLY A O 1
ATOM 2643 N N . ALA A 1 345 ? 3.118 9.040 21.633 1.00 81.12 345 ALA A N 1
ATOM 2644 C CA . ALA A 1 345 ? 3.206 7.847 22.480 1.00 81.12 345 ALA A CA 1
ATOM 2645 C C . ALA A 1 345 ? 2.748 8.093 23.930 1.00 81.12 345 ALA A C 1
ATOM 2647 O O . ALA A 1 345 ? 2.128 7.225 24.547 1.00 81.12 345 ALA A O 1
ATOM 2648 N N . ASN A 1 346 ? 3.040 9.284 24.456 1.00 85.62 346 ASN A N 1
ATOM 2649 C CA . ASN A 1 346 ? 2.822 9.630 25.860 1.00 85.62 346 ASN A CA 1
ATOM 2650 C C . ASN A 1 346 ? 1.354 9.939 26.177 1.00 85.62 346 ASN A C 1
ATOM 2652 O O . ASN A 1 346 ? 0.935 9.757 27.313 1.00 85.62 346 ASN A O 1
ATOM 2656 N N . ALA A 1 347 ? 0.550 10.321 25.179 1.00 85.56 347 ALA A N 1
ATOM 2657 C CA . ALA A 1 347 ? -0.883 10.555 25.364 1.00 85.56 347 ALA A CA 1
ATOM 2658 C C . ALA A 1 347 ? -1.694 9.263 25.571 1.00 85.56 347 ALA A C 1
ATOM 2660 O O . ALA A 1 347 ? -2.872 9.309 25.927 1.00 85.56 347 ALA A O 1
ATOM 2661 N N . VAL A 1 348 ? -1.083 8.095 25.345 1.00 89.12 348 VAL A N 1
ATOM 2662 C CA . VAL A 1 348 ? -1.759 6.805 25.471 1.00 89.12 348 VAL A CA 1
ATOM 2663 C C . VAL A 1 348 ? -1.605 6.231 26.869 1.00 89.12 348 VAL A C 1
ATOM 2665 O O . VAL A 1 348 ? -0.541 5.728 27.243 1.00 89.12 348 VAL A O 1
ATOM 2668 N N . ASP A 1 349 ? -2.733 6.209 27.573 1.00 91.94 349 ASP A N 1
ATOM 2669 C CA . ASP A 1 349 ? -2.970 5.416 28.775 1.00 91.94 349 ASP A CA 1
ATOM 2670 C C . ASP A 1 349 ? -3.742 4.126 28.403 1.00 91.94 349 ASP A C 1
ATOM 2672 O O . ASP A 1 349 ? -4.948 4.181 28.106 1.00 91.94 349 ASP A O 1
ATOM 2676 N N . PRO A 1 350 ? -3.069 2.956 28.378 1.00 88.88 350 PRO A N 1
ATOM 2677 C CA . PRO A 1 350 ? -3.692 1.682 28.038 1.00 88.88 350 PRO A CA 1
ATOM 2678 C C . PRO A 1 350 ? -4.879 1.327 28.935 1.00 88.88 350 PRO A C 1
ATOM 2680 O O . PRO A 1 350 ? -5.886 0.834 28.424 1.00 88.88 350 PRO A O 1
ATOM 2683 N N . GLU A 1 351 ? -4.820 1.619 30.235 1.00 90.19 351 GLU A N 1
ATOM 2684 C CA . GLU A 1 351 ? -5.874 1.248 31.180 1.00 90.19 351 GLU A CA 1
ATOM 2685 C C . GLU A 1 351 ? -7.155 2.038 30.921 1.00 90.19 351 GLU A C 1
ATOM 2687 O O . GLU A 1 351 ? -8.255 1.473 30.823 1.00 90.19 351 GLU A O 1
ATOM 2692 N N . LYS A 1 352 ? -7.027 3.359 30.744 1.00 91.19 352 LYS A N 1
ATOM 2693 C CA . LYS A 1 352 ? -8.154 4.232 30.387 1.00 91.19 352 LYS A CA 1
ATOM 2694 C C . LYS A 1 352 ? -8.782 3.794 29.069 1.00 91.19 352 LYS A C 1
ATOM 2696 O O . LYS A 1 352 ? -10.014 3.756 28.936 1.00 91.19 352 LYS A O 1
ATOM 2701 N N . LEU A 1 353 ? -7.962 3.391 28.101 1.00 89.25 353 LEU A N 1
ATOM 2702 C CA . LEU A 1 353 ? -8.438 2.874 26.824 1.00 89.25 353 LEU A CA 1
ATOM 2703 C C . LEU A 1 353 ? -9.144 1.522 26.961 1.00 89.25 353 LEU A C 1
ATOM 2705 O O . LEU A 1 353 ? -10.230 1.370 26.389 1.00 89.25 353 LEU A O 1
ATOM 2709 N N . ILE A 1 354 ? -8.609 0.581 27.744 1.00 86.94 354 ILE A N 1
ATOM 2710 C CA . ILE A 1 354 ? -9.240 -0.713 28.044 1.00 86.94 354 ILE A CA 1
ATOM 2711 C C . ILE A 1 354 ? -10.614 -0.477 28.677 1.00 86.94 354 ILE A C 1
ATOM 2713 O O . ILE A 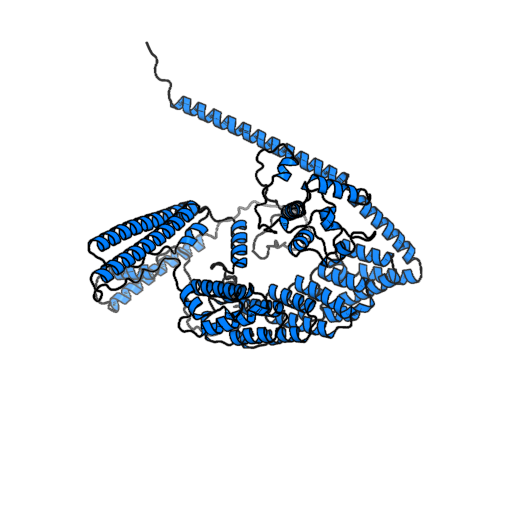1 354 ? -11.619 -0.949 28.129 1.00 86.94 354 ILE A O 1
ATOM 2717 N N . LYS A 1 355 ? -10.691 0.334 29.742 1.00 86.94 355 LYS A N 1
ATOM 2718 C CA . LYS A 1 355 ? -11.948 0.714 30.416 1.00 86.94 355 LYS A CA 1
ATOM 2719 C C . LYS A 1 355 ? -12.945 1.312 29.418 1.00 86.94 355 LYS A C 1
ATOM 2721 O O . LYS A 1 355 ? -14.098 0.886 29.344 1.00 86.94 355 LYS A O 1
ATOM 2726 N N . SER A 1 356 ? -12.497 2.232 28.564 1.00 84.44 356 SER A N 1
ATOM 2727 C CA . SER A 1 356 ? -13.356 2.875 27.562 1.00 84.44 356 SER A CA 1
ATOM 2728 C C . SER A 1 356 ? -13.775 1.958 26.400 1.00 84.44 356 SER A C 1
ATOM 2730 O O . SER A 1 356 ? -14.748 2.259 25.707 1.00 84.44 356 SER A O 1
ATOM 2732 N N . SER A 1 357 ? -13.031 0.885 26.123 1.00 81.50 357 SER A N 1
ATOM 2733 C CA . SER A 1 357 ? -13.329 -0.078 25.053 1.00 81.50 357 SER A CA 1
ATOM 2734 C C . SER A 1 357 ? -14.335 -1.145 25.485 1.00 81.50 357 SER A C 1
ATOM 2736 O O . SER A 1 357 ? -15.059 -1.687 24.644 1.00 81.50 357 SER A O 1
ATOM 2738 N N . LYS A 1 358 ? -14.397 -1.415 26.797 1.00 79.94 358 LYS A N 1
ATOM 2739 C CA . LYS A 1 358 ? -15.392 -2.288 27.422 1.00 79.94 358 LYS A CA 1
ATOM 2740 C C . LYS A 1 358 ? -16.761 -1.629 27.531 1.00 79.94 358 LYS A C 1
ATOM 2742 O O . LYS A 1 358 ? -17.747 -2.359 27.448 1.00 79.94 358 LYS A O 1
ATOM 2747 N N . LYS A 1 359 ? -16.818 -0.294 27.667 1.00 73.06 359 LYS A N 1
ATOM 2748 C CA . LYS A 1 359 ? -18.081 0.459 27.690 1.00 73.06 359 LYS A CA 1
ATOM 2749 C C . LYS A 1 359 ? -18.916 0.094 26.458 1.00 73.06 359 LYS A C 1
ATOM 2751 O O . LYS A 1 359 ? -18.463 0.220 25.313 1.00 73.06 359 LYS A O 1
ATOM 2756 N N . SER A 1 360 ? -20.113 -0.431 26.710 1.00 66.62 360 SER A N 1
ATOM 2757 C CA . SER A 1 360 ? -21.141 -0.588 25.687 1.00 66.62 360 SER A CA 1
ATOM 2758 C C . SER A 1 360 ? -21.422 0.767 25.047 1.00 66.62 360 SER A C 1
ATOM 2760 O O . SER A 1 360 ? -21.229 1.801 25.677 1.00 66.62 360 SER A O 1
ATOM 2762 N N . ASP A 1 361 ? -21.892 0.770 23.798 1.00 68.88 361 ASP A N 1
ATOM 2763 C CA . ASP A 1 361 ? -22.402 2.014 23.199 1.00 68.88 361 ASP A CA 1
ATOM 2764 C C . ASP A 1 361 ? -23.712 2.467 23.882 1.00 68.88 361 ASP A C 1
ATOM 2766 O O . ASP A 1 361 ? -24.165 3.583 23.660 1.00 68.88 361 ASP A O 1
ATOM 2770 N N . LEU A 1 362 ? -24.293 1.612 24.734 1.00 75.31 362 LEU A N 1
ATOM 2771 C CA . LEU A 1 362 ? -25.405 1.944 25.616 1.00 75.31 362 LEU A CA 1
ATOM 2772 C C . LEU A 1 362 ? -24.913 2.719 26.847 1.00 75.31 362 LEU A C 1
ATOM 2774 O O . LEU A 1 362 ? -23.870 2.344 27.404 1.00 75.31 362 LEU A O 1
ATOM 2778 N N . PRO A 1 363 ? -25.666 3.743 27.295 1.00 81.50 363 PRO A N 1
ATOM 2779 C CA . PRO A 1 363 ? -25.434 4.404 28.574 1.00 81.50 363 PRO A CA 1
ATOM 2780 C C . PRO A 1 363 ? -25.376 3.372 29.705 1.00 81.50 363 PRO A C 1
ATOM 2782 O O . PRO A 1 363 ? -26.157 2.425 29.724 1.00 81.50 363 PRO A O 1
ATOM 2785 N N . THR A 1 364 ? -24.441 3.535 30.637 1.00 83.69 364 THR A N 1
ATOM 2786 C CA . THR A 1 364 ? -24.419 2.753 31.882 1.00 83.69 364 THR A CA 1
ATOM 2787 C C . THR A 1 364 ? -25.368 3.383 32.898 1.00 83.69 364 THR A C 1
ATOM 2789 O O . THR A 1 364 ? -25.388 4.619 32.951 1.00 83.69 364 THR A O 1
ATOM 2792 N N . PRO A 1 365 ? -26.094 2.585 33.705 1.00 87.81 365 PRO A N 1
ATOM 2793 C CA . PRO A 1 365 ? -26.912 3.107 34.794 1.00 87.81 365 PRO A CA 1
ATOM 2794 C C . PRO A 1 365 ? -26.095 4.068 35.671 1.00 87.81 365 PRO A C 1
ATOM 2796 O O . PRO A 1 365 ? -24.915 3.791 35.937 1.00 87.81 365 PRO A O 1
ATOM 2799 N N . PRO A 1 366 ? -26.651 5.230 36.050 1.00 89.81 366 PRO A N 1
ATOM 2800 C CA . PRO A 1 366 ? -25.952 6.161 36.919 1.00 89.81 366 PRO A CA 1
ATOM 2801 C C . PRO A 1 366 ? -25.783 5.538 38.307 1.00 89.81 366 PRO A C 1
ATOM 2803 O O . PRO A 1 366 ? -26.693 4.893 38.814 1.00 89.81 366 PRO A O 1
ATOM 2806 N N . LYS A 1 367 ? -24.622 5.753 38.934 1.00 91.81 367 LYS A N 1
ATOM 2807 C CA . LYS A 1 367 ? -24.472 5.495 40.370 1.00 91.81 367 LYS A CA 1
ATOM 2808 C C . LYS A 1 367 ? -25.162 6.628 41.127 1.00 91.81 367 LYS A C 1
ATOM 2810 O O . LYS A 1 367 ? -24.802 7.793 40.916 1.00 91.81 367 LYS A O 1
ATOM 2815 N N . LEU A 1 368 ? -26.154 6.280 41.938 1.00 91.69 368 LEU A N 1
ATOM 2816 C CA . LEU A 1 368 ? -26.889 7.224 42.773 1.00 91.69 368 LEU A CA 1
ATOM 2817 C C . LEU A 1 368 ? -26.102 7.493 44.066 1.00 91.69 368 LEU A C 1
ATOM 2819 O O . LEU A 1 368 ? -25.398 6.613 44.558 1.00 91.69 368 LEU A O 1
ATOM 2823 N N . GLU A 1 369 ? -26.152 8.732 44.549 1.00 91.44 369 GLU A N 1
ATOM 2824 C CA . GLU A 1 369 ? -25.593 9.140 45.845 1.00 91.44 369 GLU A CA 1
ATOM 2825 C C . GLU A 1 369 ? -26.520 8.644 46.963 1.00 91.44 369 GLU A C 1
ATOM 2827 O O . GLU A 1 369 ? -27.739 8.770 46.825 1.00 91.44 369 GLU A O 1
ATOM 2832 N N . SER A 1 370 ? -25.958 8.064 48.030 1.00 90.00 370 SER A N 1
ATOM 2833 C CA . SER A 1 370 ? -26.748 7.652 49.196 1.00 90.00 370 SER A CA 1
ATOM 2834 C C . SER A 1 370 ? -27.267 8.883 49.934 1.00 90.00 370 SER A C 1
ATOM 2836 O O . SER A 1 370 ? -26.532 9.855 50.096 1.00 90.00 370 SER A O 1
ATOM 2838 N N . THR A 1 371 ? -28.516 8.832 50.391 1.00 88.62 371 THR A N 1
ATOM 2839 C CA . THR A 1 371 ? -29.146 9.899 51.184 1.00 88.62 371 THR A CA 1
ATOM 2840 C C . THR A 1 371 ? -29.290 9.533 52.659 1.00 88.62 371 THR A C 1
ATOM 2842 O O . THR A 1 371 ? -29.833 10.327 53.412 1.00 88.62 371 THR A O 1
ATOM 2845 N N . SER A 1 372 ? -28.866 8.334 53.072 1.00 87.31 372 SER A N 1
ATOM 2846 C CA . SER A 1 372 ? -29.110 7.802 54.423 1.00 87.31 372 SER A CA 1
ATOM 2847 C C . SER A 1 372 ? -28.291 8.472 55.528 1.00 87.31 372 SER A C 1
ATOM 2849 O O . SER A 1 372 ? -28.655 8.362 56.691 1.00 87.31 372 SER A O 1
ATOM 2851 N N . GLU A 1 373 ? -27.185 9.129 55.174 1.00 91.00 373 GLU A N 1
ATOM 2852 C CA . GLU A 1 373 ? -26.219 9.725 56.115 1.00 91.00 373 GLU A CA 1
ATOM 2853 C C . GLU A 1 373 ? -26.101 11.251 55.959 1.00 91.00 373 GLU A C 1
ATOM 2855 O O . GLU A 1 373 ? -25.225 11.868 56.557 1.00 91.00 373 GLU A O 1
ATOM 2860 N N . LEU A 1 374 ? -26.949 11.854 55.123 1.00 91.75 374 LEU A N 1
ATOM 2861 C CA . LEU A 1 374 ? -26.925 13.286 54.833 1.00 91.75 374 LEU A CA 1
ATOM 2862 C C . LEU A 1 374 ? -27.985 14.008 55.666 1.00 91.75 374 LEU A C 1
ATOM 2864 O O . LEU A 1 374 ? -29.042 13.437 55.940 1.00 91.75 374 LEU A O 1
ATOM 2868 N N . ASP A 1 375 ? -27.719 15.264 56.026 1.00 94.44 375 ASP A N 1
ATOM 2869 C CA . ASP A 1 375 ? -28.744 16.133 56.610 1.00 94.44 375 ASP A CA 1
ATOM 2870 C C . ASP A 1 375 ? -29.906 16.366 55.620 1.00 94.44 375 ASP A C 1
ATOM 2872 O O . ASP A 1 375 ? -29.795 16.065 54.430 1.00 94.44 375 ASP A O 1
ATOM 2876 N N . ASP A 1 376 ? -31.045 16.883 56.086 1.00 91.38 376 ASP A N 1
ATOM 2877 C CA . ASP A 1 376 ? -32.239 17.024 55.239 1.00 91.38 376 ASP A CA 1
ATOM 2878 C C . ASP A 1 376 ? -32.010 17.912 53.999 1.00 91.38 376 ASP A C 1
ATOM 2880 O O . ASP A 1 376 ? -32.584 17.662 52.930 1.00 91.38 376 ASP A O 1
ATOM 2884 N N . GLU A 1 377 ? -31.144 18.924 54.099 1.00 93.75 377 GLU A N 1
ATOM 2885 C CA . GLU A 1 377 ? -30.854 19.847 53.002 1.00 93.75 377 GLU A CA 1
ATOM 2886 C C . GLU A 1 377 ? -29.903 19.214 51.970 1.00 93.75 377 GLU A C 1
ATOM 2888 O O . GLU A 1 377 ? -30.122 19.288 50.754 1.00 93.75 377 GLU A O 1
ATOM 2893 N N . GLU A 1 378 ? -28.867 18.526 52.433 1.00 93.19 378 GLU A N 1
ATOM 2894 C CA . GLU A 1 378 ? -27.929 17.749 51.635 1.00 93.19 378 GLU A CA 1
ATOM 2895 C C . GLU A 1 378 ? -28.608 16.540 50.994 1.00 93.19 378 GLU A C 1
ATOM 2897 O O . GLU A 1 378 ? -28.380 16.270 49.811 1.00 93.19 378 GLU A O 1
ATOM 2902 N N . ALA A 1 379 ? -29.513 15.871 51.708 1.00 86.88 379 ALA A N 1
ATOM 2903 C CA . ALA A 1 379 ? -30.347 14.801 51.184 1.00 86.88 379 ALA A CA 1
ATOM 2904 C C . ALA A 1 379 ? -31.255 15.323 50.065 1.00 86.88 379 ALA A C 1
ATOM 2906 O O . ALA A 1 379 ? -31.340 14.694 49.007 1.00 86.88 379 ALA A O 1
ATOM 2907 N N . ALA A 1 380 ? -31.877 16.498 50.224 1.00 87.62 380 ALA A N 1
ATOM 2908 C CA . ALA A 1 380 ? -32.666 17.125 49.162 1.00 87.62 380 ALA A CA 1
ATOM 2909 C C . ALA A 1 380 ? -31.810 17.460 47.924 1.00 87.62 380 ALA A C 1
ATOM 2911 O O . ALA A 1 380 ? -32.211 17.192 46.783 1.00 87.62 380 ALA A O 1
ATOM 2912 N N . ARG A 1 381 ? -30.589 17.978 48.122 1.00 91.81 381 ARG A N 1
ATOM 2913 C CA . ARG A 1 381 ? -29.633 18.247 47.031 1.00 91.81 381 ARG A CA 1
ATOM 2914 C C . ARG A 1 381 ? -29.172 16.958 46.342 1.00 91.81 381 ARG A C 1
ATOM 2916 O O . ARG A 1 381 ? -29.118 16.920 45.109 1.00 91.81 381 ARG A O 1
ATOM 2923 N N . ALA A 1 382 ? -28.873 15.902 47.097 1.00 89.44 382 ALA A N 1
ATOM 2924 C CA . ALA A 1 382 ? -28.474 14.596 46.577 1.00 89.44 382 ALA A CA 1
ATOM 2925 C C . ALA A 1 382 ? -29.605 13.936 45.772 1.00 89.44 382 ALA A C 1
ATOM 2927 O O . ALA A 1 382 ? -29.362 13.478 44.653 1.00 89.44 382 ALA A O 1
ATOM 2928 N N . ARG A 1 383 ? -30.857 13.989 46.253 1.00 86.12 383 ARG A N 1
ATOM 2929 C CA . ARG A 1 383 ? -32.046 13.539 45.499 1.00 86.12 383 ARG A CA 1
ATOM 2930 C C . ARG A 1 383 ? -32.198 14.300 44.185 1.00 86.12 383 ARG A C 1
ATOM 2932 O O . ARG A 1 383 ? -32.285 13.683 43.127 1.00 86.12 383 ARG A O 1
ATOM 2939 N N . SER A 1 384 ? -32.092 15.631 44.206 1.00 89.44 384 SER A N 1
ATOM 2940 C CA . SER A 1 384 ? -32.145 16.456 42.987 1.00 89.44 384 SER A CA 1
ATOM 2941 C C . SER A 1 384 ? -31.058 16.073 41.964 1.00 89.44 384 SER A C 1
ATOM 2943 O O . SER A 1 384 ? -31.328 15.920 40.763 1.00 89.44 384 SER A O 1
ATOM 2945 N N . ARG A 1 385 ? -29.825 15.813 42.425 1.00 92.69 385 ARG A N 1
ATOM 2946 C CA . ARG A 1 385 ? -28.732 15.310 41.573 1.00 92.69 385 ARG A CA 1
ATOM 2947 C C . ARG A 1 385 ? -29.015 13.907 41.039 1.00 92.69 385 ARG A C 1
ATOM 2949 O O . ARG A 1 385 ? -28.791 13.665 39.850 1.00 92.69 385 ARG A O 1
ATOM 2956 N N . ASN A 1 386 ? -29.509 12.995 41.875 1.00 91.19 386 ASN A N 1
ATOM 2957 C CA . ASN A 1 386 ? -29.888 11.636 41.489 1.00 91.19 386 ASN A CA 1
ATOM 2958 C C . ASN A 1 386 ? -30.983 11.661 40.417 1.00 91.19 386 ASN A C 1
ATOM 2960 O O . ASN A 1 386 ? -30.799 11.072 39.347 1.00 91.19 386 ASN A O 1
ATOM 2964 N N . ARG A 1 387 ? -32.040 12.453 40.619 1.00 87.81 387 ARG A N 1
ATOM 2965 C CA . ARG A 1 387 ? -33.107 12.688 39.641 1.00 87.81 387 ARG A CA 1
ATOM 2966 C C . ARG A 1 387 ? -32.560 13.198 38.311 1.00 87.81 387 ARG A C 1
ATOM 2968 O O . ARG A 1 387 ? -32.887 12.652 37.258 1.00 87.81 387 ARG A O 1
ATOM 2975 N N . SER A 1 388 ? -31.666 14.188 38.334 1.00 91.56 388 SER A N 1
ATOM 2976 C CA . SER A 1 388 ? -31.015 14.708 37.122 1.00 91.56 388 SER A CA 1
ATOM 2977 C C . SER A 1 388 ? -30.176 13.642 36.399 1.00 91.56 388 SER A C 1
ATOM 2979 O O . SER A 1 388 ? -30.270 13.493 35.176 1.00 91.56 388 SER A O 1
ATOM 2981 N N . LYS A 1 389 ? -29.398 12.830 37.129 1.00 92.81 389 LYS A N 1
ATOM 2982 C CA . LYS A 1 389 ? -28.602 11.729 36.551 1.00 92.81 389 LYS A CA 1
ATOM 2983 C C . LYS A 1 389 ? -29.490 10.671 35.886 1.00 92.81 389 LYS A C 1
ATOM 2985 O O . LYS A 1 389 ? -29.187 10.240 34.770 1.00 92.81 389 LYS A O 1
ATOM 2990 N N . VAL A 1 390 ? -30.586 10.283 36.536 1.00 91.19 390 VAL A N 1
ATOM 2991 C CA . VAL A 1 390 ? -31.577 9.326 36.019 1.00 91.19 390 VAL A CA 1
ATOM 2992 C C . VAL A 1 390 ? -32.266 9.875 34.767 1.00 91.19 390 VAL A C 1
ATOM 2994 O O . VAL A 1 390 ? -32.324 9.198 33.738 1.00 91.19 390 VAL A O 1
ATOM 2997 N N . MET A 1 391 ? -32.679 11.144 34.793 1.00 89.88 391 MET A N 1
ATOM 2998 C CA . MET A 1 391 ? -33.248 11.847 33.639 1.00 89.88 391 MET A CA 1
ATOM 2999 C C . MET A 1 391 ? -32.311 11.849 32.432 1.00 89.88 391 MET A C 1
ATOM 3001 O O . MET A 1 391 ? -32.704 11.515 31.308 1.00 89.88 391 MET A O 1
ATOM 3005 N N . GLN A 1 392 ? -31.041 12.191 32.653 1.00 91.94 392 GLN A N 1
ATOM 3006 C CA . GLN A 1 392 ? -30.034 12.192 31.596 1.00 91.94 392 GLN A CA 1
ATOM 3007 C C . GLN A 1 392 ? -29.766 10.787 31.050 1.00 91.94 392 GLN A C 1
ATOM 3009 O O . GLN A 1 392 ? -29.535 10.635 29.847 1.00 91.94 392 GLN A O 1
ATOM 3014 N N . PHE A 1 393 ? -29.777 9.765 31.909 1.00 93.25 393 PHE A N 1
ATOM 3015 C CA . PHE A 1 393 ? -29.604 8.372 31.508 1.00 93.25 393 PHE A CA 1
ATOM 3016 C C . PHE A 1 393 ? -30.722 7.924 30.564 1.00 93.25 393 PHE A C 1
ATOM 3018 O O . PHE A 1 393 ? -30.431 7.492 29.443 1.00 93.25 393 PHE A O 1
ATOM 3025 N N . PHE A 1 394 ? -31.982 8.118 30.956 1.00 92.19 394 PHE A N 1
ATOM 3026 C CA . PHE A 1 394 ? -33.125 7.744 30.127 1.00 92.19 394 PHE A CA 1
ATOM 3027 C C . PHE A 1 394 ? -33.209 8.554 28.834 1.00 92.19 394 PHE A C 1
ATOM 3029 O O . PHE A 1 394 ? -33.428 7.975 27.771 1.00 92.19 394 PHE A O 1
ATOM 3036 N N . THR A 1 395 ? -32.897 9.852 28.870 1.00 92.31 395 THR A N 1
ATOM 3037 C CA . THR A 1 395 ? -32.819 10.686 27.657 1.00 92.31 395 THR A CA 1
ATOM 3038 C C . THR A 1 395 ? -31.772 10.155 26.670 1.00 92.31 395 THR A C 1
ATOM 3040 O O . THR A 1 395 ? -32.011 10.082 25.463 1.00 92.31 395 THR A O 1
ATOM 3043 N N . LYS A 1 396 ? -30.590 9.749 27.157 1.00 90.31 396 LYS A N 1
ATOM 3044 C CA . LYS A 1 396 ? -29.532 9.176 26.306 1.00 90.31 396 LYS A CA 1
ATOM 3045 C C . LYS A 1 396 ? -29.926 7.809 25.745 1.00 90.31 396 LYS A C 1
ATOM 3047 O O . LYS A 1 396 ? -29.626 7.528 24.582 1.00 90.31 396 LYS A O 1
ATOM 3052 N N . LEU A 1 397 ? -30.595 6.970 26.536 1.00 89.94 397 LEU A N 1
ATOM 3053 C CA . LEU A 1 397 ? -31.125 5.682 26.079 1.00 89.94 397 LEU A CA 1
ATOM 3054 C C . LEU A 1 397 ? -32.179 5.872 24.992 1.00 89.94 397 LEU A C 1
ATOM 3056 O O . LEU A 1 397 ? -32.065 5.276 23.923 1.00 89.94 397 LEU A O 1
ATOM 3060 N N . GLN A 1 398 ? -33.134 6.772 25.222 1.00 92.94 398 GLN A N 1
ATOM 3061 C CA . GLN A 1 398 ? -34.178 7.103 24.263 1.00 92.94 398 GLN A CA 1
ATOM 3062 C C . GLN A 1 398 ? -33.584 7.549 22.924 1.00 92.94 398 GLN A C 1
ATOM 3064 O O . GLN A 1 398 ? -33.935 6.986 21.888 1.00 92.94 398 GLN A O 1
ATOM 3069 N N . ARG A 1 399 ? -32.622 8.483 22.937 1.00 91.06 399 ARG A N 1
ATOM 3070 C CA . ARG A 1 399 ? -31.913 8.923 21.721 1.00 91.06 399 ARG A CA 1
ATOM 3071 C C . ARG A 1 399 ? -31.201 7.770 21.014 1.00 91.06 399 ARG A C 1
ATOM 3073 O O . ARG A 1 399 ? -31.191 7.707 19.790 1.00 91.06 399 ARG A O 1
ATOM 3080 N N . THR A 1 400 ? -30.627 6.833 21.770 1.00 87.94 400 THR A N 1
ATOM 3081 C CA . THR A 1 400 ? -29.951 5.655 21.204 1.00 87.94 400 THR A CA 1
ATOM 3082 C C . THR A 1 400 ? -30.937 4.743 20.468 1.00 87.94 400 THR A C 1
ATOM 3084 O O . THR A 1 400 ? -30.614 4.230 19.393 1.00 87.94 400 THR A O 1
ATOM 3087 N N . TYR A 1 401 ? -32.143 4.558 21.011 1.00 91.50 401 TYR A N 1
ATOM 3088 C CA . TYR A 1 401 ? -33.203 3.789 20.358 1.00 91.50 401 TYR A CA 1
ATOM 3089 C C . TYR A 1 401 ? -33.799 4.524 19.156 1.00 91.50 401 TYR A C 1
ATOM 3091 O O . TYR A 1 401 ? -33.959 3.899 18.112 1.00 91.50 401 TYR A O 1
ATOM 3099 N N . GLU A 1 402 ? -34.016 5.839 19.237 1.00 93.62 402 GLU A N 1
ATOM 3100 C CA . GLU A 1 402 ? -34.453 6.672 18.102 1.00 93.62 402 GLU A CA 1
ATOM 3101 C C . GLU A 1 402 ? -33.449 6.648 16.948 1.00 93.62 402 GLU A C 1
ATOM 3103 O O . GLU A 1 402 ? -33.822 6.514 15.784 1.00 93.62 402 GLU A O 1
ATOM 3108 N N . ASP A 1 403 ? -32.154 6.719 17.249 1.00 89.31 403 ASP A N 1
ATOM 3109 C CA . ASP A 1 403 ? -31.104 6.570 16.244 1.00 89.31 403 ASP A CA 1
ATOM 3110 C C . ASP A 1 403 ? -31.092 5.165 15.635 1.00 89.31 403 ASP A C 1
ATOM 3112 O O . ASP A 1 403 ? -30.803 5.003 14.446 1.00 89.31 403 ASP A O 1
ATOM 3116 N N . GLY A 1 404 ? -31.371 4.137 16.442 1.00 89.69 404 GLY A N 1
ATOM 3117 C CA . GLY A 1 404 ? -31.548 2.763 15.978 1.00 89.69 404 GLY A CA 1
ATOM 3118 C C . GLY A 1 404 ? -32.718 2.649 15.004 1.00 89.69 404 GLY A C 1
ATOM 3119 O O . GLY A 1 404 ? -32.559 2.109 13.910 1.00 89.69 404 GLY A O 1
ATOM 3120 N N . GLU A 1 405 ? -33.854 3.235 15.362 1.00 94.12 405 GLU A N 1
ATOM 3121 C CA . GLU A 1 405 ? -35.071 3.292 14.561 1.00 94.12 405 GLU A CA 1
ATOM 3122 C C . GLU A 1 405 ? -34.856 4.039 13.238 1.00 94.12 405 GLU A C 1
ATOM 3124 O O . GLU A 1 405 ? -35.106 3.491 12.163 1.00 94.12 405 GLU A O 1
ATOM 3129 N N . LYS A 1 406 ? -34.275 5.246 13.277 1.00 94.38 406 LYS A N 1
ATOM 3130 C CA . LYS A 1 406 ? -33.920 6.026 12.078 1.00 94.38 406 LYS A CA 1
ATOM 3131 C C . LYS A 1 406 ? -32.982 5.249 11.152 1.00 94.38 406 LYS A C 1
ATOM 3133 O O . LYS A 1 406 ? -33.142 5.285 9.929 1.00 94.38 406 LYS A O 1
ATOM 3138 N N . LYS A 1 407 ? -32.011 4.510 11.703 1.00 90.62 407 LYS A N 1
ATOM 3139 C CA . LYS A 1 407 ? -31.101 3.656 10.914 1.00 90.62 407 LYS A CA 1
ATOM 3140 C C . LYS A 1 407 ? -31.803 2.431 10.324 1.00 90.62 407 LYS A C 1
ATOM 3142 O O . LYS A 1 407 ? -31.437 2.024 9.225 1.00 90.62 407 LYS A O 1
ATOM 3147 N N . LEU A 1 408 ? -32.791 1.856 11.011 1.00 93.00 408 LEU A N 1
ATOM 3148 C CA . LEU A 1 408 ? -33.623 0.775 10.471 1.00 93.00 408 LEU A CA 1
ATOM 3149 C C . LEU A 1 408 ? -34.529 1.272 9.346 1.00 93.00 408 LEU A C 1
ATOM 3151 O O . LEU A 1 408 ? -34.600 0.632 8.302 1.00 93.00 408 LEU A O 1
ATOM 3155 N N . ASN A 1 409 ? -35.162 2.431 9.515 1.00 94.06 409 ASN A N 1
ATOM 3156 C CA . ASN A 1 409 ? -36.030 3.022 8.497 1.00 94.06 409 ASN A CA 1
ATOM 3157 C C . ASN A 1 409 ? -35.265 3.469 7.249 1.00 94.06 409 ASN A C 1
ATOM 3159 O O . ASN A 1 409 ? -35.767 3.339 6.137 1.00 94.06 409 ASN A O 1
ATOM 3163 N N . SER A 1 410 ? -34.024 3.928 7.412 1.00 93.44 410 SER A N 1
ATOM 3164 C CA . SER A 1 410 ? -33.139 4.271 6.291 1.00 93.44 410 SER A CA 1
ATOM 3165 C C . SER A 1 410 ? -32.354 3.078 5.721 1.00 93.44 410 SER A C 1
ATOM 3167 O O . SER A 1 410 ? -31.583 3.253 4.769 1.00 93.44 410 SER A O 1
ATOM 3169 N N . ALA A 1 411 ? -32.527 1.866 6.266 1.00 92.88 411 ALA A N 1
ATOM 3170 C CA . ALA A 1 411 ? -31.819 0.680 5.802 1.00 92.88 411 ALA A CA 1
ATOM 3171 C C . ALA A 1 411 ? -32.255 0.316 4.378 1.00 92.88 411 ALA A C 1
ATOM 3173 O O . ALA A 1 411 ? -33.421 0.047 4.108 1.00 92.88 411 ALA A O 1
ATOM 3174 N N . LYS A 1 412 ? -31.291 0.267 3.451 1.00 93.44 412 LYS A N 1
ATOM 3175 C CA . LYS A 1 412 ? -31.548 -0.117 2.051 1.00 93.44 412 LYS A CA 1
ATOM 3176 C C . LYS A 1 412 ? -31.253 -1.591 1.779 1.00 93.44 412 LYS A C 1
ATOM 3178 O O . LYS A 1 412 ? -31.686 -2.113 0.756 1.00 93.44 412 LYS A O 1
ATOM 3183 N N . TYR A 1 413 ? -30.498 -2.243 2.664 1.00 93.19 413 TYR A N 1
ATOM 3184 C CA . TYR A 1 413 ? -30.046 -3.624 2.497 1.00 93.19 413 TYR A CA 1
ATOM 3185 C C . TYR A 1 413 ? -30.091 -4.397 3.816 1.00 93.19 413 TYR A C 1
ATOM 3187 O O . TYR A 1 413 ? -29.928 -3.819 4.893 1.00 93.19 413 TYR A O 1
ATOM 3195 N N . LEU A 1 414 ? -30.216 -5.724 3.733 1.00 88.56 414 LEU A N 1
ATOM 3196 C CA . LEU A 1 414 ? -30.226 -6.609 4.904 1.00 88.56 414 LEU A CA 1
ATOM 3197 C C . LEU A 1 414 ? -28.980 -6.438 5.791 1.00 88.56 414 LEU A C 1
ATOM 3199 O O . LEU A 1 414 ? -29.047 -6.533 7.016 1.00 88.56 414 LEU A O 1
ATOM 3203 N N . GLU A 1 415 ? -27.823 -6.156 5.188 1.00 85.44 415 GLU A N 1
ATOM 3204 C CA . GLU A 1 415 ? -26.581 -5.934 5.925 1.00 85.44 415 GLU A CA 1
ATOM 3205 C C . GLU A 1 415 ? -26.603 -4.680 6.815 1.00 85.44 415 GLU A C 1
ATOM 3207 O O . GLU A 1 415 ? -25.810 -4.601 7.757 1.00 85.44 415 GLU A O 1
ATOM 3212 N N . ASP A 1 416 ? -27.469 -3.704 6.526 1.00 86.56 416 ASP A N 1
ATOM 3213 C CA . ASP A 1 416 ? -27.655 -2.514 7.363 1.00 86.56 416 ASP A CA 1
ATOM 3214 C C . ASP A 1 416 ? -28.481 -2.846 8.608 1.00 86.56 416 ASP A C 1
ATOM 3216 O O . ASP A 1 416 ? -28.097 -2.468 9.714 1.00 86.56 416 ASP A O 1
ATOM 3220 N N . VAL A 1 417 ? -29.520 -3.667 8.450 1.00 87.75 417 VAL A N 1
ATOM 3221 C CA . VAL A 1 417 ? -30.361 -4.159 9.552 1.00 87.75 417 VAL A CA 1
ATOM 3222 C C . VAL A 1 417 ? -29.563 -5.050 10.509 1.00 87.75 417 VAL A C 1
ATOM 3224 O O . VAL A 1 417 ? -29.613 -4.883 11.730 1.00 87.75 417 VAL A O 1
ATOM 3227 N N . ASN A 1 418 ? -28.737 -5.950 9.966 1.00 84.00 418 ASN A N 1
ATOM 3228 C CA . ASN A 1 418 ? -27.888 -6.837 10.770 1.00 84.00 418 ASN A CA 1
ATOM 3229 C C . ASN A 1 418 ? -26.805 -6.081 11.557 1.00 84.00 418 ASN A C 1
ATOM 3231 O O . ASN A 1 418 ? -26.315 -6.576 12.571 1.00 84.00 418 ASN A O 1
ATOM 3235 N N . ALA A 1 419 ? -26.419 -4.874 11.128 1.00 78.31 419 ALA A N 1
ATOM 3236 C CA . ALA A 1 419 ? -25.450 -4.063 11.863 1.00 78.31 419 ALA A CA 1
ATOM 3237 C C . ALA A 1 419 ? -25.999 -3.539 13.206 1.00 78.31 419 ALA A C 1
ATOM 3239 O O . ALA A 1 419 ? -25.202 -3.159 14.066 1.00 78.31 419 ALA A O 1
ATOM 3240 N N . LEU A 1 420 ? -27.324 -3.552 13.393 1.00 82.00 420 LEU A N 1
ATOM 3241 C CA . LEU A 1 420 ? -28.028 -3.044 14.576 1.00 82.00 420 LEU A CA 1
ATOM 3242 C C . LEU A 1 420 ? -28.445 -4.141 15.571 1.00 82.00 420 LEU A C 1
ATOM 3244 O O . LEU A 1 420 ? -29.072 -3.836 16.576 1.00 82.00 420 LEU A O 1
ATOM 3248 N N . GLN A 1 421 ? -28.042 -5.402 15.368 1.00 70.31 421 GLN A N 1
ATOM 3249 C CA . GLN A 1 421 ? -28.371 -6.542 16.252 1.00 70.31 421 GLN A CA 1
ATOM 3250 C C . GLN A 1 421 ? -27.903 -6.420 17.718 1.00 70.31 421 GLN A C 1
ATOM 3252 O O . GLN A 1 421 ? -28.172 -7.309 18.515 1.00 70.31 421 GLN A O 1
ATOM 3257 N N . ASN A 1 422 ? -27.201 -5.350 18.095 1.00 70.25 422 ASN A N 1
ATOM 3258 C CA . ASN A 1 422 ? -26.669 -5.167 19.448 1.00 70.25 422 ASN A CA 1
ATOM 3259 C C . ASN A 1 422 ? -27.481 -4.184 20.311 1.00 70.25 422 ASN A C 1
ATOM 3261 O O . ASN A 1 422 ? -26.948 -3.710 21.314 1.00 70.25 422 ASN A O 1
ATOM 3265 N N . LEU A 1 423 ? -28.722 -3.857 19.942 1.00 77.44 423 LEU A N 1
ATOM 3266 C CA . LEU A 1 423 ? -29.627 -3.107 20.818 1.00 77.44 423 LEU A CA 1
ATOM 3267 C C . LEU A 1 423 ? -30.057 -4.020 21.979 1.00 77.44 423 LEU A C 1
ATOM 3269 O O . LEU A 1 423 ? -30.870 -4.930 21.810 1.00 77.44 423 LEU A O 1
ATOM 3273 N N . ARG A 1 424 ? -29.420 -3.834 23.138 1.00 79.88 424 ARG A N 1
ATOM 3274 C CA . ARG A 1 424 ? -29.707 -4.573 24.376 1.00 79.88 424 ARG A CA 1
ATOM 3275 C C . ARG A 1 424 ? -30.707 -3.797 25.222 1.00 79.88 424 ARG A C 1
ATOM 3277 O O . ARG A 1 424 ? -30.829 -2.590 25.044 1.00 79.88 424 ARG A O 1
ATOM 3284 N N . GLU A 1 425 ? -31.361 -4.506 26.135 1.00 82.25 425 GLU A N 1
ATOM 3285 C CA . GLU A 1 425 ? -32.130 -3.890 27.216 1.00 82.25 425 GLU A CA 1
ATOM 3286 C C . GLU A 1 425 ? -31.250 -2.949 28.042 1.00 82.25 425 GLU A C 1
ATOM 3288 O O . GLU A 1 425 ? -30.028 -3.135 28.148 1.00 82.25 425 GLU A O 1
ATOM 3293 N N . ALA A 1 426 ? -31.882 -1.903 28.573 1.00 79.38 426 ALA A N 1
ATOM 3294 C CA . ALA A 1 426 ? -31.241 -1.028 29.537 1.00 79.38 426 ALA A CA 1
ATOM 3295 C C . ALA A 1 426 ? -30.866 -1.859 30.771 1.00 79.38 426 ALA A C 1
ATOM 3297 O O . ALA A 1 426 ? -31.607 -2.756 31.161 1.00 79.38 426 ALA A O 1
ATOM 3298 N N . GLY A 1 427 ? -29.704 -1.583 31.366 1.00 82.06 427 GLY A N 1
ATOM 3299 C CA . GLY A 1 427 ? -29.408 -2.146 32.682 1.00 82.06 427 GLY A CA 1
ATOM 3300 C C . GLY A 1 427 ? -30.405 -1.606 33.705 1.00 82.06 427 GLY A C 1
ATOM 3301 O O . GLY A 1 427 ? -30.813 -0.449 33.590 1.00 82.06 427 GLY A O 1
ATOM 3302 N N . GLU A 1 428 ? -30.775 -2.430 34.678 1.00 85.50 428 GLU A N 1
ATOM 3303 C CA . GLU A 1 428 ? -31.619 -2.010 35.796 1.00 85.50 428 GLU A CA 1
ATOM 3304 C C . GLU A 1 428 ? -30.929 -0.890 36.587 1.00 85.50 428 GLU A C 1
ATOM 3306 O O . GLU A 1 428 ? -29.713 -0.918 36.812 1.00 85.50 428 GLU A O 1
ATOM 3311 N N . ILE A 1 429 ? -31.704 0.139 36.935 1.00 86.88 429 ILE A N 1
ATOM 3312 C CA . ILE A 1 429 ? -31.276 1.195 37.850 1.00 86.88 429 ILE A CA 1
ATOM 3313 C C . ILE A 1 429 ? -31.664 0.725 39.247 1.00 86.88 429 ILE A C 1
ATOM 3315 O O . ILE A 1 429 ? -32.800 0.313 39.456 1.00 86.88 429 ILE A O 1
ATOM 3319 N N . ASP A 1 430 ? -30.734 0.797 40.194 1.00 87.75 430 ASP A N 1
ATOM 3320 C CA . ASP A 1 430 ? -31.067 0.598 41.600 1.00 87.75 430 ASP A CA 1
ATOM 3321 C C . ASP A 1 430 ? -31.952 1.760 42.072 1.00 87.75 430 ASP A C 1
ATOM 3323 O O . ASP A 1 430 ? -31.503 2.905 42.152 1.00 87.75 430 ASP A O 1
ATOM 3327 N N . VAL A 1 431 ? -33.231 1.470 42.297 1.00 88.44 431 VAL A N 1
ATOM 3328 C CA . VAL A 1 431 ? -34.261 2.448 42.673 1.00 88.44 431 VAL A CA 1
ATOM 3329 C C . VAL A 1 431 ? -34.419 2.603 44.185 1.00 88.44 431 VAL A C 1
ATOM 3331 O O . VAL A 1 431 ? -35.178 3.462 44.623 1.00 88.44 431 VAL A O 1
ATOM 3334 N N . SER A 1 432 ? -33.691 1.818 44.986 1.00 86.31 432 SER A N 1
ATOM 3335 C CA . SER A 1 432 ? -33.813 1.814 46.453 1.00 86.31 432 SER A CA 1
ATOM 3336 C C . SER A 1 432 ? -33.518 3.173 47.097 1.00 86.31 432 SER A C 1
ATOM 3338 O O . SER A 1 432 ? -34.066 3.490 48.146 1.00 86.31 432 SER A O 1
ATOM 3340 N N . MET A 1 433 ? -32.702 3.996 46.434 1.00 82.81 433 MET A N 1
ATOM 3341 C CA . MET A 1 433 ? -32.262 5.316 46.905 1.00 82.81 433 MET A CA 1
ATOM 3342 C C . MET A 1 433 ? -33.146 6.476 46.417 1.00 82.81 433 MET A C 1
ATOM 3344 O O . MET A 1 433 ? -32.780 7.641 46.572 1.00 82.81 433 MET A O 1
ATOM 3348 N N . LEU A 1 434 ? -34.265 6.177 45.757 1.00 85.88 434 LEU A N 1
ATOM 3349 C CA . LEU A 1 434 ? -35.194 7.166 45.212 1.00 85.88 434 LEU A CA 1
ATOM 3350 C C . LEU A 1 434 ? -36.455 7.248 46.074 1.00 85.88 434 LEU A C 1
ATOM 3352 O O . LEU A 1 434 ? -36.877 6.245 46.654 1.00 85.88 434 LEU A O 1
ATOM 3356 N N . SER A 1 435 ? -37.081 8.427 46.130 1.00 87.00 435 SER A N 1
ATOM 3357 C CA . SER A 1 435 ? -38.393 8.578 46.776 1.00 87.00 435 SER A CA 1
ATOM 3358 C C . SER A 1 435 ? -39.467 7.760 46.048 1.00 87.00 435 SER A C 1
ATOM 3360 O O . SER A 1 435 ? -39.302 7.425 44.879 1.00 87.00 435 SER A O 1
ATOM 3362 N N . SER A 1 436 ? -40.597 7.466 46.694 1.00 87.75 436 SER A N 1
ATOM 3363 C CA . SER A 1 436 ? -41.714 6.739 46.063 1.00 87.75 436 SER A CA 1
ATOM 3364 C C . SER A 1 436 ? -42.184 7.382 44.748 1.00 87.75 436 SER A C 1
ATOM 3366 O O . SER A 1 436 ? -42.416 6.683 43.761 1.00 87.75 436 SER A O 1
ATOM 3368 N N . GLU A 1 437 ? -42.252 8.713 44.697 1.00 86.06 437 GLU A N 1
ATOM 3369 C CA . GLU A 1 437 ? -42.577 9.465 43.477 1.00 86.06 437 GLU A CA 1
ATOM 3370 C C . GLU A 1 437 ? -41.508 9.303 42.386 1.00 86.06 437 GLU A C 1
ATOM 3372 O O . GLU A 1 437 ? -41.816 9.126 41.207 1.00 86.06 437 GLU A O 1
ATOM 3377 N N . GLU A 1 438 ? -40.229 9.336 42.761 1.00 84.19 438 GLU A N 1
ATOM 3378 C CA . GLU A 1 438 ? -39.120 9.148 41.826 1.00 84.19 438 GLU A CA 1
ATOM 3379 C C . GLU A 1 438 ? -39.039 7.702 41.328 1.00 84.19 438 GLU A C 1
ATOM 3381 O O . GLU A 1 438 ? -38.743 7.478 40.155 1.00 84.19 438 GLU A O 1
ATOM 3386 N N . GLN A 1 439 ? -39.349 6.724 42.179 1.00 90.00 439 GLN A N 1
ATOM 3387 C CA . GLN A 1 439 ? -39.469 5.321 41.797 1.00 90.00 439 GLN A CA 1
ATOM 3388 C C . GLN A 1 439 ? -40.577 5.140 40.757 1.00 90.00 439 GLN A C 1
ATOM 3390 O O . GLN A 1 439 ? -40.325 4.522 39.724 1.00 90.00 439 GLN A O 1
ATOM 3395 N N . ALA A 1 440 ? -41.754 5.742 40.972 1.00 89.56 440 ALA A N 1
ATOM 3396 C CA . ALA A 1 440 ? -42.854 5.728 40.005 1.00 89.56 440 ALA A CA 1
ATOM 3397 C C . ALA A 1 440 ? -42.448 6.361 38.661 1.00 89.56 440 ALA A C 1
ATOM 3399 O O . ALA A 1 440 ? -42.730 5.820 37.594 1.00 89.56 440 ALA A O 1
ATOM 3400 N N . TYR A 1 441 ? -41.699 7.465 38.699 1.00 88.06 441 TYR A N 1
ATOM 3401 C CA . TYR A 1 441 ? -41.161 8.080 37.488 1.00 88.06 441 TYR A CA 1
ATOM 3402 C C . TYR A 1 441 ? -40.165 7.168 36.748 1.00 88.06 441 TYR A C 1
ATOM 3404 O O . TYR A 1 441 ? -40.164 7.089 35.515 1.00 88.06 441 TYR A O 1
ATOM 3412 N N . VAL A 1 442 ? -39.287 6.477 37.482 1.00 89.00 442 VAL A N 1
ATOM 3413 C CA . VAL A 1 442 ? -38.313 5.544 36.899 1.00 89.00 442 VAL A CA 1
ATOM 3414 C C . VAL A 1 442 ? -39.002 4.341 36.274 1.00 89.00 442 VAL A C 1
ATOM 3416 O O . VAL A 1 442 ? -38.637 3.971 35.157 1.00 89.00 442 VAL A O 1
ATOM 3419 N N . THR A 1 443 ? -39.996 3.755 36.941 1.00 90.94 443 THR A N 1
ATOM 3420 C CA . THR A 1 443 ? -40.745 2.610 36.412 1.00 90.94 443 THR A CA 1
ATOM 3421 C C . THR A 1 443 ? -41.530 2.993 35.161 1.00 90.94 443 THR A C 1
ATOM 3423 O O . THR A 1 443 ? -41.420 2.290 34.156 1.00 90.94 443 THR A O 1
ATOM 3426 N N . GLU A 1 444 ? -42.205 4.147 35.156 1.00 92.25 444 GLU A N 1
ATOM 3427 C CA . GLU A 1 444 ? -42.907 4.678 33.979 1.00 92.25 444 GLU A CA 1
ATOM 3428 C C . GLU A 1 444 ? -41.945 4.868 32.792 1.00 92.25 444 GLU A C 1
ATOM 3430 O O . GLU A 1 444 ? -42.188 4.393 31.677 1.00 92.25 444 GLU A O 1
ATOM 3435 N N . ARG A 1 445 ? -40.791 5.511 33.019 1.00 92.31 445 ARG A N 1
ATOM 3436 C CA . ARG A 1 445 ? -39.785 5.726 31.964 1.00 92.31 445 ARG A CA 1
ATOM 3437 C C . ARG A 1 445 ? -39.145 4.438 31.479 1.00 92.31 445 ARG A C 1
ATOM 3439 O O . ARG A 1 445 ? -38.851 4.318 30.286 1.00 92.31 445 ARG A O 1
ATOM 3446 N N . GLN A 1 446 ? -38.918 3.486 32.373 1.00 91.94 446 GLN A N 1
ATOM 3447 C CA . GLN A 1 446 ? -38.373 2.185 32.021 1.00 91.94 446 GLN A CA 1
ATOM 3448 C C . GLN A 1 446 ? -39.368 1.380 31.183 1.00 91.94 446 GLN A C 1
ATOM 3450 O O . GLN A 1 446 ? -38.966 0.803 30.171 1.00 91.94 446 GLN A O 1
ATOM 3455 N N . GLN A 1 447 ? -40.656 1.415 31.526 1.00 92.75 447 GLN A N 1
ATOM 3456 C CA . GLN A 1 447 ? -41.720 0.798 30.739 1.00 92.75 447 GLN A CA 1
ATOM 3457 C C . GLN A 1 447 ? -41.806 1.419 29.339 1.00 92.75 447 GLN A C 1
ATOM 3459 O O . GLN A 1 447 ? -41.673 0.700 28.349 1.00 92.75 447 GLN A O 1
ATOM 3464 N N . ALA A 1 448 ? -41.852 2.752 29.237 1.00 92.94 448 ALA A N 1
ATOM 3465 C CA . ALA A 1 448 ? -41.870 3.450 27.948 1.00 92.94 448 ALA A CA 1
ATOM 3466 C C . ALA A 1 448 ? -40.650 3.114 27.063 1.00 92.94 448 ALA A C 1
ATOM 3468 O O . ALA A 1 448 ? -40.752 3.013 25.836 1.00 92.94 448 ALA A O 1
ATOM 3469 N N . LEU A 1 449 ? -39.470 2.922 27.662 1.00 91.75 449 LEU A N 1
ATOM 3470 C CA . LEU A 1 449 ? -38.271 2.502 26.933 1.00 91.75 449 LEU A CA 1
ATOM 3471 C C . LEU A 1 449 ? -38.293 1.034 26.521 1.00 91.75 449 LEU A C 1
ATOM 3473 O O . LEU A 1 449 ? -37.782 0.718 25.444 1.00 91.75 449 LEU A O 1
ATOM 3477 N N . ASN A 1 450 ? -38.856 0.154 27.343 1.00 91.56 450 ASN A N 1
ATOM 3478 C CA . ASN A 1 450 ? -39.040 -1.252 27.002 1.00 91.56 450 ASN A CA 1
ATOM 3479 C C . ASN A 1 450 ? -40.013 -1.399 25.829 1.00 91.56 450 ASN A C 1
ATOM 3481 O O . ASN A 1 450 ? -39.706 -2.120 24.876 1.00 91.56 450 ASN A O 1
ATOM 3485 N N . ASP A 1 451 ? -41.100 -0.629 25.825 1.00 93.56 451 ASP A N 1
ATOM 3486 C CA . ASP A 1 451 ? -42.047 -0.567 24.711 1.00 93.56 451 ASP A CA 1
ATOM 3487 C C . ASP A 1 451 ? -41.368 -0.038 23.446 1.00 93.56 451 ASP A C 1
ATOM 3489 O O . ASP A 1 451 ? -41.451 -0.645 22.373 1.00 93.56 451 ASP A O 1
ATOM 3493 N N . LYS A 1 452 ? -40.582 1.040 23.566 1.00 93.19 452 LYS A N 1
ATOM 3494 C CA . LYS A 1 452 ? -39.806 1.579 22.442 1.00 93.19 452 LYS A CA 1
ATOM 3495 C C . LYS A 1 452 ? -38.790 0.570 21.908 1.00 93.19 452 LYS A C 1
ATOM 3497 O O . LYS A 1 452 ? -38.652 0.419 20.695 1.00 93.19 452 LYS A O 1
ATOM 3502 N N . LEU A 1 453 ? -38.093 -0.155 22.779 1.00 92.19 453 LEU A N 1
ATOM 3503 C CA . LEU A 1 453 ? -37.159 -1.205 22.376 1.00 92.19 453 LEU A CA 1
ATOM 3504 C C . LEU A 1 453 ? -37.882 -2.372 21.692 1.00 92.19 453 LEU A C 1
ATOM 3506 O O . LEU A 1 453 ? -37.380 -2.884 20.688 1.00 92.19 453 LEU A O 1
ATOM 3510 N N . SER A 1 454 ? -39.048 -2.778 22.198 1.00 92.75 454 SER A N 1
ATOM 3511 C CA . SER A 1 454 ? -39.907 -3.791 21.579 1.00 92.75 454 SER A CA 1
ATOM 3512 C C . SER A 1 454 ? -40.317 -3.367 20.166 1.00 92.75 454 SER A C 1
ATOM 3514 O O . SER A 1 454 ? -40.095 -4.112 19.209 1.00 92.75 454 SER A O 1
ATOM 3516 N N . ASN A 1 455 ? -40.761 -2.119 19.999 1.00 94.31 455 ASN A N 1
ATOM 3517 C CA . ASN A 1 455 ? -41.095 -1.535 18.698 1.00 94.31 455 ASN A CA 1
ATOM 3518 C C . ASN A 1 455 ? -39.894 -1.534 17.745 1.00 94.31 455 ASN A C 1
ATOM 3520 O O . ASN A 1 455 ? -40.006 -1.979 16.603 1.00 94.31 455 ASN A O 1
ATOM 3524 N N . VAL A 1 456 ? -38.710 -1.134 18.218 1.00 92.69 456 VAL A N 1
ATOM 3525 C CA . VAL A 1 456 ? -37.477 -1.160 17.415 1.00 92.69 456 VAL A CA 1
ATOM 3526 C C . VAL A 1 456 ? -37.076 -2.592 17.032 1.00 92.69 456 VAL A C 1
ATOM 3528 O O . VAL A 1 456 ? -36.641 -2.827 15.902 1.00 92.69 456 VAL A O 1
ATOM 3531 N N . ARG A 1 457 ? -37.253 -3.581 17.918 1.00 92.19 457 ARG A N 1
ATOM 3532 C CA . ARG A 1 457 ? -37.014 -5.007 17.620 1.00 92.19 457 ARG A CA 1
ATOM 3533 C C . ARG A 1 457 ? -38.016 -5.551 16.601 1.00 92.19 457 ARG A C 1
ATOM 3535 O O . ARG A 1 457 ? -37.618 -6.294 15.701 1.00 92.19 457 ARG A O 1
ATOM 3542 N N . ASN A 1 458 ? -39.286 -5.172 16.699 1.00 95.00 458 ASN A N 1
ATOM 3543 C CA . ASN A 1 458 ? -40.319 -5.546 15.734 1.00 95.00 458 ASN A CA 1
ATOM 3544 C C . ASN A 1 458 ? -40.035 -4.933 14.361 1.00 95.00 458 ASN A C 1
ATOM 3546 O O . ASN A 1 458 ? -39.995 -5.662 13.368 1.00 95.00 458 ASN A O 1
ATOM 3550 N N . LEU A 1 459 ? -39.687 -3.646 14.316 1.00 94.25 459 LEU A N 1
ATOM 3551 C CA . LEU A 1 459 ? -39.247 -2.965 13.101 1.00 94.25 459 LEU A CA 1
ATOM 3552 C C . LEU A 1 459 ? -38.002 -3.631 12.503 1.00 94.25 459 LEU A C 1
ATOM 3554 O O . LEU A 1 459 ? -37.918 -3.823 11.292 1.00 94.25 459 LEU A O 1
ATOM 3558 N N . GLN A 1 460 ? -37.044 -4.048 13.336 1.00 92.56 460 GLN A N 1
ATOM 3559 C CA . GLN A 1 460 ? -35.873 -4.792 12.877 1.00 92.56 460 GLN A CA 1
ATOM 3560 C C . GLN A 1 460 ? -36.275 -6.109 12.206 1.00 92.56 460 GLN A C 1
ATOM 3562 O O . GLN A 1 460 ? -35.794 -6.404 11.112 1.00 92.56 460 GLN A O 1
ATOM 3567 N N . ARG A 1 461 ? -37.171 -6.891 12.823 1.00 93.44 461 ARG A N 1
ATOM 3568 C CA . ARG A 1 461 ? -37.681 -8.150 12.252 1.00 93.44 461 ARG A CA 1
ATOM 3569 C C . ARG A 1 461 ? -38.427 -7.904 10.941 1.00 93.44 461 ARG A C 1
ATOM 3571 O O . ARG A 1 461 ? -38.181 -8.625 9.974 1.00 93.44 461 ARG A O 1
ATOM 3578 N N . GLN A 1 462 ? -39.279 -6.882 10.888 1.00 94.81 462 GLN A N 1
ATOM 3579 C CA . GLN A 1 462 ? -40.013 -6.484 9.689 1.00 94.81 462 GLN A CA 1
ATOM 3580 C C . GLN A 1 462 ? -39.053 -6.097 8.557 1.00 94.81 462 GLN A C 1
ATOM 3582 O O . GLN A 1 462 ? -39.067 -6.721 7.495 1.00 94.81 462 GLN A O 1
ATOM 3587 N N . ARG A 1 463 ? -38.131 -5.158 8.802 1.00 93.31 463 ARG A N 1
ATOM 3588 C CA . ARG A 1 463 ? -37.132 -4.723 7.813 1.00 93.31 463 ARG A CA 1
ATOM 3589 C C . ARG A 1 463 ? -36.206 -5.855 7.377 1.00 93.31 463 ARG A C 1
ATOM 3591 O O . ARG A 1 463 ? -35.853 -5.935 6.204 1.00 93.31 463 ARG A O 1
ATOM 3598 N N . SER A 1 464 ? -35.828 -6.764 8.276 1.00 91.75 464 SER A N 1
ATOM 3599 C CA . SER A 1 464 ? -35.068 -7.967 7.916 1.00 91.75 464 SER A CA 1
ATOM 3600 C C . SER A 1 464 ? -35.826 -8.871 6.942 1.00 91.75 464 SER A C 1
ATOM 3602 O O . SER A 1 464 ? -35.193 -9.450 6.059 1.00 91.75 464 SER A O 1
ATOM 3604 N N . ARG A 1 465 ? -37.153 -9.004 7.082 1.00 93.50 465 ARG A N 1
ATOM 3605 C CA . ARG A 1 465 ? -37.996 -9.774 6.153 1.00 93.50 465 ARG A CA 1
ATOM 3606 C C . ARG A 1 465 ? -38.117 -9.058 4.806 1.00 93.50 465 ARG A C 1
ATOM 3608 O O . ARG A 1 465 ? -37.804 -9.666 3.787 1.00 93.50 465 ARG A O 1
ATOM 3615 N N . GLU A 1 466 ? -38.450 -7.767 4.811 1.00 91.94 466 GLU A N 1
ATOM 3616 C CA . GLU A 1 466 ? -38.581 -6.936 3.599 1.00 91.94 466 GLU A CA 1
ATOM 3617 C C . GLU A 1 466 ? -37.289 -6.887 2.770 1.00 91.94 466 GLU A C 1
ATOM 3619 O O . GLU A 1 466 ? -37.308 -6.962 1.542 1.00 91.94 466 GLU A O 1
ATOM 3624 N N . LEU A 1 467 ? -36.136 -6.776 3.436 1.00 93.38 467 LEU A N 1
ATOM 3625 C CA . LEU A 1 467 ? -34.835 -6.643 2.779 1.00 93.38 467 LEU A CA 1
ATOM 3626 C C . LEU A 1 467 ? -34.136 -7.986 2.543 1.00 93.38 467 LEU A C 1
ATOM 3628 O O . LEU A 1 467 ? -33.007 -8.001 2.048 1.00 93.38 467 LEU A O 1
ATOM 3632 N N . ARG A 1 468 ? -34.777 -9.123 2.851 1.00 90.31 468 ARG A N 1
ATOM 3633 C CA . ARG A 1 468 ? -34.173 -10.458 2.698 1.00 90.31 468 ARG A CA 1
ATOM 3634 C C . ARG A 1 468 ? -33.758 -10.747 1.252 1.00 90.31 468 ARG A C 1
ATOM 3636 O O . ARG A 1 468 ? -32.715 -11.364 1.027 1.00 90.31 468 ARG A O 1
ATOM 3643 N N . THR A 1 469 ? -34.540 -10.260 0.289 1.00 84.88 469 THR A N 1
ATOM 3644 C CA . THR A 1 469 ? -34.278 -10.360 -1.157 1.00 84.88 469 THR A CA 1
ATOM 3645 C C . THR A 1 469 ? -33.355 -9.244 -1.663 1.00 84.88 469 THR A C 1
ATOM 3647 O O . THR A 1 469 ? -32.587 -9.443 -2.604 1.00 84.88 469 THR A O 1
ATOM 3650 N N . LYS A 1 470 ? -33.338 -8.085 -0.993 1.00 88.06 470 LYS A N 1
ATOM 3651 C CA . LYS A 1 470 ? -32.522 -6.912 -1.345 1.00 88.06 470 LYS A CA 1
ATOM 3652 C C . LYS A 1 470 ? -31.132 -6.984 -0.708 1.00 88.06 470 LYS A C 1
ATOM 3654 O O . LYS A 1 470 ? -30.794 -6.255 0.230 1.00 88.06 470 LYS A O 1
ATOM 3659 N N . ARG A 1 471 ? -30.286 -7.867 -1.245 1.00 82.19 471 ARG A N 1
ATOM 3660 C CA . ARG A 1 471 ? -28.861 -7.925 -0.875 1.00 82.19 471 ARG A CA 1
ATOM 3661 C C . ARG A 1 471 ? -28.102 -6.731 -1.439 1.00 82.19 471 ARG A C 1
ATOM 3663 O O . ARG A 1 471 ? -28.344 -6.297 -2.564 1.00 82.19 471 ARG A O 1
ATOM 3670 N N . MET A 1 472 ? -27.127 -6.229 -0.685 1.00 82.75 472 MET A N 1
ATOM 3671 C CA . MET A 1 472 ? -26.283 -5.136 -1.160 1.00 82.75 472 MET A CA 1
ATOM 3672 C C . MET A 1 472 ? -25.554 -5.526 -2.464 1.00 82.75 472 MET A C 1
ATOM 3674 O O . MET A 1 472 ? -24.883 -6.567 -2.495 1.00 82.75 472 MET A O 1
ATOM 3678 N N . PRO A 1 473 ? -25.620 -4.696 -3.531 1.00 84.62 473 PRO A N 1
ATOM 3679 C CA . PRO A 1 473 ? -24.957 -4.983 -4.796 1.00 84.62 473 PRO A CA 1
ATOM 3680 C C . PRO A 1 473 ? -23.464 -5.275 -4.601 1.00 84.62 473 PRO A C 1
ATOM 3682 O O . PRO A 1 473 ? -22.816 -4.615 -3.776 1.00 84.62 473 PRO A O 1
ATOM 3685 N N . PRO A 1 474 ? -22.862 -6.205 -5.368 1.00 78.56 474 PRO A N 1
ATOM 3686 C CA . PRO A 1 474 ? -21.464 -6.594 -5.193 1.00 78.56 474 PRO A CA 1
ATOM 3687 C C . PRO A 1 474 ? -20.489 -5.413 -5.199 1.00 78.56 474 PRO A C 1
ATOM 3689 O O . PRO A 1 474 ? -19.569 -5.391 -4.383 1.00 78.56 474 PRO A O 1
ATOM 3692 N N . ALA A 1 475 ? -20.714 -4.411 -6.054 1.00 77.38 475 ALA A N 1
ATOM 3693 C CA . ALA A 1 475 ? -19.907 -3.193 -6.109 1.00 77.38 475 ALA A CA 1
ATOM 3694 C C . ALA A 1 475 ? -19.989 -2.377 -4.806 1.00 77.38 475 ALA A C 1
ATOM 3696 O O . ALA A 1 475 ? -18.954 -2.042 -4.233 1.00 77.38 475 ALA A O 1
ATOM 3697 N N . LYS A 1 476 ? -21.197 -2.145 -4.271 1.00 80.44 476 LYS A N 1
ATOM 3698 C CA . LYS A 1 476 ? -21.392 -1.455 -2.983 1.00 80.44 476 LYS A CA 1
ATOM 3699 C C . LYS A 1 476 ? -20.832 -2.258 -1.812 1.00 80.44 476 LYS A C 1
ATOM 3701 O O . LYS A 1 476 ? -20.201 -1.673 -0.937 1.00 80.44 476 LYS A O 1
ATOM 3706 N N . ARG A 1 477 ? -20.947 -3.591 -1.818 1.00 78.31 477 ARG A N 1
ATOM 3707 C CA . ARG A 1 477 ? -20.281 -4.440 -0.811 1.00 78.31 477 ARG A CA 1
ATOM 3708 C C . ARG A 1 477 ? -18.766 -4.330 -0.890 1.00 78.31 477 ARG A C 1
ATOM 3710 O O . ARG A 1 477 ? -18.126 -4.241 0.151 1.00 78.31 477 ARG A O 1
ATOM 3717 N N . ARG A 1 478 ? -18.186 -4.317 -2.096 1.00 76.31 478 ARG A N 1
ATOM 3718 C CA . ARG A 1 478 ? -16.740 -4.132 -2.301 1.00 76.31 478 ARG A CA 1
ATOM 3719 C C . ARG A 1 478 ? -16.294 -2.749 -1.839 1.00 76.31 478 ARG A C 1
ATOM 3721 O O . ARG A 1 478 ? -15.312 -2.672 -1.114 1.00 76.31 478 ARG A O 1
ATOM 3728 N N . ALA A 1 479 ? -17.038 -1.695 -2.169 1.00 75.94 479 ALA A N 1
ATOM 3729 C CA . ALA A 1 479 ? -16.766 -0.332 -1.720 1.00 75.94 479 ALA A CA 1
ATOM 3730 C C . ALA A 1 479 ? -16.887 -0.199 -0.196 1.00 75.94 479 ALA A C 1
ATOM 3732 O O . ALA A 1 479 ? -15.982 0.311 0.451 1.00 75.94 479 ALA A O 1
ATOM 3733 N N . ARG A 1 480 ? -17.942 -0.750 0.416 1.00 78.38 480 ARG A N 1
ATOM 3734 C CA . ARG A 1 480 ? -18.114 -0.772 1.875 1.00 78.38 480 ARG A CA 1
ATOM 3735 C C . ARG A 1 480 ? -17.044 -1.615 2.556 1.00 78.38 480 ARG A C 1
ATOM 3737 O O . ARG A 1 480 ? -16.563 -1.234 3.615 1.00 78.38 480 ARG A O 1
ATOM 3744 N N . ALA A 1 481 ? -16.645 -2.739 1.966 1.00 69.06 481 ALA A N 1
ATOM 3745 C CA . ALA A 1 481 ? -15.523 -3.537 2.445 1.00 69.06 481 ALA A CA 1
ATOM 3746 C C . ALA A 1 481 ? -14.199 -2.776 2.307 1.00 69.06 481 ALA A C 1
ATOM 3748 O O . ALA A 1 481 ? -13.386 -2.851 3.215 1.00 69.06 481 ALA A O 1
ATOM 3749 N N . ALA A 1 482 ? -13.990 -2.015 1.232 1.00 68.38 482 ALA A N 1
ATOM 3750 C CA . ALA A 1 482 ? -12.816 -1.168 1.038 1.00 68.38 482 ALA A CA 1
ATOM 3751 C C . ALA A 1 482 ? -12.785 0.005 2.031 1.00 68.38 482 ALA A C 1
ATOM 3753 O O . ALA A 1 482 ? -11.767 0.207 2.678 1.00 68.38 482 ALA A O 1
ATOM 3754 N N . ALA A 1 483 ? -13.904 0.699 2.248 1.00 67.56 483 ALA A N 1
ATOM 3755 C CA . ALA A 1 483 ? -14.033 1.757 3.251 1.00 67.56 483 ALA A CA 1
ATOM 3756 C C . ALA A 1 483 ? -13.845 1.208 4.672 1.00 67.56 483 ALA A C 1
ATOM 3758 O O . ALA A 1 483 ? -13.101 1.758 5.475 1.00 67.56 483 ALA A O 1
ATOM 3759 N N . ARG A 1 484 ? -14.442 0.051 4.976 1.00 65.75 484 ARG A N 1
ATOM 3760 C CA . ARG A 1 484 ? -14.212 -0.645 6.245 1.00 65.75 484 ARG A CA 1
ATOM 3761 C C . ARG A 1 484 ? -12.760 -1.112 6.390 1.00 65.75 484 ARG A C 1
ATOM 3763 O O . ARG A 1 484 ? -12.242 -1.053 7.496 1.00 65.75 484 ARG A O 1
ATOM 3770 N N . ARG A 1 485 ? -12.090 -1.526 5.309 1.00 60.72 485 ARG A N 1
ATOM 3771 C CA . ARG A 1 485 ? -10.645 -1.822 5.290 1.00 60.72 485 ARG A CA 1
ATOM 3772 C C . ARG A 1 485 ? -9.806 -0.569 5.534 1.00 60.72 485 ARG A C 1
ATOM 3774 O O . ARG A 1 485 ? -8.855 -0.659 6.298 1.00 60.72 485 ARG A O 1
ATOM 3781 N N . ALA A 1 486 ? -10.180 0.569 4.954 1.00 52.44 486 ALA A N 1
ATOM 3782 C CA . ALA A 1 486 ? -9.533 1.858 5.193 1.00 52.44 486 ALA A CA 1
ATOM 3783 C C . ALA A 1 486 ? -9.686 2.319 6.657 1.00 52.44 486 ALA A C 1
ATOM 3785 O O . ALA A 1 486 ? -8.772 2.920 7.201 1.00 52.44 486 ALA A O 1
ATOM 3786 N N . ILE A 1 487 ? -10.796 1.959 7.316 1.00 48.22 487 ILE A N 1
ATOM 3787 C CA . ILE A 1 487 ? -11.081 2.242 8.740 1.00 48.22 487 ILE A CA 1
ATOM 3788 C C . ILE A 1 487 ? -10.682 1.051 9.660 1.00 48.22 487 ILE A C 1
ATOM 3790 O O . ILE A 1 487 ? -11.085 0.960 10.819 1.00 48.22 487 ILE A O 1
ATOM 3794 N N . GLY A 1 488 ? -9.928 0.066 9.156 1.00 50.19 488 GLY A N 1
ATOM 3795 C CA . GLY A 1 488 ? -9.416 -1.066 9.949 1.00 50.19 488 GLY A CA 1
ATOM 3796 C C . GLY A 1 488 ? -10.442 -2.128 10.403 1.00 50.19 488 GLY A C 1
ATOM 3797 O O . GLY A 1 488 ? -10.090 -3.085 11.091 1.00 50.19 488 GLY A O 1
ATOM 3798 N N . ARG A 1 489 ? -11.721 -2.048 10.008 1.00 45.69 489 ARG A N 1
ATOM 3799 C CA . ARG A 1 489 ? -12.774 -3.027 10.355 1.00 45.69 489 ARG A CA 1
ATOM 3800 C C . ARG A 1 489 ? -12.950 -4.106 9.275 1.00 45.69 489 ARG A C 1
ATOM 3802 O O . ARG A 1 489 ? -13.845 -4.025 8.446 1.00 45.69 489 ARG A O 1
ATOM 3809 N N . GLN A 1 490 ? -12.173 -5.187 9.294 1.00 43.66 490 GLN A N 1
ATOM 3810 C CA . GLN A 1 490 ? -12.416 -6.321 8.376 1.00 43.66 490 GLN A CA 1
ATOM 3811 C C . GLN A 1 490 ? -13.775 -7.024 8.668 1.00 43.66 490 GLN A C 1
ATOM 3813 O O . GLN A 1 490 ? -14.091 -7.269 9.844 1.00 43.66 490 GLN A O 1
ATOM 3818 N N . PRO A 1 491 ? -14.595 -7.356 7.642 1.00 42.19 491 PRO A N 1
ATOM 3819 C CA . PRO A 1 491 ? -15.829 -8.134 7.806 1.00 42.19 491 PRO A CA 1
ATOM 3820 C C . PRO A 1 491 ? -15.549 -9.612 8.146 1.00 42.19 491 PRO A C 1
ATOM 3822 O O . PRO A 1 491 ? -14.578 -10.190 7.671 1.00 42.19 491 PRO A O 1
ATOM 3825 N N . LYS A 1 492 ? -16.426 -10.220 8.959 1.00 45.69 492 LYS A N 1
ATOM 3826 C CA . LYS A 1 492 ? -16.266 -11.544 9.600 1.00 45.69 492 LYS A CA 1
ATOM 3827 C C . LYS A 1 492 ? -16.358 -12.783 8.679 1.00 45.69 492 LYS A C 1
ATOM 3829 O O . LYS A 1 492 ? -16.150 -13.878 9.177 1.00 45.69 492 LYS A O 1
ATOM 3834 N N . TYR A 1 493 ? -16.651 -12.656 7.381 1.00 40.91 493 TYR A N 1
ATOM 3835 C CA . TYR A 1 493 ? -17.187 -13.795 6.604 1.00 40.91 493 TYR A CA 1
ATOM 3836 C C . TYR A 1 493 ? -16.358 -14.291 5.412 1.00 40.91 493 TYR A C 1
ATOM 3838 O O . TYR A 1 493 ? -16.875 -15.047 4.602 1.00 40.91 493 TYR A O 1
ATOM 3846 N N . PHE A 1 494 ? -15.081 -13.933 5.287 1.00 34.22 494 PHE A N 1
ATOM 3847 C CA . PHE A 1 494 ? -14.217 -14.583 4.294 1.00 34.22 494 PHE A CA 1
ATOM 3848 C C . PHE A 1 494 ? -12.856 -14.903 4.898 1.00 34.22 494 PHE A C 1
ATOM 3850 O O . PHE A 1 494 ? -11.949 -14.073 4.904 1.00 34.22 494 PHE A O 1
ATOM 3857 N N . ASN A 1 495 ? -12.729 -16.132 5.395 1.00 34.75 495 ASN A N 1
ATOM 3858 C CA . ASN A 1 495 ? -11.445 -16.798 5.524 1.00 34.75 495 ASN A CA 1
ATOM 3859 C C . ASN A 1 495 ? -11.221 -17.586 4.216 1.00 34.75 495 ASN A C 1
ATOM 3861 O O . ASN A 1 495 ? -11.847 -18.630 4.034 1.00 34.75 495 ASN A O 1
ATOM 3865 N N . PRO A 1 496 ? -10.395 -17.103 3.268 1.00 38.62 496 PRO A N 1
ATOM 3866 C CA . PRO A 1 496 ? -10.202 -17.747 1.962 1.00 38.62 496 PRO A CA 1
ATOM 3867 C C . PRO A 1 496 ? -9.511 -19.123 2.030 1.00 38.62 496 PRO A C 1
ATOM 3869 O O . PRO A 1 496 ? -9.297 -19.743 0.993 1.00 38.62 496 PRO A O 1
ATOM 3872 N N . ASN A 1 497 ? -9.187 -19.617 3.230 1.00 41.25 497 ASN A N 1
ATOM 3873 C CA . ASN A 1 497 ? -8.509 -20.895 3.434 1.00 41.25 497 ASN A CA 1
ATOM 3874 C C . ASN A 1 497 ? -9.438 -22.081 3.748 1.00 41.25 497 ASN A C 1
ATOM 3876 O O . ASN A 1 497 ? -8.953 -23.205 3.766 1.00 41.25 497 ASN A O 1
ATOM 3880 N N . VAL A 1 498 ? -10.748 -21.882 3.944 1.00 39.84 498 VAL A N 1
ATOM 3881 C CA . VAL A 1 498 ? -11.656 -23.002 4.287 1.00 39.84 498 VAL A CA 1
ATOM 3882 C C . VAL A 1 498 ? -12.037 -23.845 3.056 1.00 39.84 498 VAL A C 1
ATOM 3884 O O . VAL A 1 498 ? -12.318 -25.027 3.184 1.00 39.84 498 VAL A O 1
ATOM 3887 N N . GLY A 1 499 ? -11.959 -23.289 1.841 1.00 33.69 499 GLY A N 1
ATOM 3888 C CA . GLY A 1 499 ? -12.320 -24.000 0.603 1.00 33.69 499 GLY A CA 1
ATOM 3889 C C . GLY A 1 499 ? -11.203 -24.820 -0.059 1.00 33.69 499 GLY A C 1
ATOM 3890 O O . GLY A 1 499 ? -11.431 -25.378 -1.124 1.00 33.69 499 GLY A O 1
ATOM 3891 N N . LYS A 1 500 ? -9.988 -24.867 0.510 1.00 37.81 500 LYS A N 1
ATOM 3892 C CA . LYS A 1 500 ? -8.835 -25.565 -0.103 1.00 37.81 500 LYS A CA 1
ATOM 3893 C C . LYS A 1 500 ? -8.411 -26.857 0.596 1.00 37.81 500 LYS A C 1
ATOM 3895 O O . LYS A 1 500 ? -7.521 -27.523 0.085 1.00 37.81 500 LYS A O 1
ATOM 3900 N N . GLN A 1 501 ? -9.022 -27.215 1.726 1.00 39.34 501 GLN A N 1
ATOM 3901 C CA . GLN A 1 501 ? -8.684 -28.449 2.449 1.00 39.34 501 GLN A CA 1
ATOM 3902 C C . GLN A 1 501 ? -9.631 -29.623 2.162 1.00 39.34 501 GLN A C 1
ATOM 3904 O O . GLN A 1 501 ? -9.267 -30.752 2.458 1.00 39.34 501 GLN A O 1
ATOM 3909 N N . SER A 1 502 ? -10.788 -29.402 1.529 1.00 39.78 502 SER A N 1
ATOM 3910 C CA . SER A 1 502 ? -11.721 -30.486 1.179 1.00 39.78 502 SER A CA 1
ATOM 3911 C C . SER A 1 502 ? -11.492 -31.104 -0.209 1.00 39.78 502 SER A C 1
ATOM 3913 O O . SER A 1 502 ? -12.005 -32.183 -0.471 1.00 39.78 502 SER A O 1
ATOM 3915 N N . GLY A 1 503 ? -10.720 -30.462 -1.097 1.00 35.22 503 GLY A N 1
ATOM 3916 C CA . GLY A 1 503 ? -10.509 -30.939 -2.477 1.00 35.22 503 GLY A CA 1
ATOM 3917 C C . GLY A 1 503 ? -9.245 -31.777 -2.706 1.00 35.22 503 GLY A C 1
ATOM 3918 O O . GLY A 1 503 ? -9.148 -32.472 -3.709 1.00 35.22 503 GLY A O 1
ATOM 3919 N N . THR A 1 504 ? -8.267 -31.732 -1.798 1.00 35.69 504 THR A N 1
ATOM 3920 C CA . THR A 1 504 ? -6.950 -32.377 -1.983 1.00 35.69 504 THR A CA 1
ATOM 3921 C C . THR A 1 504 ? -6.779 -33.702 -1.243 1.00 35.69 504 THR A C 1
ATOM 3923 O O . THR A 1 504 ? -5.767 -34.361 -1.447 1.00 35.69 504 THR A O 1
ATOM 3926 N N . GLN A 1 505 ? -7.754 -34.141 -0.439 1.00 38.91 505 GLN A N 1
ATOM 3927 C CA . GLN A 1 505 ? -7.744 -35.487 0.158 1.00 38.91 505 GLN A CA 1
ATOM 3928 C C . GLN A 1 505 ? -8.461 -36.552 -0.694 1.00 38.91 505 GLN A C 1
ATOM 3930 O O . GLN A 1 505 ? -8.375 -37.731 -0.371 1.00 38.91 505 GLN A O 1
ATOM 3935 N N . ALA A 1 506 ? -9.103 -36.172 -1.806 1.00 37.81 506 ALA A N 1
ATOM 3936 C CA . ALA A 1 506 ? -9.855 -37.098 -2.660 1.00 37.81 506 ALA A CA 1
ATOM 3937 C C . ALA A 1 506 ? -9.049 -37.714 -3.828 1.00 37.81 506 ALA A C 1
ATOM 3939 O O . ALA A 1 506 ? -9.579 -38.567 -4.529 1.00 37.81 506 ALA A O 1
ATOM 3940 N N . PHE A 1 507 ? -7.782 -37.325 -4.049 1.00 34.47 507 PHE A N 1
ATOM 3941 C CA . PHE A 1 507 ? -7.026 -37.727 -5.254 1.00 34.47 507 PHE A CA 1
ATOM 3942 C C . PHE A 1 507 ? -5.659 -38.395 -5.022 1.00 34.47 507 PHE A C 1
ATOM 3944 O O . PHE A 1 507 ? -4.933 -38.646 -5.978 1.00 34.47 507 PHE A O 1
ATOM 3951 N N . THR A 1 508 ? -5.307 -38.766 -3.789 1.00 36.97 508 THR A N 1
ATOM 3952 C CA . THR A 1 508 ? -4.076 -39.537 -3.515 1.00 36.97 508 THR A CA 1
ATOM 3953 C C . THR A 1 508 ? -4.327 -40.667 -2.520 1.00 36.97 508 THR A C 1
ATOM 3955 O O . THR A 1 508 ? -3.847 -40.624 -1.391 1.00 36.97 508 THR A O 1
ATOM 3958 N N . ARG A 1 509 ? -5.090 -41.683 -2.935 1.00 35.09 509 ARG A N 1
ATOM 3959 C CA . ARG A 1 509 ? -5.041 -43.045 -2.370 1.00 35.09 509 ARG A CA 1
ATOM 3960 C C . ARG A 1 509 ? -5.324 -44.068 -3.472 1.00 35.09 509 ARG A C 1
ATOM 3962 O O . ARG A 1 509 ? -6.413 -44.619 -3.560 1.00 35.09 509 ARG A O 1
ATOM 3969 N N . LYS A 1 510 ? -4.340 -44.288 -4.343 1.00 37.09 510 LYS A N 1
ATOM 3970 C CA . LYS A 1 510 ? -4.246 -45.500 -5.167 1.00 37.09 510 LYS A CA 1
ATOM 3971 C C . LYS A 1 510 ? -2.785 -45.720 -5.554 1.00 37.09 510 LYS A C 1
ATOM 3973 O O . LYS A 1 510 ? -2.344 -45.254 -6.593 1.00 37.09 510 LYS A O 1
ATOM 3978 N N . ALA A 1 511 ? -2.042 -46.345 -4.645 1.00 35.34 511 ALA A N 1
ATOM 3979 C CA . ALA A 1 511 ? -0.909 -47.232 -4.911 1.00 35.34 511 ALA A CA 1
ATOM 3980 C C . ALA A 1 511 ? -0.304 -47.673 -3.567 1.00 35.34 511 ALA A C 1
ATOM 3982 O O . ALA A 1 511 ? -0.174 -46.853 -2.662 1.00 35.34 511 ALA A O 1
ATOM 3983 N N . VAL A 1 512 ? 0.120 -48.940 -3.521 1.00 33.31 512 VAL A N 1
ATOM 3984 C CA . VAL A 1 512 ? 0.926 -49.637 -2.499 1.00 33.31 512 VAL A CA 1
ATOM 3985 C C . VAL A 1 512 ? 0.154 -50.484 -1.459 1.00 33.31 512 VAL A C 1
ATOM 3987 O O . VAL A 1 512 ? -0.298 -49.999 -0.430 1.00 33.31 512 VAL A O 1
ATOM 3990 N N . ASN A 1 513 ? 0.096 -51.782 -1.793 1.00 32.84 513 ASN A N 1
ATOM 3991 C CA . ASN A 1 513 ? 0.171 -53.014 -0.986 1.00 32.84 513 ASN A CA 1
ATOM 3992 C C . ASN A 1 513 ? -0.901 -53.401 0.058 1.00 32.84 513 ASN A C 1
ATOM 3994 O O . ASN A 1 513 ? -0.997 -52.854 1.148 1.00 32.84 513 ASN A O 1
ATOM 3998 N N . ALA A 1 514 ? -1.633 -54.453 -0.337 1.00 37.59 514 ALA A N 1
ATOM 3999 C CA . ALA A 1 514 ? -1.997 -55.691 0.363 1.00 37.59 514 ALA A CA 1
ATOM 4000 C C . ALA A 1 514 ? -1.763 -55.827 1.884 1.00 37.59 514 ALA A C 1
ATOM 4002 O O . ALA A 1 514 ? -0.634 -55.743 2.356 1.00 37.59 514 ALA A O 1
ATOM 4003 N N . GLY A 1 515 ? -2.825 -56.254 2.582 1.00 35.22 515 GLY A N 1
ATOM 4004 C CA . GLY A 1 515 ? -2.732 -57.067 3.800 1.00 35.22 515 GLY A CA 1
ATOM 4005 C C . GLY A 1 515 ? -3.467 -56.517 5.027 1.00 35.22 515 GLY A C 1
ATOM 4006 O O . GLY A 1 515 ? -2.993 -55.587 5.659 1.00 35.22 515 GLY A O 1
ATOM 4007 N N . GLN A 1 516 ? -4.548 -57.210 5.401 1.00 35.84 516 GLN A N 1
ATOM 4008 C CA . GLN A 1 516 ? -5.285 -57.196 6.681 1.00 35.84 516 GLN A CA 1
ATOM 4009 C C . GLN A 1 516 ? -6.387 -56.140 6.941 1.00 35.84 516 GLN A C 1
ATOM 4011 O O . GLN A 1 516 ? -6.208 -54.953 6.665 1.00 35.84 516 GLN A O 1
ATOM 4016 N N . PRO A 1 517 ? -7.542 -56.564 7.515 1.00 35.28 517 PRO A N 1
ATOM 4017 C CA . PRO A 1 517 ? -8.660 -55.686 7.828 1.00 35.28 517 PRO A CA 1
ATOM 4018 C C . PRO A 1 517 ? -8.599 -55.239 9.293 1.00 35.28 517 PRO A C 1
ATOM 4020 O O . PRO A 1 517 ? -8.716 -56.060 10.200 1.00 35.28 517 PRO A O 1
ATOM 4023 N N . GLN A 1 518 ? -8.488 -53.935 9.546 1.00 33.59 518 GLN A N 1
ATOM 4024 C CA . GLN A 1 518 ? -8.880 -53.379 10.840 1.00 33.59 518 GLN A CA 1
ATOM 4025 C C . GLN A 1 518 ? -9.701 -52.098 10.688 1.00 33.59 518 GLN A C 1
ATOM 4027 O O . GLN A 1 518 ? -9.403 -51.188 9.916 1.00 33.59 518 GLN A O 1
ATOM 4032 N N . SER A 1 519 ? -10.786 -52.120 11.451 1.00 42.97 519 SER A N 1
ATOM 4033 C CA . SER A 1 519 ? -11.850 -51.152 11.652 1.00 42.97 519 SER A CA 1
ATOM 4034 C C . SER A 1 519 ? -11.367 -49.729 11.917 1.00 42.97 519 SER A C 1
ATOM 4036 O O . SER A 1 519 ? -10.656 -49.496 12.889 1.00 42.97 519 SER A O 1
ATOM 4038 N N . PHE A 1 520 ? -11.871 -48.766 11.142 1.00 27.55 520 PHE A N 1
ATOM 4039 C CA . PHE A 1 520 ? -11.982 -47.375 11.581 1.00 27.55 520 PHE A CA 1
ATOM 4040 C C . PHE A 1 520 ? -13.256 -46.732 11.027 1.00 27.55 520 PHE A C 1
ATOM 4042 O O . PHE A 1 520 ? -13.386 -46.441 9.839 1.00 27.55 520 PHE A O 1
ATOM 4049 N N . THR A 1 521 ? -14.195 -46.509 11.938 1.00 37.62 521 THR A N 1
ATOM 4050 C CA . THR A 1 521 ? -15.378 -45.659 11.829 1.00 37.62 521 THR A CA 1
ATOM 4051 C C . THR A 1 521 ? -14.965 -44.185 11.759 1.00 37.62 521 THR A C 1
ATOM 4053 O O . THR A 1 521 ? -14.333 -43.672 12.679 1.00 37.62 521 THR A O 1
ATOM 4056 N N . GLN A 1 522 ? -15.359 -43.480 10.693 1.00 31.70 522 GLN A N 1
ATOM 4057 C CA . GLN A 1 522 ? -15.452 -42.011 10.631 1.00 31.70 522 GLN A CA 1
ATOM 4058 C C . GLN A 1 522 ? -16.744 -41.618 9.878 1.00 31.70 522 GLN A C 1
ATOM 4060 O O . GLN A 1 522 ? -17.152 -42.331 8.960 1.00 31.70 522 GLN A O 1
ATOM 4065 N N . PRO A 1 523 ? -17.410 -40.513 10.266 1.00 35.69 523 PRO A N 1
ATOM 4066 C CA . PRO A 1 523 ? -18.823 -40.275 9.981 1.00 35.69 523 PRO A CA 1
ATOM 4067 C C . PRO A 1 523 ? -19.058 -39.604 8.621 1.00 35.69 523 PRO A C 1
ATOM 4069 O O . PRO A 1 523 ? -18.460 -38.573 8.299 1.00 35.69 523 PRO A O 1
ATOM 4072 N N . ILE A 1 524 ? -19.991 -40.156 7.843 1.00 33.22 524 ILE A N 1
ATOM 4073 C CA . ILE A 1 524 ? -20.503 -39.543 6.613 1.00 33.22 524 ILE A CA 1
ATOM 4074 C C . ILE A 1 524 ? -21.513 -38.451 6.988 1.00 33.22 524 ILE A C 1
ATOM 4076 O O . ILE A 1 524 ? -22.466 -38.680 7.729 1.00 33.22 524 ILE A O 1
ATOM 4080 N N . ARG A 1 525 ? -21.292 -37.239 6.467 1.00 32.16 525 ARG A N 1
ATOM 4081 C CA . ARG A 1 525 ? -22.253 -36.130 6.516 1.00 32.16 525 ARG A CA 1
ATOM 4082 C C . ARG A 1 525 ? -23.427 -36.402 5.575 1.00 32.16 525 ARG A C 1
ATOM 4084 O O . ARG A 1 525 ? -23.222 -36.577 4.378 1.00 32.16 525 ARG A O 1
ATOM 4091 N N . ASN A 1 526 ? -24.623 -36.323 6.153 1.00 35.66 526 ASN A N 1
ATOM 4092 C CA . ASN A 1 526 ? -25.950 -36.342 5.539 1.00 35.66 526 ASN A CA 1
ATOM 4093 C C . ASN A 1 526 ? -26.066 -35.572 4.211 1.00 35.66 526 ASN A C 1
ATOM 4095 O O . ASN A 1 526 ? -25.883 -34.352 4.170 1.00 35.66 526 ASN A O 1
ATOM 4099 N N . ILE A 1 527 ? -26.511 -36.283 3.173 1.00 34.59 527 ILE A N 1
ATOM 4100 C CA . ILE A 1 527 ? -27.367 -35.753 2.107 1.00 34.59 527 ILE A CA 1
ATOM 4101 C C . ILE A 1 527 ? -28.783 -36.237 2.444 1.00 34.59 527 ILE A C 1
ATOM 4103 O O . ILE A 1 527 ? -28.968 -37.387 2.830 1.00 34.59 527 ILE A O 1
ATOM 4107 N N . GLY A 1 528 ? -29.730 -35.300 2.442 1.00 36.22 528 GLY A N 1
ATOM 4108 C CA . GLY A 1 528 ? -31.034 -35.430 3.088 1.00 36.22 528 GLY A CA 1
ATOM 4109 C C . GLY A 1 528 ? -31.973 -36.472 2.486 1.00 36.22 528 GLY A C 1
ATOM 4110 O O . GLY A 1 528 ? -31.853 -36.836 1.322 1.00 36.22 528 GLY A O 1
ATOM 4111 N N . GLY A 1 529 ? -32.947 -36.879 3.303 1.00 43.28 529 GLY A N 1
ATOM 4112 C CA . GLY A 1 529 ? -34.120 -37.629 2.850 1.00 43.28 529 GLY A CA 1
ATOM 4113 C C . GLY A 1 529 ? -34.625 -38.730 3.783 1.00 43.28 529 GLY A C 1
ATOM 4114 O O . GLY A 1 529 ? -35.706 -39.241 3.539 1.00 43.28 529 GLY A O 1
ATOM 4115 N N . GLY A 1 530 ? -33.906 -39.076 4.855 1.00 43.34 530 GLY A N 1
ATOM 4116 C CA . GLY A 1 530 ? -34.376 -40.007 5.888 1.00 43.34 530 GLY A CA 1
ATOM 4117 C C . GLY A 1 530 ? -34.195 -39.394 7.272 1.00 43.34 530 GLY A C 1
ATOM 4118 O O . GLY A 1 530 ? -33.203 -38.697 7.500 1.00 43.34 530 GLY A O 1
ATOM 4119 N N . GLY A 1 531 ? -35.155 -39.602 8.180 1.00 53.19 531 GLY A N 1
ATOM 4120 C CA . GLY A 1 531 ? -34.985 -39.246 9.595 1.00 53.19 531 GLY A CA 1
ATOM 4121 C C . GLY A 1 531 ? -33.661 -39.804 10.122 1.00 53.19 531 GLY A C 1
ATOM 4122 O O . GLY A 1 531 ? -33.228 -40.869 9.679 1.00 53.19 531 GLY A O 1
ATO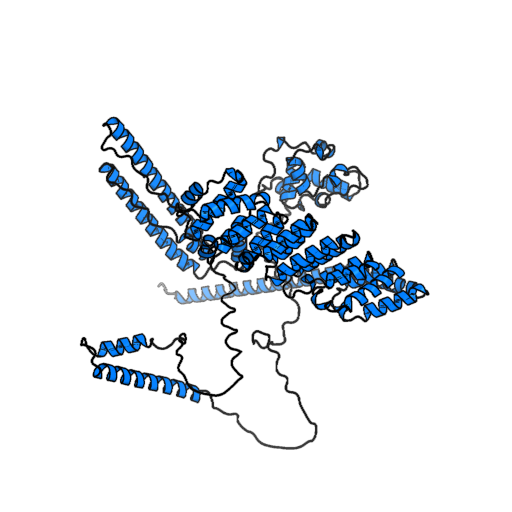M 4123 N N . SER A 1 532 ? -32.972 -39.066 11.000 1.00 65.69 532 SER A N 1
ATOM 4124 C CA . SER A 1 532 ? -31.682 -39.534 11.518 1.00 65.69 532 SER A CA 1
ATOM 4125 C C . SER A 1 532 ? -31.852 -40.892 12.203 1.00 65.69 532 SER A C 1
ATOM 4127 O O . SER A 1 532 ? -32.915 -41.188 12.749 1.00 65.69 532 SER A O 1
ATOM 4129 N N . ILE A 1 533 ? -30.798 -41.711 12.202 1.00 59.12 533 ILE A N 1
ATOM 4130 C CA . ILE A 1 533 ? -30.779 -42.992 12.927 1.00 59.12 533 ILE A CA 1
ATOM 4131 C C . ILE A 1 533 ? -31.179 -42.770 14.395 1.00 59.12 533 ILE A C 1
ATOM 4133 O O . ILE A 1 533 ? -31.944 -43.551 14.943 1.00 59.12 533 ILE A O 1
ATOM 4137 N N . ASP A 1 534 ? -30.784 -41.640 14.990 1.00 60.19 534 ASP A N 1
ATOM 4138 C CA . ASP A 1 534 ? -31.194 -41.251 16.346 1.00 60.19 534 ASP A CA 1
ATOM 4139 C C . ASP A 1 534 ? -32.718 -41.080 16.488 1.00 60.19 534 ASP A C 1
ATOM 4141 O O . ASP A 1 534 ? -33.286 -41.415 17.522 1.00 60.19 534 ASP A O 1
ATOM 4145 N N . GLN A 1 535 ? -33.404 -40.600 15.446 1.00 68.19 535 GLN A N 1
ATOM 4146 C CA . GLN A 1 535 ? -34.864 -40.474 15.398 1.00 68.19 535 GLN A CA 1
ATOM 4147 C C . GLN A 1 535 ? -35.558 -41.829 15.211 1.00 68.19 535 GLN A C 1
ATOM 4149 O O . GLN A 1 535 ? -36.620 -42.058 15.783 1.00 68.19 535 GLN A O 1
ATOM 4154 N N . GLN A 1 536 ? -34.957 -42.738 14.440 1.00 65.94 536 GLN A N 1
ATOM 4155 C CA . GLN A 1 536 ? -35.462 -44.104 14.271 1.00 65.94 536 GLN A CA 1
ATOM 4156 C C . GLN A 1 536 ? -35.285 -44.928 15.552 1.00 65.94 536 GLN A C 1
ATOM 4158 O O . GLN A 1 536 ? -36.209 -45.626 15.958 1.00 65.94 536 GLN A O 1
ATOM 4163 N N . VAL A 1 537 ? -34.149 -44.775 16.239 1.00 66.38 537 VAL A N 1
ATOM 4164 C CA . VAL A 1 537 ? -33.891 -45.372 17.557 1.00 66.38 537 VAL A CA 1
ATOM 4165 C C . VAL A 1 537 ? -34.838 -44.784 18.601 1.00 66.38 537 VAL A C 1
ATOM 4167 O O . VAL A 1 537 ? -35.443 -45.539 19.350 1.00 66.38 537 VAL A O 1
ATOM 4170 N N . ALA A 1 538 ? -35.040 -43.463 18.622 1.00 69.00 538 ALA A N 1
ATOM 4171 C CA . ALA A 1 538 ? -35.985 -42.830 19.542 1.00 69.00 538 ALA A CA 1
ATOM 4172 C C . ALA A 1 538 ? -37.432 -43.306 19.321 1.00 69.00 538 ALA A C 1
ATOM 4174 O O . ALA A 1 538 ? -38.146 -43.529 20.294 1.00 69.00 538 ALA A O 1
ATOM 4175 N N . ASN A 1 539 ? -37.846 -43.520 18.068 1.00 70.62 539 ASN A N 1
ATOM 4176 C CA . ASN A 1 539 ? -39.165 -44.070 17.744 1.00 70.62 539 ASN A CA 1
ATOM 4177 C C . ASN A 1 539 ? -39.290 -45.567 18.073 1.00 70.62 539 ASN A C 1
ATOM 4179 O O . ASN A 1 539 ? -40.353 -46.007 18.492 1.00 70.62 539 ASN A O 1
ATOM 4183 N N . ALA A 1 540 ? -38.225 -46.354 17.902 1.00 67.38 540 ALA A N 1
ATOM 4184 C CA . ALA A 1 540 ? -38.225 -47.765 18.289 1.00 67.38 540 ALA A CA 1
ATOM 4185 C C . ALA A 1 540 ? -38.259 -47.927 19.818 1.00 67.38 540 ALA A C 1
ATOM 4187 O O . ALA A 1 540 ? -38.956 -48.792 20.335 1.00 67.38 540 ALA A O 1
ATOM 4188 N N . VAL A 1 541 ? -37.549 -47.060 20.546 1.00 67.88 541 VAL A N 1
ATOM 4189 C CA . VAL A 1 541 ? -37.521 -47.051 22.014 1.00 67.88 541 VAL A CA 1
ATOM 4190 C C . VAL A 1 541 ? -38.833 -46.517 22.599 1.00 67.88 541 VAL A C 1
ATOM 4192 O O . VAL A 1 541 ? -39.300 -47.052 23.599 1.00 67.88 541 VAL A O 1
ATOM 4195 N N . SER A 1 542 ? -39.483 -45.530 21.970 1.00 74.50 542 SER A N 1
ATOM 4196 C CA . SER A 1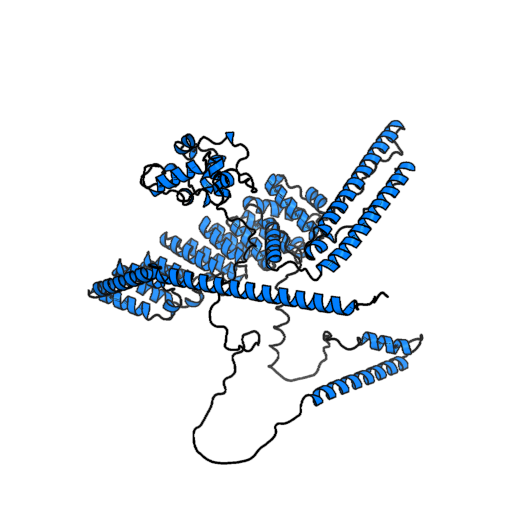 542 ? -40.780 -45.017 22.443 1.00 74.50 542 SER A CA 1
ATOM 4197 C C . SER A 1 542 ? -41.935 -46.011 22.274 1.00 74.50 542 SER A C 1
ATOM 4199 O O . SER A 1 542 ? -42.925 -45.918 22.995 1.00 74.50 542 SER A O 1
ATOM 4201 N N . GLN A 1 543 ? -41.803 -46.993 21.378 1.00 73.06 543 GLN A N 1
ATOM 4202 C CA . GLN A 1 543 ? -42.783 -48.070 21.203 1.00 73.06 543 GLN A CA 1
ATOM 4203 C C . GLN A 1 543 ? -42.688 -49.174 22.268 1.00 73.06 543 GLN A C 1
ATOM 4205 O O . GLN A 1 543 ? -43.589 -50.006 22.348 1.00 73.06 543 GLN A O 1
ATOM 4210 N N . LEU A 1 544 ? -41.634 -49.193 23.093 1.00 66.69 544 LEU A N 1
ATOM 4211 C CA . LEU A 1 544 ? -41.355 -50.296 24.023 1.00 66.69 544 LEU A CA 1
ATOM 4212 C C . LEU A 1 544 ? -41.835 -50.071 25.466 1.00 66.69 544 LEU A C 1
ATOM 4214 O O . LEU A 1 544 ? -41.673 -50.960 26.298 1.00 66.69 544 LEU A O 1
ATOM 4218 N N . GLY A 1 545 ? -42.497 -48.945 25.747 1.00 64.69 545 GLY A N 1
ATOM 4219 C CA . GLY A 1 545 ? -43.052 -48.640 27.069 1.00 64.69 545 GLY A CA 1
ATOM 4220 C C . GLY A 1 545 ? -41.987 -48.312 28.126 1.00 64.69 545 GLY A C 1
ATOM 4221 O O . GLY A 1 545 ? -40.819 -48.681 28.014 1.00 64.69 545 GLY A O 1
ATOM 4222 N N . GLU A 1 546 ? -42.380 -47.567 29.159 1.00 64.81 546 GLU A N 1
ATOM 4223 C CA . GLU A 1 546 ? -41.482 -47.092 30.220 1.00 64.81 546 GLU A CA 1
ATOM 4224 C C . GLU A 1 546 ? -41.094 -48.238 31.176 1.00 64.81 546 GLU A C 1
ATOM 4226 O O . GLU A 1 546 ? -41.702 -48.442 32.224 1.00 64.81 546 GLU A O 1
ATOM 4231 N N . GLY A 1 547 ? -40.073 -49.013 30.806 1.00 74.44 547 GLY A N 1
ATOM 4232 C CA . GLY A 1 547 ? -39.481 -50.066 31.634 1.00 74.44 547 GLY A CA 1
ATOM 4233 C C . GLY A 1 547 ? -37.961 -50.170 31.443 1.00 74.44 547 GLY A C 1
ATOM 4234 O O . GLY A 1 547 ? -37.422 -49.660 30.458 1.00 74.44 547 GLY A O 1
ATOM 4235 N N . PRO A 1 548 ? -37.228 -50.799 32.383 1.00 69.88 548 PRO A N 1
ATOM 4236 C CA . PRO A 1 548 ? -35.778 -50.940 32.285 1.00 69.88 548 PRO A CA 1
ATOM 4237 C C . PRO A 1 548 ? -35.396 -51.753 31.041 1.00 69.88 548 PRO A C 1
ATOM 4239 O O . PRO A 1 548 ? -35.913 -52.847 30.816 1.00 69.88 548 PRO A O 1
ATOM 4242 N N . ILE A 1 549 ? -34.473 -51.221 30.233 1.00 74.56 549 ILE A N 1
ATOM 4243 C CA . ILE A 1 549 ? -34.014 -51.860 28.993 1.00 74.56 549 ILE A CA 1
ATOM 4244 C C . ILE A 1 549 ? -33.268 -53.151 29.348 1.00 74.56 549 ILE A C 1
ATOM 4246 O O . ILE A 1 549 ? -32.113 -53.123 29.773 1.00 74.56 549 ILE A O 1
ATOM 4250 N N . THR A 1 550 ? -33.930 -54.293 29.170 1.00 82.56 550 THR A N 1
ATOM 4251 C CA . THR A 1 550 ? -33.309 -55.611 29.324 1.00 82.56 550 THR A CA 1
ATOM 4252 C C . THR A 1 550 ? -32.532 -55.993 28.055 1.00 82.56 550 THR A C 1
ATOM 4254 O O . THR A 1 550 ? -32.834 -55.495 26.964 1.00 82.56 550 THR A O 1
ATOM 4257 N N . PRO A 1 551 ? -31.550 -56.912 28.137 1.00 62.94 551 PRO A N 1
ATOM 4258 C CA . PRO A 1 551 ? -30.806 -57.390 26.967 1.00 62.94 551 PRO A CA 1
ATOM 4259 C C . PRO A 1 551 ? -31.698 -57.969 25.855 1.00 62.94 551 PRO A C 1
ATOM 4261 O O . PRO A 1 551 ? -31.365 -57.861 24.678 1.00 62.94 551 PRO A O 1
ATOM 4264 N N . GLN A 1 552 ? -32.854 -58.538 26.213 1.00 69.94 552 GLN A N 1
ATOM 4265 C CA . GLN A 1 552 ? -33.843 -59.044 25.256 1.00 69.94 552 GLN A CA 1
ATOM 4266 C C . GLN A 1 552 ? -34.531 -57.913 24.482 1.00 69.94 552 GLN A C 1
ATOM 4268 O O . GLN A 1 552 ? -34.649 -57.999 23.261 1.00 69.94 552 GLN A O 1
ATOM 4273 N N . ILE A 1 553 ? -34.907 -56.827 25.164 1.00 70.81 553 ILE A N 1
ATOM 4274 C CA . ILE A 1 553 ? -35.493 -55.638 24.532 1.00 70.81 553 ILE A CA 1
ATOM 4275 C C . ILE A 1 553 ? -34.459 -54.956 23.625 1.00 70.81 553 ILE A C 1
ATOM 4277 O O . ILE A 1 553 ? -34.760 -54.608 22.485 1.00 70.81 553 ILE A O 1
ATOM 4281 N N . ALA A 1 554 ? -33.206 -54.847 24.078 1.00 64.06 554 ALA A N 1
ATOM 4282 C CA . ALA A 1 554 ? -32.111 -54.329 23.257 1.00 64.06 554 ALA A CA 1
ATOM 4283 C C . ALA A 1 554 ? -31.878 -55.181 21.992 1.00 64.06 554 ALA A C 1
ATOM 4285 O O . ALA A 1 554 ? -31.648 -54.635 20.911 1.00 64.06 554 ALA A O 1
ATOM 4286 N N . GLY A 1 555 ? -32.000 -56.509 22.105 1.00 72.00 555 GLY A N 1
ATOM 4287 C CA . GLY A 1 555 ? -31.940 -57.432 20.970 1.00 72.00 555 GLY A CA 1
ATOM 4288 C C . GLY A 1 555 ? -33.081 -57.234 19.967 1.00 72.00 555 GLY A C 1
ATOM 4289 O O . GLY A 1 555 ? -32.840 -57.224 18.760 1.00 72.00 555 GLY A O 1
ATOM 4290 N N . GLN A 1 556 ? -34.308 -56.998 20.443 1.00 67.12 556 GLN A N 1
ATOM 4291 C CA . GLN A 1 556 ? -35.467 -56.714 19.586 1.00 67.12 556 GLN A CA 1
ATOM 4292 C C . GLN A 1 556 ? -35.344 -55.368 18.857 1.00 67.12 556 GLN A C 1
ATOM 4294 O O . GLN A 1 556 ? -35.622 -55.291 17.658 1.00 67.12 556 GLN A O 1
ATOM 4299 N N . VAL A 1 557 ? -34.860 -54.320 19.531 1.00 69.69 557 VAL A N 1
ATOM 4300 C CA . VAL A 1 557 ? -34.579 -53.018 18.897 1.00 69.69 557 VAL A CA 1
ATOM 4301 C C . VAL A 1 557 ? -33.514 -53.161 17.809 1.00 69.69 557 VAL A C 1
ATOM 4303 O O . VAL A 1 557 ? -33.699 -52.668 16.696 1.00 69.69 557 VAL A O 1
ATOM 4306 N N . ALA A 1 558 ? -32.427 -53.886 18.087 1.00 63.38 558 ALA A N 1
ATOM 4307 C CA . ALA A 1 558 ? -31.357 -54.114 17.119 1.00 63.38 558 ALA A CA 1
ATOM 4308 C C . ALA A 1 558 ? -31.838 -54.891 15.880 1.00 63.38 558 ALA A C 1
ATOM 4310 O O . ALA A 1 558 ? -31.504 -54.513 14.755 1.00 63.38 558 ALA A O 1
ATOM 4311 N N . ALA A 1 559 ? -32.663 -55.927 16.066 1.00 65.25 559 ALA A N 1
ATOM 4312 C CA . ALA A 1 559 ? -33.253 -56.691 14.966 1.00 65.25 559 ALA A CA 1
ATOM 4313 C C . ALA A 1 559 ? -34.185 -55.829 14.094 1.00 65.25 559 ALA A C 1
ATOM 4315 O O . ALA A 1 559 ? -34.117 -55.882 12.866 1.00 65.25 559 ALA A O 1
ATOM 4316 N N . THR A 1 560 ? -34.996 -54.974 14.724 1.00 68.12 560 THR A N 1
ATOM 4317 C CA . THR A 1 560 ? -35.944 -54.085 14.031 1.00 68.12 560 THR A CA 1
ATOM 4318 C C . THR A 1 560 ? -35.213 -53.027 13.196 1.00 68.12 560 THR A C 1
ATOM 4320 O O . THR A 1 560 ? -35.567 -52.782 12.042 1.00 68.12 560 THR A O 1
ATOM 4323 N N . ILE A 1 561 ? -34.133 -52.452 13.736 1.00 66.81 561 ILE A N 1
ATOM 4324 C CA . ILE A 1 561 ? -33.272 -51.500 13.017 1.00 66.81 561 ILE A CA 1
ATOM 4325 C C . ILE A 1 561 ? -32.565 -52.189 11.844 1.00 66.81 561 ILE A C 1
ATOM 4327 O O . ILE A 1 561 ? -32.533 -51.644 10.741 1.00 66.81 561 ILE A O 1
ATOM 4331 N N . ALA A 1 562 ? -32.040 -53.402 12.040 1.00 62.19 562 ALA A N 1
ATOM 4332 C CA . ALA A 1 562 ? -31.383 -54.158 10.974 1.00 62.19 562 ALA A CA 1
ATOM 4333 C C . ALA A 1 562 ? -32.337 -54.451 9.800 1.00 62.19 562 ALA A C 1
ATOM 4335 O O . ALA A 1 562 ? -31.949 -54.307 8.638 1.00 62.19 562 ALA A O 1
ATOM 4336 N N . GLN A 1 563 ? -33.596 -54.789 10.089 1.00 65.00 563 GLN A N 1
ATOM 4337 C CA . GLN A 1 563 ? -34.612 -55.054 9.070 1.00 65.00 563 GLN A CA 1
ATOM 4338 C C . GLN A 1 563 ? -35.009 -53.787 8.293 1.00 65.00 563 GLN A C 1
ATOM 4340 O O . GLN A 1 563 ? -35.131 -53.835 7.067 1.00 65.00 563 GLN A O 1
ATOM 4345 N N . GLN A 1 564 ? -35.135 -52.637 8.965 1.00 66.00 564 GLN A N 1
ATOM 4346 C CA . GLN A 1 564 ? -35.413 -51.354 8.305 1.00 66.00 564 GLN A CA 1
ATOM 4347 C C . GLN A 1 564 ? -34.252 -50.886 7.417 1.00 66.00 564 GLN A C 1
ATOM 4349 O O . GLN A 1 564 ? -34.476 -50.411 6.302 1.00 66.00 564 GLN A O 1
ATOM 4354 N N . VAL A 1 565 ? -33.006 -51.070 7.863 1.00 68.38 565 VAL A N 1
ATOM 4355 C CA . VAL A 1 565 ? -31.816 -50.748 7.059 1.00 68.38 565 VAL A CA 1
ATOM 4356 C C . VAL A 1 565 ? -31.730 -51.654 5.829 1.00 68.38 565 VAL A C 1
ATOM 4358 O O . VAL A 1 565 ? -31.473 -51.163 4.731 1.00 68.38 565 VAL A O 1
ATOM 4361 N N . ALA A 1 566 ? -32.012 -52.952 5.969 1.00 58.19 566 ALA A N 1
ATOM 4362 C CA . ALA A 1 566 ? -32.037 -53.880 4.839 1.00 58.19 566 ALA A CA 1
ATOM 4363 C C . ALA A 1 566 ? -33.082 -53.483 3.777 1.00 58.19 566 ALA A C 1
ATOM 4365 O O . ALA A 1 566 ? -32.785 -53.513 2.583 1.00 58.19 566 ALA A O 1
ATOM 4366 N N . GLN A 1 567 ? -34.272 -53.036 4.196 1.00 61.91 567 GLN A N 1
ATOM 4367 C CA . GLN A 1 567 ? -35.316 -52.547 3.286 1.00 61.91 567 GLN A CA 1
ATOM 4368 C C . GLN A 1 567 ? -34.912 -51.253 2.560 1.00 61.91 567 GLN A C 1
ATOM 4370 O O . GLN A 1 567 ? -35.149 -51.124 1.358 1.00 61.91 567 GLN A O 1
ATOM 4375 N N . GLN A 1 568 ? -34.252 -50.314 3.247 1.00 63.16 568 GLN A N 1
ATOM 4376 C CA . GLN A 1 568 ? -33.758 -49.080 2.621 1.00 63.16 568 GLN A CA 1
ATOM 4377 C C . GLN A 1 568 ? -32.634 -49.342 1.609 1.00 63.16 568 GLN A C 1
ATOM 4379 O O . GLN A 1 568 ? -32.600 -48.720 0.546 1.00 63.16 568 GLN A O 1
ATOM 4384 N N . VAL A 1 569 ? -31.743 -50.292 1.903 1.00 63.75 569 VAL A N 1
ATOM 4385 C CA . VAL A 1 569 ? -30.674 -50.702 0.979 1.00 63.75 569 VAL A CA 1
ATOM 4386 C C . VAL A 1 569 ? -31.253 -51.416 -0.246 1.00 63.75 569 VAL A C 1
ATOM 4388 O O . VAL A 1 569 ? -30.841 -51.125 -1.368 1.00 63.75 569 VAL A O 1
ATOM 4391 N N . ALA A 1 570 ? -32.251 -52.286 -0.067 1.00 53.31 570 ALA A N 1
ATOM 4392 C CA . ALA A 1 570 ? -32.937 -52.941 -1.181 1.00 53.31 570 ALA A CA 1
ATOM 4393 C C . ALA A 1 570 ? -33.636 -51.928 -2.111 1.00 53.31 570 ALA A C 1
ATOM 4395 O O . ALA A 1 570 ? -33.528 -52.041 -3.334 1.00 53.31 570 ALA A O 1
ATOM 4396 N N . ALA A 1 571 ? -34.277 -50.893 -1.556 1.00 57.91 571 ALA A N 1
ATOM 4397 C CA . ALA A 1 571 ? -34.890 -49.817 -2.337 1.00 57.91 571 ALA A CA 1
ATOM 4398 C C . ALA A 1 571 ? -33.856 -49.018 -3.157 1.00 57.91 571 ALA A C 1
ATOM 4400 O O . ALA A 1 571 ? -34.070 -48.772 -4.343 1.00 57.91 571 ALA A O 1
ATOM 4401 N N . GLN A 1 572 ? -32.694 -48.696 -2.573 1.00 54.69 572 GLN A N 1
ATOM 4402 C CA . GLN A 1 572 ? -31.617 -47.997 -3.289 1.00 54.69 572 GLN A CA 1
ATOM 4403 C C . GLN A 1 572 ? -30.983 -48.838 -4.405 1.00 54.69 572 GLN A C 1
ATOM 4405 O O . GLN A 1 572 ? -30.636 -48.303 -5.458 1.00 54.69 572 GLN A O 1
ATOM 4410 N N . ILE A 1 573 ? -30.838 -50.150 -4.203 1.00 57.38 573 ILE A N 1
ATOM 4411 C CA . ILE A 1 573 ? -30.327 -51.059 -5.241 1.00 57.38 573 ILE A CA 1
ATOM 4412 C C . ILE A 1 573 ? -31.332 -51.170 -6.398 1.00 57.38 573 ILE A C 1
ATOM 4414 O O . ILE A 1 573 ? -30.935 -51.185 -7.563 1.00 57.38 573 ILE A O 1
ATOM 4418 N N . THR A 1 574 ? -32.631 -51.170 -6.090 1.00 51.75 574 THR A N 1
ATOM 4419 C CA . THR A 1 574 ? -33.706 -51.225 -7.093 1.00 51.75 574 THR A CA 1
ATOM 4420 C C . THR A 1 574 ? -33.741 -49.954 -7.955 1.00 51.75 574 THR A C 1
ATOM 4422 O O . THR A 1 574 ? -33.842 -50.050 -9.178 1.00 51.75 574 THR A O 1
ATOM 4425 N N . GLU A 1 575 ? -33.541 -48.768 -7.366 1.00 50.41 575 GLU A N 1
ATOM 4426 C CA . GLU A 1 575 ? -33.412 -47.506 -8.121 1.00 50.41 575 GLU A CA 1
ATOM 4427 C C . GLU A 1 575 ? -32.162 -47.459 -9.014 1.00 50.41 575 GLU A C 1
ATOM 4429 O O . GLU A 1 575 ? -32.214 -46.928 -10.125 1.00 50.41 575 GLU A O 1
ATOM 4434 N N . GLN A 1 576 ? -31.039 -48.042 -8.578 1.00 46.78 576 GLN A N 1
ATOM 4435 C CA . GLN A 1 576 ? -29.819 -48.088 -9.394 1.00 46.78 576 GLN A CA 1
ATOM 4436 C C . GLN A 1 576 ? -29.920 -49.053 -10.581 1.00 46.78 576 GLN A C 1
ATOM 4438 O O . GLN A 1 576 ? -29.277 -48.824 -11.608 1.00 46.78 576 GLN A O 1
ATOM 4443 N N . LEU A 1 577 ? -30.735 -50.105 -10.470 1.00 44.28 577 LEU A N 1
ATOM 4444 C CA . LEU A 1 577 ? -30.966 -51.064 -11.551 1.00 44.28 577 LEU A CA 1
ATOM 4445 C C . LEU A 1 577 ? -31.963 -50.541 -12.600 1.00 44.28 577 LEU A C 1
ATOM 4447 O O . LEU A 1 577 ? -31.809 -50.846 -13.780 1.00 44.28 577 LEU A O 1
ATOM 4451 N N . LEU A 1 578 ? -32.917 -49.688 -12.213 1.00 46.03 578 LEU A N 1
ATOM 4452 C CA . LEU A 1 578 ? -33.928 -49.117 -13.118 1.00 46.03 578 LEU A CA 1
ATOM 4453 C C . LEU A 1 578 ? -33.405 -48.001 -14.046 1.00 46.03 578 LEU A C 1
ATOM 4455 O O . LEU A 1 578 ? -34.056 -47.681 -15.036 1.00 46.03 578 LEU A O 1
ATOM 4459 N N . PHE A 1 579 ? -32.217 -47.437 -13.792 1.00 46.06 579 PHE A N 1
ATOM 4460 C CA . PHE A 1 579 ? -31.637 -46.358 -14.615 1.00 46.06 579 PHE A CA 1
ATOM 4461 C C . PHE A 1 579 ? -30.662 -46.826 -15.715 1.00 46.06 579 PHE A C 1
ATOM 4463 O O . PHE A 1 579 ? -30.052 -46.001 -16.400 1.00 46.06 579 PHE A O 1
ATOM 4470 N N . ARG A 1 580 ? -30.515 -48.142 -15.930 1.00 39.78 580 ARG A N 1
ATOM 4471 C CA . ARG A 1 580 ? -29.725 -48.720 -17.032 1.00 39.78 580 ARG A CA 1
ATOM 4472 C C . ARG A 1 580 ? -30.564 -49.681 -17.872 1.00 39.78 580 ARG A C 1
ATOM 4474 O O . ARG A 1 580 ? -30.469 -50.891 -17.719 1.00 39.78 580 ARG A O 1
ATOM 4481 N N . GLY A 1 581 ? -31.313 -49.146 -18.831 1.00 34.03 581 GLY A N 1
ATOM 4482 C CA . GLY A 1 581 ? -31.798 -49.966 -19.938 1.00 34.03 581 GLY A CA 1
ATOM 4483 C C . GLY A 1 581 ? -32.941 -49.350 -20.723 1.00 34.03 581 GLY A C 1
ATOM 4484 O O . GLY A 1 581 ? -34.080 -49.395 -20.275 1.00 34.03 581 GLY A O 1
ATOM 4485 N N . SER A 1 582 ? -32.652 -48.853 -21.928 1.00 31.03 582 SER A N 1
ATOM 4486 C CA . SER A 1 582 ? -33.441 -49.199 -23.120 1.00 31.03 582 SER A CA 1
ATOM 4487 C C . SER A 1 582 ? -32.757 -48.752 -24.423 1.00 31.03 582 SER A C 1
ATOM 4489 O O . SER A 1 582 ? -31.937 -47.832 -24.390 1.00 31.03 582 SER A O 1
ATOM 4491 N N . PRO A 1 583 ? -33.021 -49.454 -25.543 1.00 43.22 583 PRO A N 1
ATOM 4492 C CA . PRO A 1 583 ? -32.073 -49.671 -26.634 1.00 43.22 583 PRO A CA 1
ATOM 4493 C C . PRO A 1 583 ? -32.422 -48.909 -27.925 1.00 43.22 583 PRO A C 1
ATOM 4495 O O . PRO A 1 583 ? -33.532 -48.416 -28.106 1.00 43.22 583 PRO A O 1
ATOM 4498 N N . ALA A 1 584 ? -31.451 -48.832 -28.838 1.00 35.09 584 ALA A N 1
ATOM 4499 C CA . ALA A 1 584 ? -31.616 -48.293 -30.189 1.00 35.09 584 ALA A CA 1
ATOM 4500 C C . ALA A 1 584 ? -32.333 -49.290 -31.128 1.00 35.09 584 ALA A C 1
ATOM 4502 O O . ALA A 1 584 ? -32.114 -50.497 -30.983 1.00 35.09 584 ALA A O 1
ATOM 4503 N N . PRO A 1 585 ? -33.119 -48.826 -32.123 1.00 40.69 585 PRO A N 1
ATOM 4504 C CA . PRO A 1 585 ? -33.667 -49.695 -33.155 1.00 40.69 585 PRO A CA 1
ATOM 4505 C C . PRO A 1 585 ? -32.738 -49.832 -34.375 1.00 40.69 585 PRO A C 1
ATOM 4507 O O . PRO A 1 585 ? -32.098 -48.882 -34.826 1.00 40.69 585 PRO A O 1
ATOM 4510 N N . LEU A 1 586 ? -32.710 -51.063 -34.887 1.00 32.25 586 LEU A N 1
ATOM 4511 C CA . LEU A 1 586 ? -32.080 -51.547 -36.117 1.00 32.25 586 LEU A CA 1
ATOM 4512 C C . LEU A 1 586 ? -32.893 -51.172 -37.367 1.00 32.25 586 LEU A C 1
ATOM 4514 O O . LEU A 1 586 ? -34.111 -51.320 -37.358 1.00 32.25 586 LEU A O 1
ATOM 4518 N N . THR A 1 587 ? -32.205 -50.872 -38.477 1.00 31.41 587 THR A N 1
ATOM 4519 C CA . THR A 1 587 ? -32.698 -51.176 -39.838 1.00 31.41 587 THR A CA 1
ATOM 4520 C C . THR A 1 587 ? -31.538 -51.475 -40.808 1.00 31.41 587 THR A C 1
ATOM 4522 O O . THR A 1 587 ? -30.444 -50.935 -40.664 1.00 31.41 587 THR A O 1
ATOM 4525 N N . GLN A 1 588 ? -31.812 -52.410 -41.725 1.00 32.34 588 GLN A N 1
ATOM 4526 C CA . GLN A 1 588 ? -30.970 -53.264 -42.596 1.00 32.34 588 GLN A CA 1
ATOM 4527 C C . GLN A 1 588 ? -30.228 -52.542 -43.761 1.00 32.34 588 GLN A C 1
ATOM 4529 O O . GLN A 1 588 ? -30.728 -51.546 -44.265 1.00 32.34 588 GLN A O 1
ATOM 4534 N N . ALA A 1 589 ? -28.957 -52.897 -44.062 1.00 30.66 589 ALA A N 1
ATOM 4535 C CA . ALA A 1 589 ? -28.399 -53.738 -45.172 1.00 30.66 589 ALA A CA 1
ATOM 4536 C C . ALA A 1 589 ? -28.337 -53.041 -46.566 1.00 30.66 589 ALA A C 1
ATOM 4538 O O . ALA A 1 589 ? -29.385 -52.782 -47.136 1.00 30.66 589 ALA A O 1
ATOM 4539 N N . GLN A 1 590 ? -27.191 -52.578 -47.119 1.00 32.81 590 GLN A N 1
ATOM 4540 C CA . GLN A 1 590 ? -26.010 -53.217 -47.797 1.00 32.81 590 GLN A CA 1
ATOM 4541 C C . GLN A 1 590 ? -25.883 -52.621 -49.246 1.00 32.81 590 GLN A C 1
ATOM 4543 O O . GLN A 1 590 ? -26.899 -52.141 -49.738 1.00 32.81 590 GLN A O 1
ATOM 4548 N N . PRO A 1 591 ? -24.768 -52.729 -50.023 1.00 51.59 591 PRO A N 1
ATOM 4549 C CA . PRO A 1 591 ? -23.332 -52.778 -49.686 1.00 51.59 591 PRO A CA 1
ATOM 4550 C C . PRO A 1 591 ? -22.378 -51.953 -50.628 1.00 51.59 591 PRO A C 1
ATOM 4552 O O . PRO A 1 591 ? -22.769 -51.446 -51.670 1.00 51.59 591 PRO A O 1
ATOM 4555 N N . MET A 1 592 ? -21.079 -51.962 -50.269 1.00 30.11 592 MET A N 1
ATOM 4556 C CA . MET A 1 592 ? -19.845 -51.762 -51.078 1.00 30.11 592 MET A CA 1
ATOM 4557 C C . MET A 1 592 ? -19.375 -50.350 -51.499 1.00 30.11 592 MET A C 1
ATOM 4559 O O . MET A 1 592 ? -19.867 -49.789 -52.468 1.00 30.11 592 MET A O 1
ATOM 4563 N N . ALA A 1 593 ? -18.269 -49.877 -50.895 1.00 31.94 593 ALA A N 1
ATOM 4564 C CA . ALA A 1 593 ? -16.964 -49.719 -51.571 1.00 31.94 593 ALA A CA 1
ATOM 4565 C C . ALA A 1 593 ? -15.854 -49.188 -50.622 1.00 31.94 593 ALA A C 1
ATOM 4567 O O . ALA A 1 593 ? -15.999 -48.157 -49.979 1.00 31.94 593 ALA A O 1
ATOM 4568 N N . LYS A 1 594 ? -14.769 -49.972 -50.569 1.00 32.75 594 LYS A N 1
ATOM 4569 C CA . LYS A 1 594 ? -13.337 -49.730 -50.282 1.00 32.75 594 LYS A CA 1
ATOM 4570 C C . LYS A 1 594 ? -12.792 -48.443 -49.611 1.00 32.75 594 LYS A C 1
ATOM 4572 O O . LYS A 1 594 ? -12.983 -47.336 -50.086 1.00 32.75 594 LYS A O 1
ATOM 4577 N N . GLU A 1 595 ? -11.885 -48.731 -48.660 1.00 29.48 595 GLU A N 1
ATOM 4578 C CA . GLU A 1 595 ? -10.559 -48.114 -48.405 1.00 29.48 595 GLU A CA 1
ATOM 4579 C C . GLU A 1 595 ? -10.473 -46.690 -47.810 1.00 29.48 595 GLU A C 1
ATOM 4581 O O . GLU A 1 595 ? -10.508 -45.696 -48.518 1.00 29.48 595 GLU A O 1
ATOM 4586 N N . MET A 1 596 ? -10.207 -46.584 -46.499 1.00 30.28 596 MET A N 1
ATOM 4587 C CA . MET A 1 596 ? -8.891 -46.202 -45.938 1.00 30.28 596 MET A CA 1
ATOM 4588 C C . MET A 1 596 ? -8.960 -46.063 -44.408 1.00 30.28 596 MET A C 1
ATOM 4590 O O . MET A 1 596 ? -9.969 -45.686 -43.819 1.00 30.28 596 MET A O 1
ATOM 4594 N N . SER A 1 597 ? -7.861 -46.452 -43.772 1.00 30.42 597 SER A N 1
ATOM 4595 C CA . SER A 1 597 ? -7.682 -46.713 -42.351 1.00 30.42 597 SER A CA 1
ATOM 4596 C C . SER A 1 597 ? -7.494 -45.458 -41.486 1.00 30.42 597 SER A C 1
ATOM 4598 O O . SER A 1 597 ? -6.840 -44.518 -41.919 1.00 30.42 597 SER A O 1
ATOM 4600 N N . THR A 1 598 ? -7.950 -45.570 -40.223 1.00 29.77 598 THR A N 1
ATOM 4601 C CA . THR A 1 598 ? -7.323 -45.111 -38.950 1.00 29.77 598 THR A CA 1
ATOM 4602 C C . THR A 1 598 ? -6.927 -43.637 -38.809 1.00 29.77 598 THR A C 1
ATOM 4604 O O . THR A 1 598 ? -6.209 -43.100 -39.633 1.00 29.77 598 THR A O 1
ATOM 4607 N N . SER A 1 599 ? -7.137 -42.920 -37.713 1.00 30.92 599 SER A N 1
ATOM 4608 C CA . SER A 1 599 ? -7.846 -43.045 -36.436 1.00 30.92 599 SER A CA 1
ATOM 4609 C C . SER A 1 599 ? -7.465 -41.747 -35.710 1.00 30.92 599 SER A C 1
ATOM 4611 O O . SER A 1 599 ? -6.279 -41.444 -35.691 1.00 30.92 599 SER A O 1
ATOM 4613 N N . ASP A 1 600 ? -8.410 -40.989 -35.147 1.00 33.06 600 ASP A N 1
ATOM 4614 C CA . ASP A 1 600 ? -8.196 -40.257 -33.885 1.00 33.06 600 ASP A CA 1
ATOM 4615 C C . ASP A 1 600 ? -9.468 -39.523 -33.437 1.00 33.06 600 ASP A C 1
ATOM 4617 O O . ASP A 1 600 ? -9.895 -38.495 -33.965 1.00 33.06 600 ASP A O 1
ATOM 4621 N N . THR A 1 601 ? -10.081 -40.099 -32.409 1.00 34.50 601 THR A N 1
ATOM 4622 C CA . THR A 1 601 ? -11.199 -39.582 -31.621 1.00 34.50 601 THR A CA 1
ATOM 4623 C C . THR A 1 601 ? -10.808 -38.284 -30.905 1.00 34.50 601 THR A C 1
ATOM 4625 O O . THR A 1 601 ? -10.013 -38.291 -29.964 1.00 34.50 601 THR A O 1
ATOM 4628 N N . GLN A 1 602 ? -11.407 -37.160 -31.304 1.00 33.69 602 GLN A N 1
ATOM 4629 C CA . GLN A 1 602 ? -11.279 -35.883 -30.600 1.00 33.69 602 GLN A CA 1
ATOM 4630 C C . GLN A 1 602 ? -11.980 -35.937 -29.232 1.00 33.69 602 GLN A C 1
ATOM 4632 O O . GLN A 1 602 ? -13.204 -35.865 -29.130 1.00 33.69 602 GLN A O 1
ATOM 4637 N N . GLN A 1 603 ? -11.195 -36.009 -28.156 1.00 37.47 603 GLN A N 1
ATOM 4638 C CA . GLN A 1 603 ? -11.654 -35.654 -26.814 1.00 37.47 603 GLN A CA 1
ATOM 4639 C C . GLN A 1 603 ? -11.898 -34.137 -26.741 1.00 37.47 603 GLN A C 1
ATOM 4641 O O . GLN A 1 603 ? -10.973 -33.331 -26.873 1.00 37.47 603 GLN A O 1
ATOM 4646 N N . GLY A 1 604 ? -13.152 -33.738 -26.516 1.00 42.38 604 GLY A N 1
ATOM 4647 C CA . GLY A 1 604 ? -13.538 -32.342 -26.318 1.00 42.38 604 GLY A CA 1
ATOM 4648 C C . GLY A 1 604 ? -12.827 -31.720 -25.112 1.00 42.38 604 GLY A C 1
ATOM 4649 O O . GLY A 1 604 ? -12.934 -32.208 -23.988 1.00 42.38 604 GLY A O 1
ATOM 4650 N N . LYS A 1 605 ? -12.094 -30.622 -25.338 1.00 42.91 605 LYS A N 1
ATOM 4651 C CA . LYS A 1 605 ? -11.412 -29.855 -24.285 1.00 42.91 605 LYS A CA 1
ATOM 4652 C C . LYS A 1 605 ? -12.432 -29.207 -23.350 1.00 42.91 605 LYS A C 1
ATOM 4654 O O . LYS A 1 605 ? -13.075 -28.216 -23.690 1.00 42.91 605 LYS A O 1
ATOM 4659 N N . VAL A 1 606 ? -12.511 -29.751 -22.146 1.00 42.81 606 VAL A N 1
ATOM 4660 C CA . VAL A 1 606 ? -13.209 -29.180 -20.996 1.00 42.81 606 VAL A CA 1
ATOM 4661 C C . VAL A 1 606 ? -12.255 -28.219 -20.277 1.00 42.81 606 VAL A C 1
ATOM 4663 O O . VAL A 1 606 ? -11.051 -28.478 -20.210 1.00 42.81 606 VAL A O 1
ATOM 4666 N N . ASP A 1 607 ? -12.734 -27.081 -19.770 1.00 56.31 607 ASP A N 1
ATOM 4667 C CA . ASP A 1 607 ? -11.872 -26.211 -18.961 1.00 56.31 607 ASP A CA 1
ATOM 4668 C C . ASP A 1 607 ? -11.587 -26.822 -17.572 1.00 56.31 607 ASP A C 1
ATOM 4670 O O . ASP A 1 607 ? -12.173 -27.830 -17.180 1.00 56.31 607 ASP A O 1
ATOM 4674 N N . GLY A 1 608 ? -10.678 -26.212 -16.798 1.00 43.28 608 GLY A N 1
ATOM 4675 C CA . GLY A 1 608 ? -10.308 -26.665 -15.444 1.00 43.28 608 GLY A CA 1
ATOM 4676 C C . GLY A 1 608 ? -11.434 -26.618 -14.395 1.00 43.28 608 GLY A C 1
ATOM 4677 O O . GLY A 1 608 ? -11.143 -26.700 -13.202 1.00 43.28 608 GLY A O 1
ATOM 4678 N N . TRP A 1 609 ? -12.686 -26.450 -14.830 1.00 41.06 609 TRP A N 1
ATOM 4679 C CA . TRP A 1 609 ? -13.913 -26.503 -14.039 1.00 41.06 609 TRP A CA 1
ATOM 4680 C C . TRP A 1 609 ? -14.949 -27.501 -14.583 1.00 41.06 609 TRP A C 1
ATOM 4682 O O . TRP A 1 609 ? -16.020 -27.617 -13.994 1.00 41.06 609 TRP A O 1
ATOM 4692 N N . GLY A 1 610 ? -14.646 -28.256 -15.645 1.00 39.72 610 GLY A N 1
ATOM 4693 C CA . GLY A 1 610 ? -15.518 -29.331 -16.121 1.00 39.72 610 GLY A CA 1
ATOM 4694 C C . GLY A 1 610 ? -16.688 -28.881 -17.007 1.00 39.72 610 GLY A C 1
ATOM 4695 O O . GLY A 1 610 ? -17.632 -29.648 -17.168 1.00 39.72 610 GLY A O 1
ATOM 4696 N N . ILE A 1 611 ? -16.645 -27.677 -17.598 1.00 46.81 611 ILE A N 1
ATOM 4697 C CA . ILE A 1 611 ? -17.713 -27.175 -18.480 1.00 46.81 611 ILE A CA 1
ATOM 4698 C C . ILE A 1 611 ? -17.323 -27.320 -19.971 1.00 46.81 611 ILE A C 1
ATOM 4700 O O . ILE A 1 611 ? -16.273 -26.802 -20.375 1.00 46.81 611 ILE A O 1
ATOM 4704 N N . PRO A 1 612 ? -18.140 -27.987 -20.813 1.00 39.78 612 PRO A N 1
ATOM 4705 C CA . PRO A 1 612 ? -17.911 -28.069 -22.257 1.00 39.78 612 PRO A CA 1
ATOM 4706 C C . PRO A 1 612 ? -18.181 -26.716 -22.936 1.00 39.78 612 PRO A C 1
ATOM 4708 O O . PRO A 1 612 ? -19.200 -26.072 -22.687 1.00 39.78 612 PRO A O 1
ATOM 4711 N N . ARG A 1 613 ? -17.253 -26.255 -23.785 1.00 46.94 613 ARG A N 1
ATOM 4712 C CA . ARG A 1 613 ? -17.384 -24.984 -24.518 1.00 46.94 613 ARG A CA 1
ATOM 4713 C C . ARG A 1 613 ? -18.172 -25.188 -25.810 1.00 46.94 613 ARG A C 1
ATOM 4715 O O . ARG A 1 613 ? -17.711 -25.918 -26.681 1.00 46.94 613 ARG A O 1
ATOM 4722 N N . THR A 1 614 ? -19.289 -24.483 -25.972 1.00 42.31 614 THR A N 1
ATOM 4723 C CA . THR A 1 614 ? -19.881 -24.246 -27.293 1.00 42.31 614 THR A CA 1
ATOM 4724 C C . THR A 1 614 ? -19.213 -23.050 -27.981 1.00 42.31 614 THR A C 1
ATOM 4726 O O . THR A 1 614 ? -18.809 -22.065 -27.353 1.00 42.31 614 THR A O 1
ATOM 4729 N N . PHE A 1 615 ? -19.021 -23.206 -29.286 1.00 38.12 615 PHE A N 1
ATOM 4730 C CA . PHE A 1 615 ? -18.230 -22.382 -30.196 1.00 38.12 615 PHE A CA 1
ATOM 4731 C C . PHE A 1 615 ? -19.019 -21.137 -30.639 1.00 38.12 615 PHE A C 1
ATOM 4733 O O . PHE A 1 615 ? -19.551 -21.124 -31.734 1.00 38.12 615 PHE A O 1
ATOM 4740 N N . GLU A 1 616 ? -19.152 -20.093 -29.810 1.00 36.22 616 GLU A N 1
ATOM 4741 C CA . GLU A 1 616 ? -19.774 -18.839 -30.304 1.00 36.22 616 GLU A CA 1
ATOM 4742 C C . GLU A 1 616 ? -19.448 -17.560 -29.513 1.00 36.22 616 GLU A C 1
ATOM 4744 O O . GLU A 1 616 ? -20.182 -16.574 -29.538 1.00 36.22 616 GLU A O 1
ATOM 4749 N N . ARG A 1 617 ? -18.329 -17.526 -28.780 1.00 38.56 617 ARG A N 1
ATOM 4750 C CA . ARG A 1 617 ? -18.017 -16.369 -27.921 1.00 38.56 617 ARG A CA 1
ATOM 4751 C C . ARG A 1 617 ? -16.581 -15.884 -28.005 1.00 38.56 617 ARG A C 1
ATOM 4753 O O . ARG A 1 617 ? -15.958 -15.633 -26.976 1.00 38.56 617 ARG A O 1
ATOM 4760 N N . ASP A 1 618 ? -16.092 -15.715 -29.229 1.00 40.38 618 ASP A N 1
ATOM 4761 C CA . ASP A 1 618 ? -14.774 -15.136 -29.485 1.00 40.38 618 ASP A CA 1
ATOM 4762 C C . ASP A 1 618 ? -14.840 -13.956 -30.463 1.00 40.38 618 ASP A C 1
ATOM 4764 O O . ASP A 1 618 ? -14.254 -13.976 -31.534 1.00 40.38 618 ASP A O 1
ATOM 4768 N N . LEU A 1 619 ? -15.563 -12.899 -30.077 1.00 34.62 619 LEU A N 1
ATOM 4769 C CA . LEU A 1 619 ? -15.307 -11.535 -30.548 1.00 34.62 619 LEU A CA 1
ATOM 4770 C C . LEU A 1 619 ? -15.498 -10.561 -29.374 1.00 34.62 619 LEU A C 1
ATOM 4772 O O . LEU A 1 619 ? -16.549 -10.495 -28.736 1.00 34.62 619 LEU A O 1
ATOM 4776 N N . GLY A 1 620 ? -14.422 -9.851 -29.033 1.00 44.03 620 GLY A N 1
ATOM 4777 C CA . GLY A 1 620 ? -14.283 -9.057 -27.815 1.00 44.03 620 GLY A CA 1
ATOM 4778 C C . GLY A 1 620 ? -15.287 -7.907 -27.676 1.00 44.03 620 GLY A C 1
ATOM 4779 O O . GLY A 1 620 ? -15.214 -6.906 -28.384 1.00 44.03 620 GLY A O 1
ATOM 4780 N N . GLY A 1 621 ? -16.160 -8.009 -26.670 1.00 31.08 621 GLY A N 1
ATOM 4781 C CA . GLY A 1 621 ? -17.021 -6.925 -26.195 1.00 31.08 621 GLY A CA 1
ATOM 4782 C C . GLY A 1 621 ? -16.413 -6.195 -24.993 1.00 31.08 621 GLY A C 1
ATOM 4783 O O . GLY A 1 621 ? -16.226 -6.768 -23.917 1.00 31.08 621 GLY A O 1
ATOM 4784 N N . VAL A 1 622 ? -16.100 -4.915 -25.185 1.00 34.53 622 VAL A N 1
ATOM 4785 C CA . VAL A 1 622 ? -15.593 -3.980 -24.170 1.00 34.53 622 VAL A CA 1
ATOM 4786 C C . VAL A 1 622 ? -16.635 -3.746 -23.065 1.00 34.53 622 VAL A C 1
ATOM 4788 O O . VAL A 1 622 ? -17.838 -3.716 -23.294 1.00 34.53 622 VAL A O 1
ATOM 4791 N N . ARG A 1 623 ? -16.135 -3.599 -21.835 1.00 35.09 623 ARG A N 1
ATOM 4792 C CA . ARG A 1 623 ? -16.875 -3.478 -20.571 1.00 35.09 623 ARG A CA 1
ATOM 4793 C C . ARG A 1 623 ? -17.876 -2.313 -20.566 1.00 35.09 623 ARG A C 1
ATOM 4795 O O . ARG A 1 623 ? -17.469 -1.166 -20.718 1.00 35.09 623 ARG A O 1
ATOM 4802 N N . ASN A 1 624 ? -19.131 -2.612 -20.226 1.00 32.41 624 ASN A N 1
ATOM 4803 C CA . ASN A 1 624 ? -20.153 -1.632 -19.850 1.00 32.41 624 ASN A CA 1
ATOM 4804 C C . ASN A 1 624 ? -19.680 -0.765 -18.669 1.00 32.41 624 ASN A C 1
ATOM 4806 O O . ASN A 1 624 ? -19.590 -1.226 -17.526 1.00 32.41 624 ASN A O 1
ATOM 4810 N N . THR A 1 625 ? -19.393 0.503 -18.947 1.00 33.38 625 THR A N 1
ATOM 4811 C CA . THR A 1 625 ? -19.428 1.591 -17.970 1.00 33.38 625 THR A CA 1
ATOM 4812 C C . THR A 1 625 ? -20.887 1.858 -17.603 1.00 33.38 625 THR A C 1
ATOM 4814 O O . THR A 1 625 ? -21.755 1.962 -18.464 1.00 33.38 625 THR A O 1
ATOM 4817 N N . ALA A 1 626 ? -21.181 1.911 -16.304 1.00 32.16 626 ALA A N 1
ATOM 4818 C CA . ALA A 1 626 ? -22.525 2.170 -15.806 1.00 32.16 626 ALA A CA 1
ATOM 4819 C C . ALA A 1 626 ? -22.967 3.593 -16.189 1.00 32.16 626 ALA A C 1
ATOM 4821 O O . ALA A 1 626 ? -22.382 4.571 -15.722 1.00 32.16 626 ALA A O 1
ATOM 4822 N N . VAL A 1 627 ? -23.996 3.682 -17.031 1.00 33.38 627 VAL A N 1
ATOM 4823 C CA . VAL A 1 627 ? -24.700 4.919 -17.376 1.00 33.38 627 VAL A CA 1
ATOM 4824 C C . VAL A 1 627 ? -25.493 5.383 -16.150 1.00 33.38 627 VAL A C 1
ATOM 4826 O O . VAL A 1 627 ? -26.241 4.620 -15.540 1.00 33.38 627 VAL A O 1
ATOM 4829 N N . ARG A 1 628 ? -25.263 6.633 -15.749 1.00 31.83 628 ARG A N 1
ATOM 4830 C CA . ARG A 1 628 ? -26.041 7.375 -14.749 1.00 31.83 628 ARG A CA 1
ATOM 4831 C C . ARG A 1 628 ? -27.335 7.844 -15.442 1.00 31.83 628 ARG A C 1
ATOM 4833 O O . ARG A 1 628 ? -27.225 8.271 -16.589 1.00 31.83 628 ARG A O 1
ATOM 4840 N N . PRO A 1 629 ? -28.524 7.776 -14.817 1.00 32.16 629 PRO A N 1
ATOM 4841 C CA . PRO A 1 629 ? -29.743 8.272 -15.454 1.00 32.16 629 PRO A CA 1
ATOM 4842 C C . PRO A 1 629 ? -29.606 9.779 -15.710 1.00 32.16 629 PRO A C 1
ATOM 4844 O O . PRO A 1 629 ? -29.262 10.527 -14.789 1.00 32.16 629 PRO A O 1
ATOM 4847 N N . LYS A 1 630 ? -29.801 10.191 -16.968 1.00 36.38 630 LYS A N 1
ATOM 4848 C CA . LYS A 1 630 ? -29.930 11.593 -17.376 1.00 36.38 630 LYS A CA 1
ATOM 4849 C C . LYS A 1 630 ? -31.323 12.063 -16.955 1.00 36.38 630 LYS A C 1
ATOM 4851 O O . LYS A 1 630 ? -32.306 11.529 -17.452 1.00 36.38 630 LYS A O 1
ATOM 4856 N N . GLY A 1 631 ? -31.386 13.006 -16.020 1.00 36.66 631 GLY A N 1
ATOM 4857 C CA . GLY A 1 631 ? -32.494 13.959 -15.994 1.00 36.66 631 GLY A CA 1
ATOM 4858 C C . GLY A 1 631 ? -32.220 15.029 -17.050 1.00 36.66 631 GLY A C 1
ATOM 4859 O O . GLY A 1 631 ? -31.048 15.309 -17.320 1.00 36.66 631 GLY A O 1
ATOM 4860 N N . GLU A 1 632 ? -33.281 15.550 -17.658 1.00 44.44 632 GLU A N 1
ATOM 4861 C CA . GLU A 1 632 ? -33.275 16.681 -18.592 1.00 44.44 632 GLU A CA 1
ATOM 4862 C C . GLU A 1 632 ? -32.405 17.829 -18.072 1.00 44.44 632 GLU A C 1
ATOM 4864 O O . GLU A 1 632 ? -32.710 18.421 -17.040 1.00 44.44 632 GLU A O 1
ATOM 4869 N N . ILE A 1 633 ? -31.315 18.122 -18.782 1.00 41.16 633 ILE A N 1
ATOM 4870 C CA . ILE A 1 633 ? -30.594 19.397 -18.723 1.00 41.16 633 ILE A CA 1
ATOM 4871 C C . ILE A 1 633 ? -30.057 19.623 -20.141 1.00 41.16 633 ILE A C 1
ATOM 4873 O O . ILE A 1 633 ? -29.010 19.081 -20.497 1.00 41.16 633 ILE A O 1
ATOM 4877 N N . ASP A 1 634 ? -30.806 20.376 -20.944 1.00 45.78 634 ASP A N 1
ATOM 4878 C CA . ASP A 1 634 ? -30.431 20.827 -22.293 1.00 45.78 634 ASP A CA 1
ATOM 4879 C C . ASP A 1 634 ? -29.817 22.237 -22.268 1.00 45.78 634 ASP A C 1
ATOM 4881 O O . ASP A 1 634 ? -30.132 23.108 -23.073 1.00 45.78 634 ASP A O 1
ATOM 4885 N N . SER A 1 635 ? -28.886 22.474 -21.348 1.00 54.16 635 SER A N 1
ATOM 4886 C CA . SER A 1 635 ? -28.024 23.651 -21.407 1.00 54.16 635 SER A CA 1
ATOM 4887 C C . SER A 1 635 ? -26.645 23.311 -20.859 1.00 54.16 635 SER A C 1
ATOM 4889 O O . SER A 1 635 ? -26.502 22.725 -19.782 1.00 54.16 635 SER A O 1
ATOM 4891 N N . GLU A 1 636 ? -25.603 23.635 -21.629 1.00 59.00 636 GLU A N 1
ATOM 4892 C CA . GLU A 1 636 ? -24.258 23.705 -21.066 1.00 59.00 636 GLU A CA 1
ATOM 4893 C C . GLU A 1 636 ? -24.304 24.676 -19.876 1.00 59.00 636 GLU A C 1
ATOM 4895 O O . GLU A 1 636 ? -24.922 25.737 -19.993 1.00 59.00 636 GLU A O 1
ATOM 4900 N N . PRO A 1 637 ? -23.729 24.309 -18.715 1.00 65.69 637 PRO A N 1
ATOM 4901 C CA . PRO A 1 637 ? -23.781 25.158 -17.536 1.00 65.69 637 PRO A CA 1
ATOM 4902 C C . PRO A 1 637 ? -23.173 26.513 -17.883 1.00 65.69 637 PRO A C 1
ATOM 4904 O O . PRO A 1 637 ? -22.046 26.586 -18.381 1.00 65.69 637 PRO A O 1
ATOM 4907 N N . THR A 1 638 ? -23.929 27.577 -17.633 1.00 78.94 638 THR A N 1
ATOM 4908 C CA . THR A 1 638 ? -23.467 28.938 -17.891 1.00 78.94 638 THR A CA 1
ATOM 4909 C C . THR A 1 638 ? -22.297 29.276 -16.964 1.00 78.94 638 THR A C 1
ATOM 4911 O O . THR A 1 638 ? -22.069 28.620 -15.940 1.00 78.94 638 THR A O 1
ATOM 4914 N N . TYR A 1 639 ? -21.525 30.312 -17.302 1.00 71.88 639 TYR A N 1
ATOM 4915 C CA . TYR A 1 639 ? -20.445 30.780 -16.427 1.00 71.88 639 TYR A CA 1
ATOM 4916 C C . TYR A 1 639 ? -20.950 31.126 -15.018 1.00 71.88 639 TYR A C 1
ATOM 4918 O O . TYR A 1 639 ? -20.240 30.851 -14.051 1.00 71.88 639 TYR A O 1
ATOM 4926 N N . ASP A 1 640 ? -22.183 31.620 -14.887 1.00 72.06 640 ASP A N 1
ATOM 4927 C CA . ASP A 1 640 ? -22.809 31.924 -13.597 1.00 72.06 640 ASP A CA 1
ATOM 4928 C C . ASP A 1 640 ? -23.154 30.661 -12.795 1.00 72.06 640 ASP A C 1
ATOM 4930 O O . ASP A 1 640 ? -22.938 30.616 -11.579 1.00 72.06 640 ASP A O 1
ATOM 4934 N N . ASP A 1 641 ? -23.590 29.587 -13.460 1.00 78.31 641 ASP A N 1
ATOM 4935 C CA . ASP A 1 641 ? -23.819 28.287 -12.813 1.00 78.31 641 ASP A CA 1
ATOM 4936 C C . ASP A 1 641 ? -22.508 27.707 -12.265 1.00 78.31 641 ASP A C 1
ATOM 4938 O O . ASP A 1 641 ? -22.446 27.160 -11.157 1.00 78.31 641 ASP A O 1
ATOM 4942 N N . LEU A 1 642 ? -21.424 27.861 -13.032 1.00 75.00 642 LEU A N 1
ATOM 4943 C CA . LEU A 1 642 ? -20.087 27.434 -12.634 1.00 75.00 642 LEU A CA 1
ATOM 4944 C C . LEU A 1 642 ? -19.456 28.367 -11.600 1.00 75.00 642 LEU A C 1
ATOM 4946 O O . LEU A 1 642 ? -18.652 27.891 -10.800 1.00 75.00 642 LEU A O 1
ATOM 4950 N N . ALA A 1 643 ? -19.784 29.656 -11.569 1.00 68.75 643 ALA A N 1
ATOM 4951 C CA . ALA A 1 643 ? -19.301 30.587 -10.551 1.00 68.75 643 ALA A CA 1
ATOM 4952 C C . ALA A 1 643 ? -19.919 30.275 -9.178 1.00 68.75 643 ALA A C 1
ATOM 4954 O O . ALA A 1 643 ? -19.214 30.277 -8.165 1.00 68.75 643 ALA A O 1
ATOM 4955 N N . ASN A 1 644 ? -21.198 29.889 -9.161 1.00 72.75 644 ASN A N 1
ATOM 4956 C CA . ASN A 1 644 ? -21.985 29.676 -7.945 1.00 72.75 644 ASN A CA 1
ATOM 4957 C C . ASN A 1 644 ? -21.978 28.227 -7.412 1.00 72.75 644 ASN A C 1
ATOM 4959 O O . ASN A 1 644 ? -22.606 27.928 -6.394 1.00 72.75 644 ASN A O 1
ATOM 4963 N N . GLU A 1 645 ? -21.250 27.301 -8.048 1.00 75.06 645 GLU A N 1
ATOM 4964 C CA . GLU A 1 645 ? -21.199 25.899 -7.616 1.00 75.06 645 GLU A CA 1
ATOM 4965 C C . GLU A 1 645 ? -20.554 25.750 -6.216 1.00 75.06 645 GLU A C 1
ATOM 4967 O O . GLU A 1 645 ? -19.332 25.863 -6.053 1.00 75.06 645 GLU A O 1
ATOM 4972 N N . VAL A 1 646 ? -21.371 25.442 -5.198 1.00 68.19 646 VAL A N 1
ATOM 4973 C CA . VAL A 1 646 ? -20.926 25.217 -3.810 1.00 68.19 646 VAL A CA 1
ATOM 4974 C C . VAL A 1 646 ? -20.120 23.920 -3.705 1.00 68.19 646 VAL A C 1
ATOM 4976 O O . VAL A 1 646 ? -20.652 22.811 -3.827 1.00 68.19 646 VAL A O 1
ATOM 4979 N N . TYR A 1 647 ? -18.825 24.043 -3.411 1.00 59.72 647 TYR A N 1
ATOM 4980 C CA . TYR A 1 647 ? -17.955 22.892 -3.190 1.00 59.72 647 TYR A CA 1
ATOM 4981 C C . TYR A 1 647 ? -18.360 22.122 -1.922 1.00 59.72 647 TYR A C 1
ATOM 4983 O O . TYR A 1 647 ? -18.341 22.650 -0.813 1.00 59.72 647 TYR A O 1
ATOM 4991 N N . ARG A 1 648 ? -18.709 20.838 -2.077 1.00 60.91 648 ARG A N 1
ATOM 4992 C CA . ARG A 1 648 ? -19.147 19.956 -0.973 1.00 60.91 648 ARG A CA 1
ATOM 4993 C C . ARG A 1 648 ? -18.019 19.125 -0.343 1.00 60.91 648 ARG A C 1
ATOM 4995 O O . ARG A 1 648 ? -18.289 18.243 0.474 1.00 60.91 648 ARG A O 1
ATOM 5002 N N . GLY A 1 649 ? -16.772 19.327 -0.766 1.00 64.19 649 GLY A N 1
ATOM 5003 C CA . GLY A 1 649 ? -15.615 18.624 -0.216 1.00 64.19 649 GLY A CA 1
ATOM 5004 C C . GLY A 1 649 ? -15.063 19.287 1.048 1.00 64.19 649 GLY A C 1
ATOM 5005 O O . GLY A 1 649 ? -15.649 20.204 1.615 1.00 64.19 649 GLY A O 1
ATOM 5006 N N . ARG A 1 650 ? -13.917 18.796 1.527 1.00 64.62 650 ARG A N 1
ATOM 5007 C CA . ARG A 1 650 ? -13.236 19.376 2.691 1.00 64.62 650 ARG A CA 1
ATOM 5008 C C . ARG A 1 650 ? -12.592 20.696 2.263 1.00 64.62 650 ARG A C 1
ATOM 5010 O O . ARG A 1 650 ? -11.724 20.657 1.398 1.00 64.62 650 ARG A O 1
ATOM 5017 N N . THR A 1 651 ? -13.000 21.810 2.866 1.00 66.62 651 THR A N 1
ATOM 5018 C CA . THR A 1 651 ? -12.418 23.134 2.608 1.00 66.62 651 THR A CA 1
ATOM 5019 C C . THR A 1 651 ? -10.906 23.099 2.824 1.00 66.62 651 THR A C 1
ATOM 5021 O O . THR A 1 651 ? -10.429 22.706 3.893 1.00 66.62 651 THR A O 1
ATOM 5024 N N . ILE A 1 652 ? -10.149 23.457 1.783 1.00 71.12 652 ILE A N 1
ATOM 5025 C CA . ILE A 1 652 ? -8.677 23.392 1.793 1.00 71.12 652 ILE A CA 1
ATOM 5026 C C . ILE A 1 652 ? -8.090 24.524 2.646 1.00 71.12 652 ILE A C 1
ATOM 5028 O O . ILE A 1 652 ? -7.114 24.312 3.365 1.00 71.12 652 ILE A O 1
ATOM 5032 N N . VAL A 1 653 ? -8.722 25.700 2.621 1.00 78.31 653 VAL A N 1
ATOM 5033 C CA . VAL A 1 653 ? -8.326 26.884 3.393 1.00 78.31 653 VAL A CA 1
ATOM 5034 C C . VAL A 1 653 ? -9.538 27.406 4.160 1.00 78.31 653 VAL A C 1
ATOM 5036 O O . VAL A 1 653 ? -10.613 27.571 3.584 1.00 78.31 653 VAL A O 1
ATOM 5039 N N . LYS A 1 654 ? -9.376 27.618 5.473 1.00 77.06 654 LYS A N 1
ATOM 5040 C CA . LYS A 1 654 ? -10.445 28.111 6.359 1.00 77.06 654 LYS A CA 1
ATOM 5041 C C . LYS A 1 654 ? -10.629 29.625 6.291 1.00 77.06 654 LYS A C 1
ATOM 5043 O O . LYS A 1 654 ? -11.754 30.079 6.447 1.00 77.06 654 LYS A O 1
ATOM 5048 N N . ASP A 1 655 ? -9.548 30.363 6.056 1.00 79.19 655 ASP A N 1
ATOM 5049 C CA . ASP A 1 655 ? -9.539 31.823 6.031 1.00 79.19 655 ASP A CA 1
ATOM 5050 C C . ASP A 1 655 ? -8.995 32.326 4.691 1.00 79.19 655 ASP A C 1
ATOM 5052 O O . ASP A 1 655 ? -7.820 32.140 4.369 1.00 79.19 655 ASP A O 1
ATOM 5056 N N . GLN A 1 656 ? -9.876 32.913 3.888 1.00 77.38 656 GLN A N 1
ATOM 5057 C CA . GLN A 1 656 ? -9.553 33.377 2.541 1.00 77.38 656 GLN A CA 1
ATOM 5058 C C . GLN A 1 656 ? -8.765 34.693 2.550 1.00 77.38 656 GLN A C 1
ATOM 5060 O O . GLN A 1 656 ? -8.089 34.979 1.573 1.00 77.38 656 GLN A O 1
ATOM 5065 N N . THR A 1 657 ? -8.774 35.436 3.663 1.00 81.62 657 THR A N 1
ATOM 5066 C CA . THR A 1 657 ? -7.999 36.682 3.812 1.00 81.62 657 THR A CA 1
ATOM 5067 C C . THR A 1 657 ? -6.491 36.437 3.924 1.00 81.62 657 THR A C 1
ATOM 5069 O O . THR A 1 657 ? -5.694 37.346 3.736 1.00 81.62 657 THR A O 1
ATOM 5072 N N . SER A 1 658 ? -6.088 35.187 4.179 1.00 83.75 658 SER A N 1
ATOM 5073 C CA . SER A 1 658 ? -4.682 34.770 4.269 1.00 83.75 658 SER A CA 1
ATOM 5074 C C . SER A 1 658 ? -4.016 34.461 2.919 1.00 83.75 658 SER A C 1
ATOM 5076 O O . SER A 1 658 ? -2.877 33.984 2.893 1.00 83.75 658 SER A O 1
ATOM 5078 N N . ILE A 1 659 ? -4.737 34.664 1.814 1.00 91.06 659 ILE A N 1
ATOM 5079 C CA . ILE A 1 659 ? -4.276 34.400 0.450 1.00 91.06 659 ILE A CA 1
ATOM 5080 C C . ILE A 1 659 ? -4.089 35.745 -0.247 1.00 91.06 659 ILE A C 1
ATOM 5082 O O . ILE A 1 659 ? -5.013 36.558 -0.272 1.00 91.06 659 ILE A O 1
ATOM 5086 N N . ARG A 1 660 ? -2.900 35.968 -0.808 1.00 92.69 660 ARG A N 1
ATOM 5087 C CA . ARG A 1 660 ? -2.597 37.156 -1.611 1.00 92.69 660 ARG A CA 1
ATOM 5088 C C . ARG A 1 660 ? -3.477 37.226 -2.857 1.00 92.69 660 ARG A C 1
ATOM 5090 O O . ARG A 1 660 ? -3.925 36.200 -3.372 1.00 92.69 660 ARG A O 1
ATOM 5097 N N . GLY A 1 661 ? -3.684 38.440 -3.364 1.00 89.31 661 GLY A N 1
ATOM 5098 C CA . GLY A 1 661 ? -4.325 38.639 -4.664 1.00 89.31 661 GLY A CA 1
ATOM 5099 C C . GLY A 1 661 ? -3.540 37.951 -5.787 1.00 89.31 661 GLY A C 1
ATOM 5100 O O . GLY A 1 661 ? -2.339 37.715 -5.655 1.00 89.31 661 GLY A O 1
ATOM 5101 N N . ALA A 1 662 ? -4.213 37.631 -6.895 1.00 85.94 662 ALA A N 1
ATOM 5102 C CA . ALA A 1 662 ? -3.609 36.907 -8.014 1.00 85.94 662 ALA A CA 1
ATOM 5103 C C . ALA A 1 662 ? -2.322 37.578 -8.534 1.00 85.94 662 ALA A C 1
ATOM 5105 O O . ALA A 1 662 ? -1.331 36.891 -8.768 1.00 85.94 662 ALA A O 1
ATOM 5106 N N . ASP A 1 663 ? -2.297 38.905 -8.647 1.00 86.69 663 ASP A N 1
ATOM 5107 C CA . ASP A 1 663 ? -1.135 39.631 -9.175 1.00 86.69 663 ASP A CA 1
ATOM 5108 C C . ASP A 1 663 ? 0.070 39.568 -8.227 1.00 86.69 663 ASP A C 1
ATOM 5110 O O . ASP A 1 663 ? 1.189 39.262 -8.644 1.00 86.69 663 ASP A O 1
ATOM 5114 N N . GLU A 1 664 ? -0.165 39.752 -6.926 1.00 92.44 664 GLU A N 1
ATOM 5115 C CA . GLU A 1 664 ? 0.866 39.615 -5.892 1.00 92.44 664 GLU A CA 1
ATOM 5116 C C . GLU A 1 664 ? 1.380 38.177 -5.779 1.00 92.44 664 GLU A C 1
ATOM 5118 O O . GLU A 1 664 ? 2.573 37.937 -5.573 1.00 92.44 664 GLU A O 1
ATOM 5123 N N . LEU A 1 665 ? 0.490 37.195 -5.937 1.00 93.25 665 LEU A N 1
ATOM 5124 C CA . LEU A 1 665 ? 0.843 35.783 -5.887 1.00 93.25 665 LEU A CA 1
ATOM 5125 C C . LEU A 1 665 ? 1.900 35.466 -6.955 1.00 93.25 665 LEU A C 1
ATOM 5127 O O . LEU A 1 665 ? 2.920 34.862 -6.634 1.00 93.25 665 LEU A O 1
ATOM 5131 N N . PHE A 1 666 ? 1.703 35.915 -8.198 1.00 89.19 666 PHE A N 1
ATOM 5132 C CA . PHE A 1 666 ? 2.593 35.597 -9.320 1.00 89.19 666 PHE A CA 1
ATOM 5133 C C . PHE A 1 666 ? 3.938 36.335 -9.292 1.00 89.19 666 PHE A C 1
ATOM 5135 O O . PHE A 1 666 ? 4.899 35.845 -9.874 1.00 89.19 666 PHE A O 1
ATOM 5142 N N . ILE A 1 667 ? 4.093 37.435 -8.563 1.00 92.88 667 ILE A N 1
ATOM 5143 C CA . ILE A 1 667 ? 5.424 38.047 -8.370 1.00 92.88 667 ILE A CA 1
ATOM 5144 C C . ILE A 1 667 ? 6.205 37.423 -7.199 1.00 92.88 667 ILE A C 1
ATOM 5146 O O . ILE A 1 667 ? 7.418 37.597 -7.093 1.00 92.88 667 ILE A O 1
ATOM 5150 N N . THR A 1 668 ? 5.533 36.650 -6.342 1.00 94.94 668 THR A N 1
ATOM 5151 C CA . THR A 1 668 ? 6.109 36.085 -5.114 1.00 94.94 668 THR A CA 1
ATOM 5152 C C . THR A 1 668 ? 6.906 34.800 -5.388 1.00 94.94 668 THR A C 1
ATOM 5154 O O . THR A 1 668 ? 6.459 33.901 -6.111 1.00 94.94 668 THR A O 1
ATOM 5157 N N . LYS A 1 669 ? 8.089 34.658 -4.769 1.00 95.75 669 LYS A N 1
ATOM 5158 C CA . LYS A 1 669 ? 8.892 33.419 -4.851 1.00 95.75 669 LYS A CA 1
ATOM 5159 C C . LYS A 1 669 ? 8.253 32.298 -4.037 1.00 95.75 669 LYS A C 1
ATOM 5161 O O . LYS A 1 669 ? 7.622 32.550 -3.014 1.00 95.75 669 LYS A O 1
ATOM 5166 N N . TRP A 1 670 ? 8.486 31.031 -4.393 1.00 96.19 670 TRP A N 1
ATOM 5167 C CA . TRP A 1 670 ? 7.818 29.904 -3.722 1.00 96.19 670 TRP A CA 1
ATOM 5168 C C . TRP A 1 670 ? 8.041 29.870 -2.202 1.00 96.19 670 TRP A C 1
ATOM 5170 O O . TRP A 1 670 ? 7.165 29.466 -1.441 1.00 96.19 670 TRP A O 1
ATOM 5180 N N . LYS A 1 671 ? 9.221 30.308 -1.745 1.00 96.31 671 LYS A N 1
ATOM 5181 C CA . LYS A 1 671 ? 9.593 30.350 -0.320 1.00 96.31 671 LYS A CA 1
ATOM 5182 C C . LYS A 1 671 ? 8.823 31.395 0.495 1.00 96.31 671 LYS A C 1
ATOM 5184 O O . LYS A 1 671 ? 8.756 31.262 1.712 1.00 96.31 671 LYS A O 1
ATOM 5189 N N . GLU A 1 672 ? 8.271 32.407 -0.161 1.00 96.44 672 GLU A N 1
ATOM 5190 C CA . GLU A 1 672 ? 7.529 33.513 0.456 1.00 96.44 672 GLU A CA 1
ATOM 5191 C C . GLU A 1 672 ? 6.013 33.247 0.474 1.00 96.44 672 GLU A C 1
ATOM 5193 O O . GLU A 1 672 ? 5.245 33.988 1.095 1.00 96.44 672 GLU A O 1
ATOM 5198 N N . LEU A 1 673 ? 5.571 32.168 -0.178 1.00 96.19 673 LEU A N 1
ATOM 5199 C CA . LEU A 1 673 ? 4.184 31.727 -0.171 1.00 96.19 673 LEU A CA 1
ATOM 5200 C C . LEU A 1 673 ? 3.781 31.164 1.194 1.00 96.19 673 LEU A C 1
ATOM 5202 O O . LEU A 1 673 ? 4.520 30.423 1.852 1.00 96.19 673 LEU A O 1
ATOM 5206 N N . SER A 1 674 ? 2.552 31.458 1.603 1.00 96.00 674 SER A N 1
ATOM 5207 C CA . SER A 1 674 ? 1.958 30.863 2.791 1.00 96.00 674 SER A CA 1
ATOM 5208 C C . SER A 1 674 ? 1.753 29.354 2.598 1.00 96.00 674 SER A C 1
ATOM 5210 O O . SER A 1 674 ? 1.662 28.824 1.485 1.00 96.00 674 SER A O 1
ATOM 5212 N N . LYS A 1 675 ? 1.638 28.604 3.704 1.00 94.12 675 LYS A N 1
ATOM 5213 C CA . LYS A 1 675 ? 1.346 27.156 3.633 1.00 94.12 675 LYS A CA 1
ATOM 5214 C C . LYS A 1 675 ? 0.028 26.857 2.911 1.00 94.12 675 LYS A C 1
ATOM 5216 O O . LYS A 1 675 ? -0.090 25.790 2.310 1.00 94.12 675 LYS A O 1
ATOM 5221 N N . ALA A 1 676 ? -0.937 27.774 2.985 1.00 93.31 676 ALA A N 1
ATOM 5222 C CA . ALA A 1 676 ? -2.215 27.669 2.295 1.00 93.31 676 ALA A CA 1
ATOM 5223 C C . ALA A 1 676 ? -2.042 27.863 0.781 1.00 93.31 676 ALA A C 1
ATOM 5225 O O . ALA A 1 676 ? -2.462 26.999 0.013 1.00 93.31 676 ALA A O 1
ATOM 5226 N N . GLU A 1 677 ? -1.338 28.915 0.361 1.00 96.19 677 GLU A N 1
ATOM 5227 C CA . GLU A 1 677 ? -1.036 29.208 -1.049 1.00 96.19 677 GLU A CA 1
ATOM 5228 C C . GLU A 1 677 ? -0.277 28.056 -1.715 1.00 96.19 677 GLU A C 1
ATOM 5230 O O . GLU A 1 677 ? -0.702 27.542 -2.750 1.00 96.19 677 GLU A O 1
ATOM 5235 N N . MET A 1 678 ? 0.776 27.547 -1.064 1.00 96.75 678 MET A N 1
ATOM 5236 C CA . MET A 1 678 ? 1.526 26.387 -1.560 1.00 96.75 678 MET A CA 1
ATOM 5237 C C . MET A 1 678 ? 0.644 25.145 -1.736 1.00 96.75 678 MET A C 1
ATOM 5239 O O . MET A 1 678 ? 0.871 24.350 -2.647 1.00 96.75 678 MET A O 1
ATOM 5243 N N . ALA A 1 679 ? -0.335 24.922 -0.854 1.00 94.69 679 ALA A N 1
ATOM 5244 C CA . ALA A 1 679 ? -1.236 23.777 -0.963 1.00 94.69 679 ALA A CA 1
ATOM 5245 C C . ALA A 1 679 ? -2.203 23.924 -2.148 1.00 94.69 679 ALA A C 1
ATOM 5247 O O . ALA A 1 679 ? -2.428 22.950 -2.869 1.00 94.69 679 ALA A O 1
ATOM 5248 N N . LEU A 1 680 ? -2.732 25.130 -2.376 1.00 95.75 680 LEU A N 1
ATOM 5249 C CA . LEU A 1 680 ? -3.606 25.437 -3.511 1.00 95.75 680 LEU A CA 1
ATOM 5250 C C . LEU A 1 680 ? -2.855 25.309 -4.843 1.00 95.75 680 LEU A C 1
ATOM 5252 O O . LEU A 1 680 ? -3.330 24.630 -5.753 1.00 95.75 680 LEU A O 1
ATOM 5256 N N . LEU A 1 681 ? -1.637 25.849 -4.931 1.00 96.25 681 LEU A N 1
ATOM 5257 C CA . LEU A 1 681 ? -0.790 25.731 -6.120 1.00 96.25 681 LEU A CA 1
ATOM 5258 C C . LEU A 1 681 ? -0.397 24.278 -6.415 1.00 96.25 681 LEU A C 1
ATOM 5260 O O . LEU A 1 681 ? -0.475 23.837 -7.562 1.00 96.25 681 LEU A O 1
ATOM 5264 N N . LYS A 1 682 ? -0.080 23.479 -5.388 1.00 96.38 682 LYS A N 1
ATOM 5265 C CA . LYS A 1 682 ? 0.169 22.035 -5.555 1.00 96.38 682 LYS A CA 1
ATOM 5266 C C . LYS A 1 682 ? -1.040 21.282 -6.110 1.00 96.38 682 LYS A C 1
ATOM 5268 O O . LYS A 1 682 ? -0.854 20.350 -6.888 1.00 96.38 682 LYS A O 1
ATOM 5273 N N . ASN A 1 683 ? -2.267 21.669 -5.756 1.00 95.88 683 ASN A N 1
ATOM 5274 C CA . ASN A 1 683 ? -3.477 21.057 -6.324 1.00 95.88 683 ASN A CA 1
ATOM 5275 C C . ASN A 1 683 ? -3.653 21.381 -7.815 1.00 95.88 683 ASN A C 1
ATOM 5277 O O . ASN A 1 683 ? -4.188 20.560 -8.566 1.00 95.88 683 ASN A O 1
ATOM 5281 N N . LEU A 1 684 ? -3.172 22.547 -8.250 1.00 95.75 684 LEU A N 1
ATOM 5282 C CA . LEU A 1 684 ? -3.082 22.921 -9.664 1.00 95.75 684 LEU A CA 1
ATOM 5283 C C . LEU A 1 684 ? -1.898 22.250 -10.380 1.00 95.75 684 LEU A C 1
ATOM 5285 O O . LEU A 1 684 ? -1.805 22.307 -11.602 1.00 95.75 684 LEU A O 1
ATOM 5289 N N . GLY A 1 685 ? -1.049 21.532 -9.644 1.00 96.19 685 GLY A N 1
ATOM 5290 C CA . GLY A 1 685 ? 0.069 20.762 -10.180 1.00 96.19 685 GLY A CA 1
ATOM 5291 C C . GLY A 1 685 ? 1.402 21.501 -10.164 1.00 96.19 685 GLY A C 1
ATOM 5292 O O . GLY A 1 685 ? 2.358 20.963 -10.705 1.00 96.19 685 GLY A O 1
ATOM 5293 N N . TRP A 1 686 ? 1.483 22.679 -9.541 1.00 96.25 686 TRP A N 1
ATOM 5294 C CA . TRP A 1 686 ? 2.741 23.406 -9.402 1.00 96.25 686 TRP A CA 1
ATOM 5295 C C . TRP A 1 686 ? 3.710 22.693 -8.463 1.00 96.25 686 TRP A C 1
ATOM 5297 O O . TRP A 1 686 ? 3.371 22.323 -7.330 1.00 96.25 686 TRP A O 1
ATOM 5307 N N . THR A 1 687 ? 4.950 22.565 -8.917 1.00 96.12 687 THR A N 1
ATOM 5308 C CA . THR A 1 687 ? 6.107 22.271 -8.075 1.00 96.12 687 THR A CA 1
ATOM 5309 C C . THR A 1 687 ? 6.902 23.541 -7.778 1.00 96.12 687 THR A C 1
ATOM 5311 O O . THR A 1 687 ? 6.796 24.538 -8.485 1.00 96.12 687 THR A O 1
ATOM 5314 N N . GLN A 1 688 ? 7.738 23.495 -6.737 1.00 95.75 688 GLN A N 1
ATOM 5315 C CA . GLN A 1 688 ? 8.612 24.618 -6.388 1.00 95.75 688 GLN A CA 1
ATOM 5316 C C . GLN A 1 688 ? 9.505 25.038 -7.563 1.00 95.75 688 GLN A C 1
ATOM 5318 O O . GLN A 1 688 ? 9.632 26.222 -7.841 1.00 95.75 688 GLN A O 1
ATOM 5323 N N . LEU A 1 689 ? 10.097 24.061 -8.260 1.00 94.19 689 LEU A N 1
ATOM 5324 C CA . LEU A 1 689 ? 10.986 24.328 -9.387 1.00 94.19 689 LEU A CA 1
ATOM 5325 C C . LEU A 1 689 ? 10.244 25.035 -10.524 1.00 94.19 689 LEU A C 1
ATOM 5327 O O . LEU A 1 689 ? 10.768 25.989 -11.084 1.00 94.19 689 LEU A O 1
ATOM 5331 N N . GLU A 1 690 ? 9.035 24.580 -10.852 1.00 94.06 690 GLU A N 1
ATOM 5332 C CA . GLU A 1 690 ? 8.214 25.170 -11.916 1.00 94.06 690 GLU A CA 1
ATOM 5333 C C . GLU A 1 690 ? 7.765 26.586 -11.554 1.00 94.06 690 GLU A C 1
ATOM 5335 O O . GLU A 1 690 ? 7.797 27.466 -12.403 1.00 94.06 690 GLU A O 1
ATOM 5340 N N . TRP A 1 691 ? 7.411 26.831 -10.290 1.00 95.12 691 TRP A N 1
ATOM 5341 C CA . TRP A 1 691 ? 7.008 28.159 -9.827 1.00 95.12 691 TRP A CA 1
ATOM 5342 C C . TRP A 1 691 ? 8.164 29.158 -9.824 1.00 95.12 691 TRP A C 1
ATOM 5344 O O . TRP A 1 691 ? 8.036 30.264 -10.339 1.00 95.12 691 TRP A O 1
ATOM 5354 N N . ASP A 1 692 ? 9.316 28.761 -9.283 1.00 93.00 692 ASP A N 1
ATOM 5355 C CA . ASP A 1 692 ? 10.500 29.623 -9.225 1.00 93.00 692 ASP A CA 1
ATOM 5356 C C . ASP A 1 692 ? 11.089 29.888 -10.630 1.00 93.00 692 ASP A C 1
ATOM 5358 O O . ASP A 1 692 ? 11.874 30.817 -10.798 1.00 93.00 692 ASP A O 1
ATOM 5362 N N . THR A 1 693 ? 10.704 29.098 -11.644 1.00 92.50 693 THR A N 1
ATOM 5363 C CA . THR A 1 693 ? 11.131 29.260 -13.046 1.00 92.50 693 THR A CA 1
ATOM 5364 C C . THR A 1 693 ? 10.012 29.710 -13.985 1.00 92.50 693 THR A C 1
ATOM 5366 O O . THR A 1 693 ? 10.230 29.723 -15.193 1.00 92.50 693 THR A O 1
ATOM 5369 N N . LYS A 1 694 ? 8.839 30.104 -13.470 1.00 90.44 694 LYS A N 1
ATOM 5370 C CA . LYS A 1 694 ? 7.646 30.409 -14.286 1.00 90.44 694 LYS A CA 1
ATOM 5371 C C . LYS A 1 694 ? 7.833 31.564 -15.277 1.00 90.44 694 LYS A C 1
ATOM 5373 O O . LYS A 1 694 ? 7.225 31.552 -16.337 1.00 90.44 694 LYS A O 1
ATOM 5378 N N . ASP A 1 695 ? 8.727 32.497 -14.958 1.00 87.25 695 ASP A N 1
ATOM 5379 C CA . ASP A 1 695 ? 9.048 33.663 -15.792 1.00 87.25 695 ASP A CA 1
ATOM 5380 C C . ASP A 1 695 ? 10.155 33.358 -16.827 1.00 87.25 695 ASP A C 1
ATOM 5382 O O . ASP A 1 695 ? 10.536 34.204 -17.633 1.00 87.25 695 ASP A O 1
ATOM 5386 N N . SER A 1 696 ? 10.708 32.139 -16.811 1.00 88.12 696 SER A N 1
ATOM 5387 C CA . SER A 1 696 ? 11.721 31.695 -17.769 1.00 88.12 696 SER A CA 1
ATOM 5388 C C . SER A 1 696 ? 11.076 31.238 -19.083 1.00 88.12 696 SER A C 1
ATOM 5390 O O . SER A 1 696 ? 10.052 30.558 -19.053 1.00 88.12 696 SER A O 1
ATOM 5392 N N . PRO A 1 697 ? 11.717 31.446 -20.249 1.00 80.69 697 PRO A N 1
ATOM 5393 C CA . PRO A 1 697 ? 11.272 30.832 -21.505 1.00 80.69 697 PRO A CA 1
ATOM 5394 C C . PRO A 1 697 ? 11.280 29.291 -21.468 1.00 80.69 697 PRO A C 1
ATOM 5396 O O . PRO A 1 697 ? 10.639 28.647 -22.294 1.00 80.69 697 PRO A O 1
ATOM 5399 N N . ALA A 1 698 ? 11.982 28.683 -20.504 1.00 78.38 698 ALA A N 1
ATOM 5400 C CA . ALA A 1 698 ? 11.979 27.240 -20.264 1.00 78.38 698 ALA A CA 1
ATOM 5401 C C . ALA A 1 698 ? 10.934 26.783 -19.223 1.00 78.38 698 ALA A C 1
ATOM 5403 O O . ALA A 1 698 ? 10.947 25.613 -18.822 1.00 78.38 698 ALA A O 1
ATOM 5404 N N . ALA A 1 699 ? 10.055 27.682 -18.762 1.00 83.25 699 ALA A N 1
ATOM 5405 C CA . ALA A 1 699 ? 9.037 27.394 -17.760 1.00 83.25 699 ALA A CA 1
ATOM 5406 C C . ALA A 1 699 ? 8.141 26.229 -18.191 1.00 83.25 699 ALA A C 1
ATOM 5408 O O . ALA A 1 699 ? 7.501 26.248 -19.246 1.00 83.25 699 ALA A O 1
ATOM 5409 N N . LYS A 1 700 ? 8.055 25.206 -17.339 1.00 86.00 700 LYS A N 1
ATOM 5410 C CA . LYS A 1 700 ? 7.081 24.125 -17.497 1.00 86.00 700 LYS A CA 1
ATOM 5411 C C . LYS A 1 700 ? 5.859 24.440 -16.658 1.00 86.00 700 LYS A C 1
ATOM 5413 O O . LYS A 1 700 ? 5.880 24.307 -15.440 1.00 86.00 700 LYS A O 1
ATOM 5418 N N . TRP A 1 701 ? 4.794 24.840 -17.332 1.00 86.88 701 TRP A N 1
ATOM 5419 C CA . TRP A 1 701 ? 3.525 25.133 -16.689 1.00 86.88 701 TRP A CA 1
ATOM 5420 C C . TRP A 1 701 ? 2.759 23.835 -16.403 1.00 86.88 701 TRP A C 1
ATOM 5422 O O . TRP A 1 701 ? 2.754 22.923 -17.240 1.00 86.88 701 TRP A O 1
ATOM 5432 N N . PRO A 1 702 ? 2.093 23.713 -15.242 1.00 92.81 702 PRO A N 1
ATOM 5433 C CA . PRO A 1 702 ? 1.280 22.544 -14.942 1.00 92.81 702 PRO A CA 1
ATOM 5434 C C . PRO A 1 702 ? 0.158 22.343 -15.962 1.00 92.81 702 PRO A C 1
ATOM 5436 O O . PRO A 1 702 ? -0.445 23.301 -16.438 1.00 92.81 702 PRO A O 1
ATOM 5439 N N . ILE A 1 703 ? -0.216 21.084 -16.214 1.00 91.56 703 ILE A N 1
ATOM 5440 C CA . ILE A 1 703 ? -1.282 20.715 -17.171 1.00 91.56 703 ILE A CA 1
ATOM 5441 C C . ILE A 1 703 ? -2.609 21.440 -16.883 1.00 91.56 703 ILE A C 1
ATOM 5443 O O . ILE A 1 703 ? -3.393 21.665 -17.802 1.00 91.56 703 ILE A O 1
ATOM 5447 N N . ALA A 1 704 ? -2.883 21.795 -15.623 1.00 92.62 704 ALA A N 1
ATOM 5448 C CA . ALA A 1 704 ? -4.085 22.541 -15.265 1.00 92.62 704 ALA A CA 1
ATOM 5449 C C . ALA A 1 704 ? -4.135 23.932 -15.922 1.00 92.62 704 ALA A C 1
ATOM 5451 O O . ALA A 1 704 ? -5.212 24.335 -16.340 1.00 92.62 704 ALA A O 1
ATOM 5452 N N . MET A 1 705 ? -2.993 24.612 -16.087 1.00 90.69 705 MET A N 1
ATOM 5453 C CA . MET A 1 705 ? -2.891 25.953 -16.692 1.00 90.69 705 MET A CA 1
ATOM 5454 C C . MET A 1 705 ? -3.189 25.962 -18.200 1.00 90.69 705 MET A C 1
ATOM 5456 O O . MET A 1 705 ? -3.402 27.016 -18.781 1.00 90.69 705 MET A O 1
ATOM 5460 N N . GLY A 1 706 ? -3.214 24.789 -18.840 1.00 91.12 706 GLY A N 1
ATOM 5461 C CA . GLY A 1 706 ? -3.619 24.629 -20.239 1.00 91.12 706 GLY A CA 1
ATOM 5462 C C . GLY A 1 706 ? -5.075 24.193 -20.411 1.00 91.12 706 GLY A C 1
ATOM 5463 O O . GLY A 1 706 ? -5.437 23.713 -21.484 1.00 91.12 706 GLY A O 1
ATOM 5464 N N . ARG A 1 707 ? -5.900 24.246 -19.356 1.00 94.88 707 ARG A N 1
ATOM 5465 C CA . ARG A 1 707 ? -7.292 23.779 -19.387 1.00 94.88 707 ARG A CA 1
ATOM 5466 C C . ARG A 1 707 ? -8.254 24.898 -19.002 1.00 94.88 707 ARG A C 1
ATOM 5468 O O . ARG A 1 707 ? -8.056 25.491 -17.941 1.00 94.88 707 ARG A O 1
ATOM 5475 N N . PRO A 1 708 ? -9.335 25.096 -19.780 1.00 95.75 708 PRO A N 1
ATOM 5476 C CA . PRO A 1 708 ? -10.418 25.982 -19.381 1.00 95.75 708 PRO A CA 1
ATOM 5477 C C . PRO A 1 708 ? -10.977 25.614 -18.004 1.00 95.75 708 PRO A C 1
ATOM 5479 O O . PRO A 1 708 ? -10.978 24.436 -17.623 1.00 95.75 708 PRO A O 1
ATOM 5482 N N . PHE A 1 709 ? -11.500 26.596 -17.278 1.00 95.62 709 PHE A N 1
ATOM 5483 C CA . PHE A 1 709 ? -12.012 26.475 -15.918 1.00 95.62 709 PHE A CA 1
ATOM 5484 C C . PHE A 1 709 ? -13.059 25.361 -15.803 1.00 95.62 709 PHE A C 1
ATOM 5486 O O . PHE A 1 709 ? -13.018 24.549 -14.875 1.00 95.62 709 PHE A O 1
ATOM 5493 N N . ALA A 1 710 ? -13.950 25.250 -16.793 1.00 94.19 710 ALA A N 1
ATOM 5494 C CA . ALA A 1 710 ? -14.974 24.207 -16.862 1.00 94.19 710 ALA A CA 1
ATOM 5495 C C . ALA A 1 710 ? -14.388 22.778 -16.879 1.00 94.19 710 ALA A C 1
ATOM 5497 O O . ALA A 1 710 ? -14.979 21.858 -16.307 1.00 94.19 710 ALA A O 1
ATOM 5498 N N . ASN A 1 711 ? -13.191 22.606 -17.452 1.00 94.75 711 ASN A N 1
ATOM 5499 C CA . ASN A 1 711 ? -12.499 21.323 -17.614 1.00 94.75 711 ASN A CA 1
ATOM 5500 C C . ASN A 1 711 ? -11.586 20.959 -16.433 1.00 94.75 711 ASN A C 1
ATOM 5502 O O . ASN A 1 711 ? -10.977 19.879 -16.415 1.00 94.75 711 ASN A O 1
ATOM 5506 N N . LEU A 1 712 ? -11.472 21.841 -15.440 1.00 94.94 712 LEU A N 1
ATOM 5507 C CA . LEU A 1 712 ? -10.785 21.546 -14.193 1.00 94.94 712 LEU A CA 1
ATOM 5508 C C . LEU A 1 712 ? -11.625 20.602 -13.329 1.00 94.94 712 LEU A C 1
ATOM 5510 O O . LEU A 1 712 ? -12.857 20.659 -13.296 1.00 94.94 712 LEU A O 1
ATOM 5514 N N . ASN A 1 713 ? -10.951 19.730 -12.578 1.00 94.19 713 ASN A N 1
ATOM 5515 C CA . ASN A 1 713 ? -11.653 18.919 -11.587 1.00 94.19 713 ASN A CA 1
ATOM 5516 C C . ASN A 1 713 ? -12.167 19.808 -10.425 1.00 94.19 713 ASN A C 1
ATOM 5518 O O . ASN A 1 713 ? -11.644 20.904 -10.218 1.00 94.19 713 ASN A O 1
ATOM 5522 N N . PRO A 1 714 ? -13.147 19.355 -9.619 1.00 93.12 714 PRO A N 1
ATOM 5523 C CA . PRO A 1 714 ? -13.740 20.194 -8.572 1.00 93.12 714 PRO A CA 1
ATOM 5524 C C . PRO A 1 714 ? -12.735 20.767 -7.558 1.00 93.12 714 PRO A C 1
ATOM 5526 O O . PRO A 1 714 ? -12.894 21.894 -7.104 1.00 93.12 714 PRO A O 1
ATOM 5529 N N . THR A 1 715 ? -11.679 20.016 -7.226 1.00 92.12 715 THR A N 1
ATOM 5530 C CA . THR A 1 715 ? -10.620 20.457 -6.301 1.00 92.12 715 THR A CA 1
ATOM 5531 C C . THR A 1 715 ? -9.732 21.539 -6.922 1.00 92.12 715 THR A C 1
ATOM 5533 O O . THR A 1 715 ? -9.308 22.470 -6.238 1.00 92.12 715 THR A O 1
ATOM 5536 N N . GLN A 1 716 ? -9.463 21.435 -8.223 1.00 95.69 716 GLN A N 1
ATOM 5537 C CA . GLN A 1 716 ? -8.740 22.445 -8.990 1.00 95.69 716 GLN A CA 1
ATOM 5538 C C . GLN A 1 716 ? -9.573 23.719 -9.133 1.00 95.69 716 GLN A C 1
ATOM 5540 O O . GLN A 1 716 ? -9.052 24.783 -8.829 1.00 95.69 716 GLN A O 1
ATOM 5545 N N . ARG A 1 717 ? -10.868 23.621 -9.476 1.00 95.31 717 ARG A N 1
ATOM 5546 C CA . ARG A 1 717 ? -11.779 24.782 -9.533 1.00 95.31 717 ARG A CA 1
ATOM 5547 C C . ARG A 1 717 ? -11.837 25.537 -8.209 1.00 95.31 717 ARG A C 1
ATOM 5549 O O . ARG A 1 717 ? -11.725 26.757 -8.195 1.00 95.31 717 ARG A O 1
ATOM 5556 N N . GLU A 1 718 ? -11.957 24.818 -7.092 1.00 92.94 718 GLU A N 1
ATOM 5557 C CA . GLU A 1 718 ? -11.915 25.435 -5.761 1.00 92.94 718 GLU A CA 1
ATOM 5558 C C . GLU A 1 718 ? -10.572 26.131 -5.513 1.00 92.94 718 GLU A C 1
ATOM 5560 O O . GLU A 1 718 ? -10.546 27.242 -4.990 1.00 92.94 718 GLU A O 1
ATOM 5565 N N . SER A 1 719 ? -9.463 25.506 -5.922 1.00 95.31 719 SER A N 1
ATOM 5566 C CA . SER A 1 719 ? -8.133 26.089 -5.747 1.00 95.31 719 SER A CA 1
ATOM 5567 C C . SER A 1 719 ? -7.949 27.361 -6.581 1.00 95.31 719 SER A C 1
ATOM 5569 O O . SER A 1 719 ? -7.438 28.339 -6.052 1.00 95.31 719 SER A O 1
ATOM 5571 N N . VAL A 1 720 ? -8.448 27.393 -7.822 1.00 95.31 720 VAL A N 1
ATOM 5572 C CA . VAL A 1 720 ? -8.475 28.595 -8.678 1.00 95.31 720 VAL A CA 1
ATOM 5573 C C . VAL A 1 720 ? -9.288 29.719 -8.026 1.00 95.31 720 VAL A C 1
ATOM 5575 O O . VAL A 1 720 ? -8.761 30.812 -7.833 1.00 95.31 720 VAL A O 1
ATOM 5578 N N . ARG A 1 721 ? -10.520 29.438 -7.574 1.00 92.75 721 ARG A N 1
ATOM 5579 C CA . ARG A 1 721 ? -11.363 30.443 -6.897 1.00 92.75 721 ARG A CA 1
ATOM 5580 C C . ARG A 1 721 ? -10.725 30.975 -5.614 1.00 92.75 721 ARG A C 1
ATOM 5582 O O . ARG A 1 721 ? -10.807 32.162 -5.320 1.00 92.75 721 ARG A O 1
ATOM 5589 N N . LYS A 1 722 ? -10.096 30.100 -4.821 1.00 93.50 722 LYS A N 1
ATOM 5590 C CA . LYS A 1 722 ? -9.442 30.493 -3.562 1.00 93.50 722 LYS A CA 1
ATOM 5591 C C . LYS A 1 722 ? -8.179 31.316 -3.785 1.00 93.50 722 LYS A C 1
ATOM 5593 O O . LYS A 1 722 ? -7.879 32.136 -2.932 1.00 93.50 722 LYS A O 1
ATOM 5598 N N . LEU A 1 723 ? -7.497 31.134 -4.914 1.00 94.12 723 LEU A N 1
ATOM 5599 C CA . LEU A 1 723 ? -6.390 31.989 -5.349 1.00 94.12 723 LEU A CA 1
ATOM 5600 C C . LEU A 1 723 ? -6.858 33.333 -5.944 1.00 94.12 723 LEU A C 1
ATOM 5602 O O . LEU A 1 723 ? -6.026 34.107 -6.399 1.00 94.12 723 LEU A O 1
ATOM 5606 N N . GLY A 1 724 ? -8.166 33.615 -5.939 1.00 92.81 724 GLY A N 1
ATOM 5607 C CA . GLY A 1 724 ? -8.720 34.904 -6.355 1.00 92.81 724 GLY A CA 1
ATOM 5608 C C . GLY A 1 724 ? -9.039 35.023 -7.844 1.00 92.81 724 GLY A C 1
ATOM 5609 O O . GLY A 1 724 ? -9.410 36.101 -8.284 1.00 92.81 724 GLY A O 1
ATOM 5610 N N . PHE A 1 725 ? -8.936 33.942 -8.619 1.00 92.88 725 PHE A N 1
ATOM 5611 C CA . PHE A 1 725 ? -9.289 33.960 -10.038 1.00 92.88 725 PHE A CA 1
ATOM 5612 C C . PHE A 1 725 ? -10.792 33.774 -10.236 1.00 92.88 725 PHE A C 1
ATOM 5614 O O . PHE A 1 725 ? -11.371 32.795 -9.739 1.00 92.88 725 PHE A O 1
ATOM 5621 N N . SER A 1 726 ? -11.414 34.651 -11.028 1.00 93.00 726 SER A N 1
ATOM 5622 C CA . SER A 1 726 ? -12.710 34.335 -11.621 1.00 93.00 726 SER A CA 1
ATOM 5623 C C . SER A 1 726 ? -12.543 33.284 -12.734 1.00 93.00 726 SER A C 1
ATOM 5625 O O . SER A 1 726 ? -11.444 33.112 -13.274 1.00 93.00 726 SER A O 1
ATOM 5627 N N . PRO A 1 727 ? -13.613 32.554 -13.106 1.00 93.94 727 PRO A N 1
ATOM 5628 C CA . PRO A 1 727 ? -13.576 31.667 -14.268 1.00 93.94 727 PRO A CA 1
ATOM 5629 C C . PRO A 1 727 ? -13.102 32.375 -15.545 1.00 93.94 727 PRO A C 1
ATOM 5631 O O . PRO A 1 727 ? -12.356 31.787 -16.324 1.00 93.94 727 PRO A O 1
ATOM 5634 N N . HIS A 1 728 ? -13.490 33.641 -15.724 1.00 92.69 728 HIS A N 1
ATOM 5635 C CA . HIS A 1 728 ? -13.112 34.442 -16.882 1.00 92.69 728 HIS A CA 1
ATOM 5636 C C . HIS A 1 728 ? -11.619 34.801 -16.869 1.00 92.69 728 HIS A C 1
ATOM 5638 O O . HIS A 1 728 ? -10.939 34.591 -17.870 1.00 92.69 728 HIS A O 1
ATOM 5644 N N . ASP A 1 729 ? -11.082 35.240 -15.724 1.00 91.06 729 ASP A N 1
ATOM 5645 C CA . ASP A 1 729 ? -9.653 35.573 -15.588 1.00 91.06 729 ASP A CA 1
ATOM 5646 C C . ASP A 1 729 ? -8.768 34.347 -15.825 1.00 91.06 729 ASP A C 1
ATOM 5648 O O . ASP A 1 729 ? -7.708 34.426 -16.451 1.00 91.06 729 ASP A O 1
ATOM 5652 N N . TRP A 1 730 ? -9.217 33.189 -15.330 1.00 94.12 730 TRP A N 1
ATOM 5653 C CA . TRP A 1 730 ? -8.531 31.924 -15.550 1.00 94.12 730 TRP A CA 1
ATOM 5654 C C . TRP A 1 730 ? -8.492 31.563 -17.034 1.00 94.12 730 TRP A C 1
ATOM 5656 O O . TRP A 1 730 ? -7.421 31.275 -17.567 1.00 94.12 730 TRP A O 1
ATOM 5666 N N . ASP A 1 731 ? -9.640 31.602 -17.710 1.00 93.50 731 ASP A N 1
ATOM 5667 C CA . ASP A 1 731 ? -9.733 31.254 -19.128 1.00 93.50 731 ASP A CA 1
ATOM 5668 C C . ASP A 1 731 ? -8.969 32.245 -20.012 1.00 93.50 731 ASP A C 1
ATOM 5670 O O . ASP A 1 731 ? -8.288 31.820 -20.947 1.00 93.50 731 ASP A O 1
ATOM 5674 N N . GLY A 1 732 ? -8.969 33.534 -19.660 1.00 92.31 732 GLY A N 1
ATOM 5675 C CA . GLY A 1 732 ? -8.133 34.549 -20.300 1.00 92.31 732 GLY A CA 1
ATOM 5676 C C . GLY A 1 732 ? -6.641 34.216 -20.208 1.00 92.31 732 GLY A C 1
ATOM 5677 O O . GLY A 1 732 ? -5.925 34.288 -21.209 1.00 92.31 732 GLY A O 1
ATOM 5678 N N . ARG A 1 733 ? -6.168 33.745 -19.045 1.00 87.19 733 ARG A N 1
ATOM 5679 C CA . ARG A 1 733 ? -4.777 33.287 -18.876 1.00 87.19 733 ARG A CA 1
ATOM 5680 C C . ARG A 1 733 ? -4.477 31.996 -19.632 1.00 87.19 733 ARG A C 1
ATOM 5682 O O . ARG A 1 733 ? -3.419 31.892 -20.247 1.00 87.19 733 ARG A O 1
ATOM 5689 N N . VAL A 1 734 ? -5.395 31.027 -19.644 1.00 89.50 734 VAL A N 1
ATOM 5690 C CA . VAL A 1 734 ? -5.261 29.799 -20.453 1.00 89.50 734 VAL A CA 1
ATOM 5691 C C . VAL A 1 734 ? -5.151 30.155 -21.941 1.00 89.50 734 VAL A C 1
ATOM 5693 O O . VAL A 1 734 ? -4.360 29.555 -22.673 1.00 89.50 734 VAL A O 1
ATOM 5696 N N . GLN A 1 735 ? -5.907 31.150 -22.404 1.00 89.44 735 GLN A N 1
ATOM 5697 C CA . GLN A 1 735 ? -5.861 31.626 -23.783 1.00 89.44 735 GLN A CA 1
ATOM 5698 C C . GLN A 1 735 ? -4.550 32.360 -24.099 1.00 89.44 735 GLN A C 1
ATOM 5700 O O . GLN A 1 735 ? -3.925 32.069 -25.119 1.00 89.44 735 GLN A O 1
ATOM 5705 N N . ALA A 1 736 ? -4.086 33.258 -23.226 1.00 84.25 736 ALA A N 1
ATOM 5706 C CA . ALA A 1 736 ? -2.778 33.904 -23.375 1.00 84.25 736 ALA A CA 1
ATOM 5707 C C . ALA A 1 736 ? -1.657 32.853 -23.463 1.00 84.25 736 ALA A C 1
ATOM 5709 O O . ALA A 1 736 ? -0.853 32.862 -24.395 1.00 84.25 736 ALA A O 1
ATOM 5710 N N . PHE A 1 737 ? -1.710 31.855 -22.578 1.00 80.00 737 PHE A N 1
ATOM 5711 C CA . PHE A 1 737 ? -0.763 30.748 -22.534 1.00 80.00 737 PHE A CA 1
ATOM 5712 C C . PHE A 1 737 ? -0.769 29.896 -23.812 1.00 80.00 737 PHE A C 1
ATOM 5714 O O . PHE A 1 737 ? 0.280 29.621 -24.391 1.00 80.00 737 PHE A O 1
ATOM 5721 N N . THR A 1 738 ? -1.947 29.487 -24.287 1.00 77.75 738 THR A N 1
ATOM 5722 C CA . THR A 1 738 ? -2.075 28.648 -25.495 1.00 77.75 738 THR A CA 1
ATOM 5723 C C . THR A 1 738 ? -1.733 29.389 -26.785 1.00 77.75 738 THR A C 1
ATOM 5725 O O . THR A 1 738 ? -1.336 28.754 -27.760 1.00 77.75 738 THR A O 1
ATOM 5728 N N . THR A 1 739 ? -1.842 30.719 -26.794 1.00 81.81 739 THR A N 1
ATOM 5729 C CA . THR A 1 739 ? -1.497 31.560 -27.950 1.00 81.81 739 THR A CA 1
ATOM 5730 C C . THR A 1 739 ? -0.041 32.029 -27.954 1.00 81.81 739 THR A C 1
ATOM 5732 O O . THR A 1 739 ? 0.379 32.672 -28.914 1.00 81.81 739 THR A O 1
ATOM 5735 N N . GLY A 1 740 ? 0.746 31.704 -26.920 1.00 71.69 740 GLY A N 1
ATOM 5736 C CA . GLY A 1 740 ? 2.155 32.095 -26.820 1.00 71.69 740 GLY A CA 1
ATOM 5737 C C . GLY A 1 740 ? 2.374 33.602 -26.644 1.00 71.69 740 GLY A C 1
ATOM 5738 O O . GLY A 1 740 ? 3.496 34.078 -26.807 1.00 71.69 740 GLY A O 1
ATOM 5739 N N . LYS A 1 741 ? 1.320 34.362 -26.323 1.00 65.44 741 LYS A N 1
ATOM 5740 C CA . LYS A 1 741 ? 1.458 35.744 -25.857 1.00 65.44 741 LYS A CA 1
ATOM 5741 C C . LYS A 1 741 ? 1.927 35.683 -24.406 1.00 65.44 741 LYS A C 1
ATOM 5743 O O . LYS A 1 741 ? 1.380 34.894 -23.642 1.00 65.44 741 LYS A O 1
ATOM 5748 N N . ASN A 1 742 ? 2.943 36.473 -24.047 1.00 55.53 742 ASN A N 1
ATOM 5749 C CA . ASN A 1 742 ? 3.436 36.558 -22.667 1.00 55.53 742 ASN A CA 1
ATOM 5750 C C . ASN A 1 742 ? 2.234 36.732 -21.715 1.00 55.53 742 ASN A C 1
ATOM 5752 O O . ASN A 1 742 ? 1.502 37.715 -21.841 1.00 55.53 742 ASN A O 1
ATOM 5756 N N . ALA A 1 743 ? 1.995 35.716 -20.879 1.00 51.62 743 ALA A N 1
ATOM 5757 C CA . ALA A 1 743 ? 0.777 35.502 -20.091 1.00 51.62 743 ALA A CA 1
ATOM 5758 C C . ALA A 1 743 ? 0.861 36.056 -18.665 1.00 51.62 743 ALA A C 1
ATOM 5760 O O . ALA A 1 743 ? 1.994 36.218 -18.162 1.00 51.62 743 ALA A O 1
#

Sequence (743 aa):
MPIDGIDVQIQSLISGANLDTQKKIGEEDEADHARKVAEKKIAEKKETLKSSNFNREVFQKQSNLEGRMRQIIGGAAGQDAADALKDWQNNGQLQSKLTEAQKNMFREAMAQNPKKGAETARAMTDVSKQPGFDKAIKTSQQMGTVQEGLIKNPNAEKQISQLLQNRFMKAPKSDAQAKNSFLRFGLQQTQKGNLDAVKKAGDMLGTMSKTNVGKTAQRAGINMAQRTGDPKSMQNVDKFLQNPDVSKMPAFARTKSTELLAKADGKEEVKEGFEQLASDNKFKAQTAQNKGRFFATIGTGRPSEFRAITDKALVALQDPSFPKRAGQVGKFLNKMSNEVQKGGANAVDPEKLIKSSKKSDLPTPPKLESTSELDDEEAARARSRNRSKVMQFFTKLQRTYEDGEKKLNSAKYLEDVNALQNLREAGEIDVSMLSSEEQAYVTERQQALNDKLSNVRNLQRQRSRELRTKRMPPAKRRARAAARRAIGRQPKYFNPNVGKQSGTQAFTRKAVNAGQPQSFTQPIRNIGGGGSIDQQVANAVSQLGEGPITPQIAGQVAATIAQQVAQQVAAQITEQLLFRGSPAPLTQAQPMAKEMSTSDTQQGKVDGWGIPRTFERDLGGVRNTAVRPKGEIDSEPTYDDLANEVYRGRTIVKDQTSIRGADELFITKWKELSKAEMALLKNLGWTQLEWDTKDSPAAKWPIAMGRPFANLNPTQRESVRKLGFSPHDWDGRVQAFTTGKNA

pLDDT: mean 77.88, std 20.24, range [27.55, 98.25]

Radius of gyration: 38.66 Å; chains: 1; bounding box: 120×99×108 Å